Protein AF-A0A0N4Y769-F1 (afdb_monomer)

Radius of gyration: 29.54 Å; Cα contacts (8 Å, |Δi|>4): 576; chains: 1; bounding box: 75×63×88 Å

Organism: Nippostrongylus brasiliensis (NCBI:txid27835)

InterPro domains:
  IPR000477 Reverse transcriptase domain [PF00078] (298-400)
  IPR000477 Reverse transcriptase domain [PS50878] (157-412)
  IPR043128 Reverse transcriptase/Diguanylate cyclase domain [G3DSA:3.30.70.270] (325-400)
  IPR043502 DNA/RNA polymerase superfamily [SSF56672] (290-417)

Sequence (442 aa):
MAFPSGFLGAKNTQNLIEVMVRALTSWKAYESLEIPFPELRMLESDSCRSLRHQSKKFSKPVPIVQHELLHKIMIFFTKFLLKNLMYNSYFCAPRDNSAYLIFDGRSFRRARAFEKQKFIKDYKVVLSDGKSKQIRSFSLNTALRRPIVQCMKTKMENRNELQLMGALLDAYMRLHRQKGAGGVAVEARRLHKYLKDYKSRRKAAESSGAFVSLVWLSLFLSTSGQRCYDFMVFGGSVGDMGYAIGFAKSRLGKAVRLVRAAPTQCEARKLLLKTMKKKGLTDPNVVEESIIRHDYVMWSVLGMLHGLRIHLDNSDVKYEMKKGVPQGYELSPRLAHIYLLKFEGMIWQHLHPRTCLLRYADDYLVCATQKTEIQKILNTLLTKNRFGVSARLSKCEILVKQDLDHFCHSTFSSVSFRTSVKGQVDYLNKAGFRDGEARHQI

Structure (mmCIF, N/CA/C/O backbone):
data_AF-A0A0N4Y769-F1
#
_entry.id   AF-A0A0N4Y769-F1
#
loop_
_atom_site.group_PDB
_atom_site.id
_atom_site.type_symbol
_atom_site.label_atom_id
_atom_site.label_alt_id
_atom_site.label_comp_id
_atom_site.label_asym_id
_atom_site.label_entity_id
_atom_site.label_seq_id
_atom_site.pdbx_PDB_ins_code
_atom_site.Cartn_x
_atom_site.Cartn_y
_atom_site.Cartn_z
_atom_site.occupancy
_atom_site.B_iso_or_equiv
_atom_site.auth_seq_id
_atom_site.auth_comp_id
_atom_site.auth_asym_id
_atom_site.auth_atom_id
_atom_site.pdbx_PDB_model_num
ATOM 1 N N . MET A 1 1 ? 27.556 -19.147 -31.631 1.00 45.94 1 MET A N 1
ATOM 2 C CA . MET A 1 1 ? 28.132 -17.906 -31.058 1.00 45.94 1 MET A CA 1
ATOM 3 C C . MET A 1 1 ? 27.651 -16.734 -31.893 1.00 45.94 1 MET A C 1
ATOM 5 O O . MET A 1 1 ? 27.678 -16.850 -33.106 1.00 45.94 1 MET A O 1
ATOM 9 N N . ALA A 1 2 ? 27.180 -15.648 -31.274 1.00 56.78 2 ALA A N 1
ATOM 10 C CA . ALA A 1 2 ? 26.595 -14.510 -31.995 1.00 56.78 2 ALA A CA 1
ATOM 11 C C . ALA A 1 2 ? 27.631 -13.549 -32.618 1.00 56.78 2 ALA A C 1
ATOM 13 O O . ALA A 1 2 ? 27.233 -12.625 -33.319 1.00 56.78 2 ALA A O 1
ATOM 14 N N . PHE A 1 3 ? 28.935 -13.745 -32.375 1.00 59.47 3 PHE A N 1
ATOM 15 C CA . PHE A 1 3 ? 29.985 -12.834 -32.842 1.00 59.47 3 PHE A CA 1
ATOM 16 C C . PHE A 1 3 ? 31.230 -13.572 -33.351 1.00 59.47 3 PHE A C 1
ATOM 18 O O . PHE A 1 3 ? 31.545 -14.643 -32.822 1.00 59.47 3 PHE A O 1
ATOM 25 N N . PRO A 1 4 ? 31.957 -12.996 -34.329 1.00 64.44 4 PRO A N 1
ATOM 26 C CA . PRO A 1 4 ? 33.248 -13.509 -34.775 1.00 64.44 4 PRO A CA 1
ATOM 27 C C . PRO A 1 4 ? 34.264 -13.494 -33.628 1.00 64.44 4 PRO A C 1
ATOM 29 O O . PRO A 1 4 ? 34.407 -12.485 -32.934 1.00 64.44 4 PRO A O 1
ATOM 32 N N . SER A 1 5 ? 34.995 -14.594 -33.450 1.00 61.12 5 SER A N 1
ATOM 33 C CA . SER A 1 5 ? 35.972 -14.789 -32.366 1.00 61.12 5 SER A CA 1
ATOM 34 C C . SER A 1 5 ? 37.058 -13.706 -32.300 1.00 61.12 5 SER A C 1
ATOM 36 O O . SER A 1 5 ? 37.560 -13.409 -31.216 1.00 61.12 5 SER A O 1
ATOM 38 N N . GLY A 1 6 ? 37.396 -13.085 -33.431 1.00 66.12 6 GLY A N 1
ATOM 39 C CA . GLY A 1 6 ? 38.435 -12.058 -33.522 1.00 66.12 6 GLY A CA 1
ATOM 40 C C . GLY A 1 6 ? 37.979 -10.616 -33.260 1.00 66.12 6 GLY A C 1
ATOM 41 O O . GLY A 1 6 ? 38.814 -9.741 -33.049 1.00 66.12 6 GLY A O 1
ATOM 42 N N . PHE A 1 7 ? 36.673 -10.327 -33.186 1.00 74.56 7 PHE A N 1
ATOM 43 C CA . PHE A 1 7 ? 36.205 -8.934 -33.122 1.00 74.56 7 PHE A CA 1
ATOM 44 C C . PHE A 1 7 ? 36.660 -8.201 -31.840 1.00 74.56 7 PHE A C 1
ATOM 46 O O . PHE A 1 7 ? 37.275 -7.131 -31.905 1.00 74.56 7 PHE A O 1
ATOM 53 N N . LEU A 1 8 ? 36.417 -8.805 -30.673 1.00 76.00 8 LEU A N 1
ATOM 54 C CA . LEU A 1 8 ? 36.986 -8.381 -29.384 1.00 76.00 8 LEU A CA 1
ATOM 55 C C . LEU A 1 8 ? 38.184 -9.245 -28.969 1.00 76.00 8 LEU A C 1
ATOM 57 O O . LEU A 1 8 ? 38.963 -8.818 -28.120 1.00 76.00 8 LEU A O 1
ATOM 61 N N . GLY A 1 9 ? 38.331 -10.433 -29.556 1.00 80.81 9 GLY A N 1
ATOM 62 C CA . GLY A 1 9 ? 39.217 -11.477 -29.059 1.00 80.81 9 GLY A CA 1
ATOM 63 C C . GLY A 1 9 ? 38.537 -12.355 -28.011 1.00 80.81 9 GLY A C 1
ATOM 64 O O . GLY A 1 9 ? 37.612 -11.927 -27.308 1.00 80.81 9 GLY A O 1
ATOM 65 N N . ALA A 1 10 ? 38.986 -13.606 -27.904 1.00 80.88 10 ALA A N 1
ATOM 66 C CA . ALA A 1 10 ? 38.354 -14.604 -27.046 1.00 80.88 10 ALA A CA 1
ATOM 67 C C . ALA A 1 10 ? 38.398 -14.217 -25.557 1.00 80.88 10 ALA A C 1
ATOM 69 O O . ALA A 1 10 ? 37.376 -14.331 -24.877 1.00 80.88 10 ALA A O 1
ATOM 70 N N . LYS A 1 11 ? 39.533 -13.702 -25.050 1.00 82.06 11 LYS A N 1
ATOM 71 C CA . LYS A 1 11 ? 39.668 -13.384 -23.621 1.00 82.06 11 LYS A CA 1
ATOM 72 C C . LYS A 1 11 ? 38.881 -12.141 -23.237 1.00 82.06 11 LYS A C 1
ATOM 74 O O . LYS A 1 11 ? 38.182 -12.157 -22.229 1.00 82.06 11 LYS A O 1
ATOM 79 N N . ASN A 1 12 ? 38.936 -11.092 -24.057 1.00 82.38 12 ASN A N 1
ATOM 80 C CA . ASN A 1 12 ? 38.141 -9.882 -23.825 1.00 82.38 12 ASN A CA 1
ATOM 81 C C . ASN A 1 12 ? 36.636 -10.190 -23.838 1.00 82.38 12 ASN A C 1
ATOM 83 O O . ASN A 1 12 ? 35.900 -9.694 -22.987 1.00 82.38 12 ASN A O 1
ATOM 87 N N . THR A 1 13 ? 36.184 -11.048 -24.760 1.00 81.12 13 THR A N 1
ATOM 88 C CA . THR A 1 13 ? 34.780 -11.483 -24.827 1.00 81.12 13 THR A CA 1
ATOM 89 C C . THR A 1 13 ? 34.382 -12.281 -23.585 1.00 81.12 13 THR A C 1
ATOM 91 O O . THR A 1 13 ? 33.339 -12.005 -22.993 1.00 81.12 13 THR A O 1
ATOM 94 N N . GLN A 1 14 ? 35.216 -13.236 -23.159 1.00 83.44 14 GLN A N 1
ATOM 95 C CA . GLN A 1 14 ? 34.986 -14.015 -21.941 1.00 83.44 14 GLN A CA 1
ATOM 96 C C . GLN A 1 14 ? 34.880 -13.102 -20.710 1.00 83.44 14 GLN A C 1
ATOM 98 O O . GLN A 1 14 ? 33.884 -13.159 -19.991 1.00 83.44 14 GLN A O 1
ATOM 103 N N . ASN A 1 15 ? 35.864 -12.221 -20.507 1.00 84.69 15 ASN A N 1
ATOM 104 C CA . ASN A 1 15 ? 35.903 -11.306 -19.368 1.00 84.69 15 ASN A CA 1
ATOM 105 C C . ASN A 1 15 ? 34.678 -10.377 -19.351 1.00 84.69 15 ASN A C 1
ATOM 107 O O . ASN A 1 15 ? 34.088 -10.157 -18.295 1.00 84.69 15 ASN A O 1
ATOM 111 N N . LEU A 1 16 ? 34.261 -9.857 -20.514 1.00 83.75 16 LEU A N 1
ATOM 112 C CA . LEU A 1 16 ? 33.058 -9.031 -20.618 1.00 83.75 16 LEU A CA 1
ATOM 113 C C . LEU A 1 16 ? 31.815 -9.788 -20.139 1.00 83.75 16 LEU A C 1
ATOM 115 O O . LEU A 1 16 ? 31.044 -9.261 -19.337 1.00 83.75 16 LEU A O 1
ATOM 119 N N . ILE A 1 17 ? 31.623 -11.019 -20.618 1.00 82.81 17 ILE A N 1
ATOM 120 C CA . ILE A 1 17 ? 30.465 -11.843 -20.255 1.00 82.81 17 ILE A CA 1
ATOM 121 C C . ILE A 1 17 ? 30.479 -12.156 -18.756 1.00 82.81 17 ILE A C 1
ATOM 123 O O . ILE A 1 17 ? 29.452 -11.995 -18.098 1.00 82.81 17 ILE A O 1
ATOM 127 N N . GLU A 1 18 ? 31.622 -12.558 -18.199 1.00 85.44 18 GLU A N 1
ATOM 128 C CA . GLU A 1 18 ? 31.753 -12.874 -16.772 1.00 85.44 18 GLU A CA 1
ATOM 129 C C . GLU A 1 18 ? 31.395 -11.677 -15.886 1.00 85.44 18 GLU A C 1
ATOM 131 O O . GLU A 1 18 ? 30.646 -11.819 -14.914 1.00 85.44 18 GLU A O 1
ATOM 136 N N . VAL A 1 19 ? 31.872 -10.482 -16.244 1.00 86.75 19 VAL A N 1
ATOM 137 C CA . VAL A 1 19 ? 31.563 -9.269 -15.487 1.00 86.75 19 VAL A CA 1
ATOM 138 C C . VAL A 1 19 ? 30.093 -8.872 -15.632 1.00 86.75 19 VAL A C 1
ATOM 140 O O . VAL A 1 19 ? 29.459 -8.523 -14.636 1.00 86.75 19 VAL A O 1
ATOM 143 N N . MET A 1 20 ? 29.511 -8.994 -16.830 1.00 83.75 20 MET A N 1
ATOM 144 C CA . MET A 1 20 ? 28.079 -8.761 -17.045 1.00 83.75 20 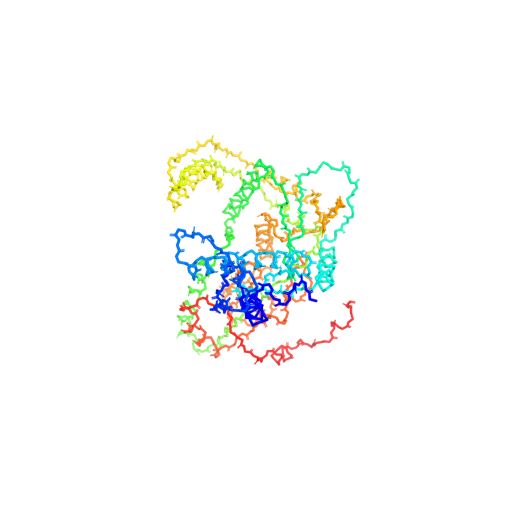MET A CA 1
ATOM 145 C C . MET A 1 20 ? 27.210 -9.709 -16.211 1.00 83.75 20 MET A C 1
ATOM 147 O O . MET A 1 20 ? 26.263 -9.261 -15.566 1.00 83.75 20 MET A O 1
ATOM 151 N N . VAL A 1 21 ? 27.528 -11.007 -16.199 1.00 82.56 21 VAL A N 1
ATOM 152 C CA . VAL A 1 21 ? 26.790 -12.009 -15.416 1.00 82.56 21 VAL A CA 1
ATOM 153 C C . VAL A 1 21 ? 26.904 -11.703 -13.927 1.00 82.56 21 VAL A C 1
ATOM 155 O O . VAL A 1 21 ? 25.882 -11.646 -13.244 1.00 82.56 21 VAL A O 1
ATOM 158 N N . ARG A 1 22 ? 28.116 -11.427 -13.427 1.00 84.81 22 ARG A N 1
ATOM 159 C CA . ARG A 1 22 ? 28.333 -11.064 -12.020 1.00 84.81 22 ARG A CA 1
ATOM 160 C C . ARG A 1 22 ? 27.503 -9.841 -11.633 1.00 84.81 22 ARG A C 1
ATOM 162 O O . ARG A 1 22 ? 26.736 -9.923 -10.676 1.00 84.81 22 ARG A O 1
ATOM 169 N N . ALA A 1 23 ? 27.583 -8.768 -12.421 1.00 84.69 23 ALA A N 1
ATOM 170 C CA . ALA A 1 23 ? 26.831 -7.540 -12.188 1.00 84.69 23 ALA A CA 1
ATOM 171 C C . ALA A 1 23 ? 25.315 -7.783 -12.168 1.00 84.69 23 ALA A C 1
ATOM 173 O O . ALA A 1 23 ? 24.636 -7.309 -11.262 1.00 84.69 23 ALA A O 1
ATOM 174 N N . LEU A 1 24 ? 24.782 -8.572 -13.110 1.00 79.88 24 LEU A N 1
ATOM 175 C CA . LEU A 1 24 ? 23.357 -8.920 -13.157 1.00 79.88 24 LEU A CA 1
ATOM 176 C C . LEU A 1 24 ? 22.909 -9.738 -11.941 1.00 79.88 24 LEU A C 1
ATOM 178 O O . LEU A 1 24 ? 21.833 -9.488 -11.403 1.00 79.88 24 LEU A O 1
ATOM 182 N N . THR A 1 25 ? 23.722 -10.696 -11.489 1.00 78.00 25 THR A N 1
ATOM 183 C CA . THR A 1 25 ? 23.379 -11.541 -10.331 1.00 78.00 25 THR A CA 1
ATOM 184 C C . THR A 1 25 ? 23.406 -10.792 -9.002 1.00 78.00 25 THR A C 1
ATOM 186 O O . THR A 1 25 ? 22.647 -11.138 -8.098 1.00 78.00 25 THR A O 1
ATOM 189 N N . SER A 1 26 ? 24.228 -9.747 -8.883 1.00 80.00 26 SER A N 1
ATOM 190 C CA . SER A 1 26 ? 24.279 -8.882 -7.702 1.00 80.00 26 SER A CA 1
ATOM 191 C C . SER A 1 26 ? 23.430 -7.615 -7.840 1.00 80.00 26 SER A C 1
ATOM 193 O O . SER A 1 26 ? 23.456 -6.766 -6.949 1.00 80.00 26 SER A O 1
ATOM 195 N N . TRP A 1 27 ? 22.703 -7.448 -8.951 1.00 81.50 27 TRP A N 1
ATOM 196 C CA . TRP A 1 27 ? 21.978 -6.215 -9.237 1.00 81.50 27 TRP A CA 1
ATOM 197 C C . TRP A 1 27 ? 20.767 -6.037 -8.319 1.00 81.50 27 TRP A C 1
ATOM 199 O O . TRP A 1 27 ? 19.870 -6.889 -8.244 1.00 81.50 27 TRP A O 1
ATOM 209 N N . LYS A 1 28 ? 20.711 -4.879 -7.655 1.00 78.81 28 LYS A N 1
ATOM 210 C CA . LYS A 1 28 ? 19.605 -4.490 -6.781 1.00 78.81 28 LYS A CA 1
ATOM 211 C C . LYS A 1 28 ? 18.594 -3.620 -7.515 1.00 78.81 28 LYS A C 1
ATOM 213 O O . LYS A 1 28 ? 18.938 -2.738 -8.291 1.00 78.81 28 LYS A O 1
ATOM 218 N N . ALA A 1 29 ? 17.316 -3.823 -7.201 1.00 67.69 29 ALA A N 1
ATOM 219 C CA . ALA A 1 29 ? 16.207 -3.214 -7.935 1.00 67.69 29 ALA A CA 1
ATOM 220 C C . ALA A 1 29 ? 16.109 -1.683 -7.885 1.00 67.69 29 ALA A C 1
ATOM 222 O O . ALA A 1 29 ? 15.417 -1.092 -8.710 1.00 67.69 29 ALA A O 1
ATOM 223 N N . TYR A 1 30 ? 16.786 -1.053 -6.934 1.00 72.06 30 TYR A N 1
ATOM 224 C CA . TYR A 1 30 ? 16.756 0.389 -6.696 1.00 72.06 30 TYR A CA 1
ATOM 225 C C . TYR A 1 30 ? 18.071 1.086 -7.076 1.00 72.06 30 TYR A C 1
ATOM 227 O O . TYR A 1 30 ? 18.203 2.288 -6.858 1.00 72.06 30 TYR A O 1
ATOM 235 N N . GLU A 1 31 ? 19.029 0.347 -7.635 1.00 79.88 31 GLU A N 1
ATOM 236 C CA . GLU A 1 31 ? 20.333 0.858 -8.052 1.00 79.88 31 GLU A CA 1
ATOM 237 C C . GLU A 1 31 ? 20.444 0.819 -9.580 1.00 79.88 31 GLU A C 1
ATOM 239 O O . GLU A 1 31 ? 19.867 -0.042 -10.256 1.00 79.88 31 GLU A O 1
ATOM 244 N N . SER A 1 32 ? 21.206 1.759 -10.137 1.00 81.31 32 SER A N 1
ATOM 245 C CA . SER A 1 32 ? 21.652 1.660 -11.525 1.00 81.31 32 SER A CA 1
ATOM 246 C C . SER A 1 32 ? 22.534 0.420 -11.673 1.00 81.31 32 SER A C 1
ATOM 248 O O . SER A 1 32 ? 23.356 0.140 -10.807 1.00 81.31 32 SER A O 1
ATOM 250 N N . LEU A 1 33 ? 22.365 -0.338 -12.759 1.00 79.81 33 LEU A N 1
ATOM 251 C CA . LEU A 1 33 ? 23.252 -1.464 -13.044 1.00 79.81 33 LEU A CA 1
ATOM 252 C C . LEU A 1 33 ? 24.643 -0.927 -13.398 1.00 79.81 33 LEU A C 1
ATOM 254 O O . LEU A 1 33 ? 24.817 -0.305 -14.448 1.00 79.81 33 LEU A O 1
ATOM 258 N N . GLU A 1 34 ? 25.618 -1.196 -12.539 1.00 82.12 34 GLU A N 1
ATOM 259 C CA . GLU A 1 34 ? 27.019 -0.856 -12.768 1.00 82.12 34 GLU A CA 1
ATOM 260 C C . GLU A 1 34 ? 27.783 -2.084 -13.264 1.00 82.12 34 GLU A C 1
ATOM 262 O O . GLU A 1 34 ? 27.731 -3.157 -12.664 1.00 82.12 34 GLU A O 1
ATOM 267 N N . ILE A 1 35 ? 28.481 -1.929 -14.389 1.00 80.88 35 ILE A N 1
ATOM 268 C CA . ILE A 1 35 ? 29.287 -2.987 -15.001 1.00 80.88 35 ILE A CA 1
ATOM 269 C C . ILE A 1 35 ? 30.720 -2.472 -15.047 1.00 80.88 35 ILE A C 1
ATOM 271 O O . ILE A 1 35 ? 31.010 -1.602 -15.872 1.00 80.88 35 ILE A O 1
ATOM 275 N N . PRO A 1 36 ? 31.607 -2.958 -14.164 1.00 79.50 36 PRO A N 1
ATOM 276 C CA . PRO A 1 36 ? 32.999 -2.544 -14.195 1.00 79.50 36 PRO A CA 1
ATOM 277 C C . PRO A 1 36 ? 33.637 -3.058 -15.488 1.00 79.50 36 PRO A C 1
ATOM 279 O O . PRO A 1 36 ? 33.555 -4.242 -15.800 1.00 79.50 36 PRO A O 1
ATOM 282 N N . PHE A 1 37 ? 34.248 -2.185 -16.285 1.00 74.94 37 PHE A N 1
ATOM 283 C CA . PHE A 1 37 ? 34.934 -2.652 -17.486 1.00 74.94 37 PHE A CA 1
ATOM 284 C C . PHE A 1 37 ? 36.264 -3.311 -17.092 1.00 74.94 37 PHE A C 1
ATOM 286 O O . PHE A 1 37 ? 37.048 -2.686 -16.378 1.00 74.94 37 PHE A O 1
ATOM 293 N N . PRO A 1 38 ? 36.521 -4.564 -17.514 1.00 72.62 38 PRO A N 1
ATOM 294 C CA . PRO A 1 38 ? 37.793 -5.220 -17.240 1.00 72.62 38 PRO A CA 1
ATOM 295 C C . PRO A 1 38 ? 38.925 -4.543 -18.020 1.00 72.62 38 PRO A C 1
ATOM 297 O O . PRO A 1 38 ? 38.677 -3.889 -19.033 1.00 72.62 38 PRO A O 1
ATOM 300 N N . GLU A 1 39 ? 40.171 -4.752 -17.594 1.00 77.50 39 GLU A N 1
ATOM 301 C CA . GLU A 1 39 ? 41.328 -4.393 -18.416 1.00 77.50 39 GLU A CA 1
ATOM 302 C C . GLU A 1 39 ? 41.310 -5.182 -19.729 1.00 77.50 39 GLU A C 1
ATOM 304 O O . GLU A 1 39 ? 41.129 -6.405 -19.753 1.00 77.50 39 GLU A O 1
ATOM 309 N N . LEU A 1 40 ? 41.472 -4.460 -20.837 1.00 72.44 40 LEU A N 1
ATOM 310 C CA . LEU A 1 40 ? 41.284 -5.004 -22.172 1.00 72.44 40 LEU A CA 1
ATOM 311 C C . LEU A 1 40 ? 42.619 -5.280 -22.854 1.00 72.44 40 LEU A C 1
ATOM 313 O O . LEU A 1 40 ? 43.513 -4.435 -22.917 1.00 72.44 40 LEU A O 1
ATOM 317 N N . ARG A 1 41 ? 42.720 -6.457 -23.466 1.00 80.06 41 ARG A N 1
ATOM 318 C CA . ARG A 1 41 ? 43.893 -6.867 -24.234 1.00 80.06 41 ARG A CA 1
ATOM 319 C C . ARG A 1 41 ? 43.779 -6.352 -25.662 1.00 80.06 41 ARG A C 1
ATOM 321 O O . ARG A 1 41 ? 43.142 -6.978 -26.506 1.00 80.06 41 ARG A O 1
ATOM 328 N N . MET A 1 42 ? 44.417 -5.215 -25.940 1.00 75.75 42 MET A N 1
ATOM 329 C CA . MET A 1 42 ? 44.367 -4.550 -27.254 1.00 75.75 42 MET A CA 1
ATOM 330 C C . MET A 1 42 ? 44.832 -5.437 -28.420 1.00 75.75 42 MET A C 1
ATOM 332 O O . MET A 1 42 ? 44.366 -5.266 -29.542 1.00 75.75 42 MET A O 1
ATOM 336 N N . LEU A 1 43 ? 45.756 -6.373 -28.174 1.00 73.19 43 LEU A N 1
ATOM 337 C CA . LEU A 1 43 ? 46.311 -7.261 -29.204 1.00 73.19 43 LEU A CA 1
ATOM 338 C C . LEU A 1 43 ? 45.344 -8.362 -29.656 1.00 73.19 43 LEU A C 1
ATOM 340 O O . LEU A 1 43 ? 45.533 -8.927 -30.729 1.00 73.19 43 LEU A O 1
ATOM 344 N N . GLU A 1 44 ? 44.312 -8.654 -28.866 1.00 72.69 44 GLU A N 1
ATOM 345 C CA . GLU A 1 44 ? 43.361 -9.723 -29.177 1.00 72.69 44 GLU A CA 1
ATOM 346 C C . GLU A 1 44 ? 42.192 -9.252 -30.061 1.00 72.69 44 GLU A C 1
ATOM 348 O O . GLU A 1 44 ? 41.473 -10.085 -30.605 1.00 72.69 44 GLU A O 1
ATOM 353 N N . SER A 1 45 ? 42.002 -7.938 -30.238 1.00 76.75 45 SER A N 1
ATOM 354 C CA . SER A 1 45 ? 40.929 -7.377 -31.069 1.00 76.75 45 SER A CA 1
ATOM 355 C C . SER A 1 45 ? 41.401 -7.090 -32.496 1.00 76.75 45 SER A C 1
ATOM 357 O O . SER A 1 45 ? 42.292 -6.267 -32.718 1.00 76.75 45 SER A O 1
ATOM 359 N N . ASP A 1 46 ? 40.744 -7.698 -33.484 1.00 76.00 46 ASP A N 1
ATOM 360 C CA . ASP A 1 46 ? 40.951 -7.436 -34.918 1.00 76.00 46 ASP A CA 1
ATOM 361 C C . ASP A 1 46 ? 40.726 -5.963 -35.275 1.00 76.00 46 ASP A C 1
ATOM 363 O O . ASP A 1 46 ? 41.451 -5.396 -36.093 1.00 76.00 46 ASP A O 1
ATOM 367 N N . SER A 1 47 ? 39.771 -5.313 -34.602 1.00 71.69 47 SER A N 1
ATOM 368 C CA . SER A 1 47 ? 39.485 -3.881 -34.763 1.00 71.69 47 SER A CA 1
ATOM 369 C C . SER A 1 47 ? 40.646 -3.001 -34.294 1.00 71.69 47 SER A C 1
ATOM 371 O O . SER A 1 47 ? 40.908 -1.952 -34.873 1.00 71.69 47 SER A O 1
ATOM 373 N N . CYS A 1 48 ? 41.380 -3.421 -33.261 1.00 76.38 48 CYS A N 1
ATOM 374 C CA . CYS A 1 48 ? 42.588 -2.726 -32.822 1.00 76.38 48 CYS A CA 1
ATOM 375 C C . CYS A 1 48 ? 43.796 -3.074 -33.704 1.00 76.38 48 CYS A C 1
ATOM 377 O O . CYS A 1 48 ? 44.639 -2.205 -33.938 1.00 76.38 48 CYS A O 1
ATOM 379 N N . ARG A 1 49 ? 43.885 -4.310 -34.217 1.00 75.38 49 ARG A N 1
ATOM 380 C CA . ARG A 1 49 ? 44.940 -4.735 -35.155 1.00 75.38 49 ARG A CA 1
ATOM 381 C C . ARG A 1 49 ? 44.864 -3.979 -36.482 1.00 75.38 49 ARG A C 1
ATOM 383 O O . ARG A 1 49 ? 45.888 -3.491 -36.953 1.00 75.38 49 ARG A O 1
ATOM 390 N N . SER A 1 50 ? 43.668 -3.786 -37.032 1.00 72.00 50 SER A N 1
ATOM 391 C CA . SER A 1 50 ? 43.466 -3.057 -38.293 1.00 72.00 50 SER A CA 1
ATOM 392 C C . SER A 1 50 ? 43.884 -1.581 -38.221 1.00 72.00 50 SER A C 1
ATOM 394 O O . SER A 1 50 ? 44.379 -1.036 -39.207 1.00 72.00 50 SER A O 1
ATOM 396 N N . LEU A 1 51 ? 43.792 -0.948 -37.043 1.00 70.31 51 LEU A N 1
ATOM 397 C CA . LEU A 1 51 ? 44.287 0.416 -36.811 1.00 70.31 51 LEU A CA 1
ATOM 398 C C . LEU A 1 51 ? 45.818 0.544 -36.879 1.00 70.31 51 LEU A C 1
ATOM 400 O O . LEU A 1 51 ? 46.313 1.649 -37.072 1.00 70.31 51 LEU A O 1
ATOM 404 N N . ARG A 1 52 ? 46.572 -0.556 -36.733 1.00 67.69 52 ARG A N 1
ATOM 405 C CA . ARG A 1 52 ? 48.044 -0.550 -36.854 1.00 67.69 52 ARG A CA 1
ATOM 406 C C . ARG A 1 52 ? 48.518 -0.597 -38.301 1.00 67.69 52 ARG A C 1
ATOM 408 O O . ARG A 1 52 ? 49.623 -0.160 -38.588 1.00 67.69 52 ARG A O 1
ATOM 415 N N . HIS A 1 53 ? 47.684 -1.123 -39.196 1.00 66.06 53 HIS A N 1
ATOM 416 C CA . HIS A 1 53 ? 48.011 -1.290 -40.611 1.00 66.06 53 HIS A CA 1
ATOM 417 C C . HIS A 1 53 ? 47.708 -0.049 -41.465 1.00 66.06 53 HIS A C 1
ATOM 419 O O . HIS A 1 53 ? 48.032 -0.040 -42.648 1.00 66.06 53 HIS A O 1
ATOM 425 N N . GLN A 1 54 ? 47.097 1.002 -40.905 1.00 59.59 54 GLN A N 1
ATOM 426 C CA . GLN A 1 54 ? 46.781 2.219 -41.658 1.00 59.59 54 GLN A CA 1
ATOM 427 C C . GLN A 1 54 ? 47.888 3.272 -41.523 1.00 59.59 54 GLN A C 1
ATOM 429 O O . GLN A 1 54 ? 48.223 3.692 -40.421 1.00 59.59 54 GLN A O 1
ATOM 434 N N . SER A 1 55 ? 48.362 3.793 -42.658 1.00 56.25 55 SER A N 1
ATOM 435 C CA . SER A 1 55 ? 49.296 4.928 -42.792 1.00 56.25 55 SER A CA 1
ATOM 436 C C . SER A 1 55 ? 48.713 6.289 -42.364 1.00 56.25 55 SER A C 1
ATOM 438 O O . SER A 1 55 ? 49.246 7.347 -42.702 1.00 56.25 55 SER A O 1
ATOM 440 N N . LYS A 1 56 ? 47.587 6.298 -41.641 1.00 60.59 56 LYS A N 1
ATOM 441 C CA . LYS A 1 56 ? 46.865 7.520 -41.282 1.00 60.59 56 LYS A CA 1
ATOM 442 C C . LYS A 1 56 ? 47.521 8.208 -40.089 1.00 60.59 56 LYS A C 1
ATOM 444 O O . LYS A 1 56 ? 47.711 7.608 -39.034 1.00 60.59 56 LYS A O 1
ATOM 449 N N . LYS A 1 57 ? 47.790 9.508 -40.236 1.00 65.06 57 LYS A N 1
ATOM 450 C CA . LYS A 1 57 ? 48.177 10.385 -39.127 1.00 65.06 57 LYS A CA 1
ATOM 451 C C . LYS A 1 57 ? 46.970 10.588 -38.209 1.00 65.06 57 LYS A C 1
ATOM 453 O O . LYS A 1 57 ? 46.043 11.319 -38.546 1.00 65.06 57 LYS A O 1
ATOM 458 N N . PHE A 1 58 ? 46.970 9.921 -37.062 1.00 71.19 58 PHE A N 1
ATOM 459 C CA . PHE A 1 58 ? 46.015 10.199 -35.993 1.00 71.19 58 PHE A CA 1
ATOM 460 C C . PHE A 1 58 ? 46.466 11.439 -35.213 1.00 71.19 58 PHE A C 1
ATOM 462 O O . PHE A 1 58 ? 47.656 11.635 -34.985 1.00 71.19 58 PHE A O 1
ATOM 469 N N . SER A 1 59 ? 45.516 12.258 -34.760 1.00 79.25 59 SER A N 1
ATOM 470 C CA . SER A 1 59 ? 45.786 13.408 -33.880 1.00 79.25 59 SER A CA 1
ATOM 471 C C . SER A 1 59 ? 46.210 13.005 -32.461 1.00 79.25 59 SER A C 1
ATOM 473 O O . SER A 1 59 ? 46.673 13.841 -31.691 1.00 79.25 59 SER A O 1
ATOM 475 N N . LYS A 1 60 ? 46.050 11.724 -32.110 1.00 82.69 60 LYS A N 1
ATOM 476 C CA . LYS A 1 60 ? 46.447 11.116 -30.838 1.00 82.69 60 LYS A CA 1
ATOM 477 C C . LYS A 1 60 ? 47.315 9.876 -31.096 1.00 82.69 60 LYS A C 1
ATOM 479 O O . LYS A 1 60 ? 47.141 9.234 -32.134 1.00 82.69 60 LYS A O 1
ATOM 484 N N . PRO A 1 61 ? 48.174 9.475 -30.141 1.00 83.38 61 PRO A N 1
ATOM 485 C CA . PRO A 1 61 ? 48.876 8.195 -30.186 1.00 83.38 61 PRO A CA 1
ATOM 486 C C . PRO A 1 61 ? 47.927 7.016 -30.446 1.00 83.38 61 PRO A C 1
ATOM 488 O O . PRO A 1 61 ? 46.883 6.892 -29.800 1.00 83.38 61 PRO A O 1
ATOM 491 N N . VAL A 1 62 ? 48.316 6.118 -31.356 1.00 79.44 62 VAL A N 1
ATOM 492 C CA . VAL A 1 62 ? 47.529 4.933 -31.751 1.00 79.44 62 VAL A CA 1
ATOM 493 C C . VAL A 1 62 ? 47.048 4.091 -30.553 1.00 79.44 62 VAL A C 1
ATOM 495 O O . VAL A 1 62 ? 45.878 3.708 -30.567 1.00 79.44 62 VAL A O 1
ATOM 498 N N . PRO A 1 63 ? 47.846 3.853 -29.488 1.00 80.50 63 PRO A N 1
ATOM 499 C CA . PRO A 1 63 ? 47.370 3.118 -28.310 1.00 80.50 63 PRO A CA 1
ATOM 500 C C . PRO A 1 63 ? 46.182 3.785 -27.601 1.00 80.50 63 PRO A C 1
ATOM 502 O O . PRO A 1 63 ? 45.260 3.101 -27.162 1.00 80.50 63 PRO A O 1
ATOM 505 N N . ILE A 1 64 ? 46.155 5.121 -27.542 1.00 82.00 64 ILE A N 1
ATOM 506 C CA . ILE A 1 64 ? 45.053 5.879 -26.927 1.00 82.00 64 ILE A CA 1
ATOM 507 C C . ILE A 1 64 ? 43.786 5.731 -27.774 1.00 82.00 64 ILE A C 1
ATOM 509 O O . ILE A 1 64 ? 42.710 5.461 -27.246 1.00 82.00 64 ILE A O 1
ATOM 513 N N . VAL A 1 65 ? 43.918 5.837 -29.100 1.00 82.25 65 VAL A N 1
ATOM 514 C CA . VAL A 1 65 ? 42.800 5.653 -30.040 1.00 82.25 65 VAL A CA 1
ATOM 515 C C . VAL A 1 65 ? 42.250 4.224 -29.974 1.00 82.25 65 VAL A C 1
ATOM 517 O O . VAL A 1 65 ? 41.034 4.032 -29.962 1.00 82.25 65 VAL A O 1
ATOM 520 N N . GLN A 1 66 ? 43.126 3.220 -29.886 1.00 82.25 66 GLN A N 1
ATOM 521 C CA . GLN A 1 66 ? 42.745 1.814 -29.722 1.00 82.25 66 GLN A CA 1
ATOM 522 C C . GLN A 1 66 ? 41.980 1.584 -28.416 1.00 82.25 66 GLN A C 1
ATOM 524 O O . GLN A 1 66 ? 40.942 0.925 -28.438 1.00 82.25 66 GLN A O 1
ATOM 529 N N . HIS A 1 67 ? 42.448 2.158 -27.306 1.00 82.06 67 HIS A N 1
ATOM 530 C CA . HIS A 1 67 ? 41.778 2.058 -26.013 1.00 82.06 67 HIS A CA 1
ATOM 531 C C . HIS A 1 67 ? 40.389 2.721 -26.031 1.00 82.06 67 HIS A C 1
ATOM 533 O O . HIS A 1 67 ? 39.399 2.108 -25.628 1.00 82.06 67 HIS A O 1
ATOM 539 N N . GLU A 1 68 ? 40.283 3.945 -26.562 1.00 84.75 68 GLU A N 1
ATOM 540 C CA . GLU A 1 68 ? 39.002 4.649 -26.708 1.00 84.75 68 GLU A CA 1
ATOM 541 C C . GLU A 1 68 ? 38.015 3.875 -27.597 1.00 84.75 68 GLU A C 1
ATOM 543 O O . GLU A 1 68 ? 36.828 3.774 -27.267 1.00 84.75 68 GLU A O 1
ATOM 548 N N . LEU A 1 69 ? 38.489 3.314 -28.716 1.00 83.12 69 LEU A N 1
ATOM 549 C CA . LEU A 1 69 ? 37.669 2.505 -29.617 1.00 83.12 69 LEU A CA 1
ATOM 550 C C . LEU A 1 69 ? 37.153 1.251 -28.911 1.00 83.12 69 LEU A C 1
ATOM 552 O O . LEU A 1 69 ? 35.956 0.972 -28.958 1.00 83.12 69 LEU A O 1
ATOM 556 N N . LEU A 1 70 ? 38.034 0.519 -28.232 1.00 81.88 70 LEU A N 1
ATOM 557 C CA . LEU A 1 70 ? 37.677 -0.726 -27.566 1.00 81.88 70 LEU A CA 1
ATOM 558 C C . LEU A 1 70 ? 36.680 -0.480 -26.428 1.00 81.88 70 LEU A C 1
ATOM 560 O O . LEU A 1 70 ? 35.699 -1.207 -26.307 1.00 81.88 70 LEU A O 1
ATOM 564 N N . HIS A 1 71 ? 36.847 0.605 -25.671 1.00 82.56 71 HIS A N 1
ATOM 565 C CA . HIS A 1 71 ? 35.885 1.020 -24.651 1.00 82.56 71 HIS A CA 1
ATOM 566 C C . HIS A 1 71 ? 34.507 1.370 -25.248 1.00 82.56 71 HIS A C 1
ATOM 568 O O . HIS A 1 71 ? 33.472 0.939 -24.736 1.00 82.56 71 HIS A O 1
ATOM 574 N N . LYS A 1 72 ? 34.461 2.103 -26.371 1.00 85.19 72 LYS A N 1
ATOM 575 C CA . LYS A 1 72 ? 33.200 2.411 -27.077 1.00 85.19 72 LYS A CA 1
ATOM 576 C C . LYS A 1 72 ? 32.512 1.156 -27.606 1.00 85.19 72 LYS A C 1
ATOM 578 O O . LYS A 1 72 ? 31.296 1.026 -27.463 1.00 85.19 72 LYS A O 1
ATOM 583 N N . ILE A 1 73 ? 33.288 0.240 -28.183 1.00 81.94 73 ILE A N 1
ATOM 584 C CA . ILE A 1 73 ? 32.812 -1.072 -28.616 1.00 81.94 73 ILE A CA 1
ATOM 585 C C . ILE A 1 73 ? 32.200 -1.794 -27.412 1.00 81.94 73 ILE A C 1
ATOM 587 O O . ILE A 1 73 ? 31.028 -2.145 -27.447 1.00 81.94 73 ILE A O 1
ATOM 591 N N . MET A 1 74 ? 32.926 -1.924 -26.306 1.00 80.62 74 MET A N 1
ATOM 592 C CA . MET A 1 74 ? 32.445 -2.591 -25.094 1.00 80.62 74 MET A CA 1
ATOM 593 C C . MET A 1 74 ? 31.129 -2.004 -24.572 1.00 80.62 74 MET A C 1
ATOM 595 O O . MET A 1 74 ? 30.191 -2.753 -24.319 1.00 80.62 74 MET A O 1
ATOM 599 N N . ILE A 1 75 ? 30.999 -0.674 -24.492 1.00 84.19 75 ILE A N 1
ATOM 600 C CA . ILE A 1 75 ? 29.736 -0.022 -24.107 1.00 84.19 75 ILE A CA 1
ATOM 601 C C . ILE A 1 75 ? 28.599 -0.416 -25.053 1.00 84.19 75 ILE A C 1
ATOM 603 O O . ILE A 1 75 ? 27.496 -0.736 -24.596 1.00 84.19 75 ILE A O 1
ATOM 607 N N . PHE A 1 76 ? 28.843 -0.365 -26.363 1.00 85.00 76 PHE A N 1
ATOM 608 C CA . PHE A 1 76 ? 27.851 -0.744 -27.362 1.00 85.00 76 PHE A CA 1
ATOM 609 C C . PHE A 1 76 ? 27.430 -2.207 -27.189 1.00 85.00 76 PHE A C 1
ATOM 611 O O . PHE A 1 76 ? 26.234 -2.487 -27.121 1.00 85.00 76 PHE A O 1
ATOM 618 N N . PHE A 1 77 ? 28.393 -3.116 -27.036 1.00 79.81 77 PHE A N 1
ATOM 619 C CA . PHE A 1 77 ? 28.148 -4.545 -26.856 1.00 79.81 77 PHE A CA 1
ATOM 620 C C . PHE A 1 77 ? 27.386 -4.839 -25.577 1.00 79.81 77 PHE A C 1
ATOM 622 O O . PHE A 1 77 ? 26.378 -5.536 -25.628 1.00 79.81 77 PHE A O 1
ATOM 629 N N . THR A 1 78 ? 27.800 -4.263 -24.452 1.00 82.88 78 THR A N 1
ATOM 630 C CA . THR A 1 78 ? 27.098 -4.411 -23.179 1.00 82.88 78 THR A CA 1
ATOM 631 C C . THR A 1 78 ? 25.655 -3.934 -23.306 1.00 82.88 78 THR A C 1
ATOM 633 O O . THR A 1 78 ? 24.735 -4.669 -22.959 1.00 82.88 78 THR A O 1
ATOM 636 N N . LYS A 1 79 ? 25.416 -2.747 -23.881 1.00 84.44 79 LYS A N 1
ATOM 637 C CA . LYS A 1 79 ? 24.052 -2.235 -24.095 1.00 84.44 79 LYS A CA 1
ATOM 638 C C . LYS A 1 79 ? 23.241 -3.127 -25.031 1.00 84.44 79 LYS A C 1
ATOM 640 O O . LYS A 1 79 ? 22.082 -3.409 -24.738 1.00 84.44 79 LYS A O 1
ATOM 645 N N . PHE A 1 80 ? 23.829 -3.567 -26.140 1.00 83.88 80 PHE A N 1
ATOM 646 C CA . PHE A 1 80 ? 23.166 -4.414 -27.125 1.00 83.88 80 PHE A CA 1
ATOM 647 C C . PHE A 1 80 ? 22.813 -5.784 -26.539 1.00 83.88 80 PHE A C 1
ATOM 649 O O . PHE A 1 80 ? 21.668 -6.218 -26.645 1.00 83.88 80 PHE A O 1
ATOM 656 N N . LEU A 1 81 ? 23.765 -6.445 -25.880 1.00 80.62 81 LEU A N 1
ATOM 657 C CA . LEU A 1 81 ? 23.574 -7.744 -25.242 1.00 80.62 81 LEU A CA 1
ATOM 658 C C . LEU A 1 81 ? 22.565 -7.664 -24.108 1.00 80.62 81 LEU A C 1
ATOM 660 O O . LEU A 1 81 ? 21.625 -8.449 -24.102 1.00 80.62 81 LEU A O 1
ATOM 664 N N . LEU A 1 82 ? 22.703 -6.705 -23.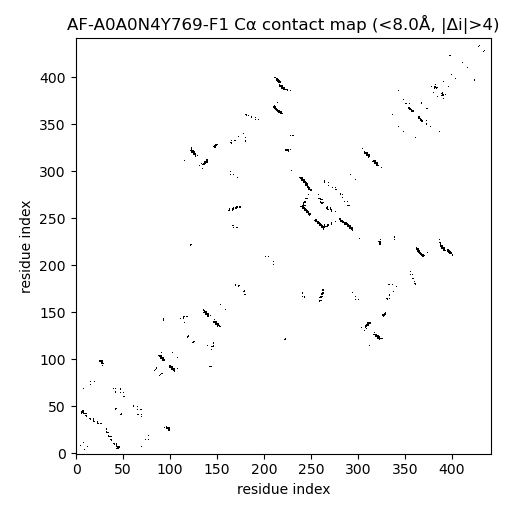189 1.00 80.75 82 LEU A N 1
ATOM 665 C CA . LEU A 1 82 ? 21.743 -6.535 -22.099 1.00 80.75 82 LEU A CA 1
ATOM 666 C C . LEU A 1 82 ? 20.350 -6.245 -22.635 1.00 80.75 82 LEU A C 1
ATOM 668 O O . LEU A 1 82 ? 19.396 -6.869 -22.189 1.00 80.75 82 LEU A O 1
ATOM 672 N N . LYS A 1 83 ? 20.218 -5.347 -23.618 1.00 80.81 83 LYS A N 1
ATOM 673 C CA . LYS A 1 83 ? 18.918 -5.057 -24.221 1.00 80.81 83 LYS A CA 1
ATOM 674 C C . LYS A 1 83 ? 18.323 -6.324 -24.831 1.00 80.81 83 LYS A C 1
ATOM 676 O O . LYS A 1 83 ? 17.195 -6.660 -24.514 1.00 80.81 83 LYS A O 1
ATOM 681 N N . ASN A 1 84 ? 19.063 -7.069 -25.643 1.00 79.38 84 ASN A N 1
ATOM 682 C CA . ASN A 1 84 ? 18.512 -8.265 -26.283 1.00 79.38 84 ASN A CA 1
ATOM 683 C C . ASN A 1 84 ? 18.233 -9.402 -25.289 1.00 79.38 84 ASN A C 1
ATOM 685 O O . ASN A 1 84 ? 17.162 -9.998 -25.340 1.00 79.38 84 ASN A O 1
ATOM 689 N N . LEU A 1 85 ? 19.143 -9.679 -24.353 1.00 75.00 85 LEU A N 1
ATOM 690 C CA . LEU A 1 85 ? 18.960 -10.724 -23.343 1.00 75.00 85 LEU A CA 1
ATOM 691 C C . LEU A 1 85 ? 17.780 -10.408 -22.420 1.00 75.00 85 LEU A C 1
ATOM 693 O O . LEU A 1 85 ? 16.956 -11.284 -22.173 1.00 75.00 85 LEU A O 1
ATOM 697 N N . MET A 1 86 ? 17.672 -9.164 -21.952 1.00 72.31 86 MET A N 1
ATOM 698 C CA . MET A 1 86 ? 16.675 -8.751 -20.958 1.00 72.31 86 MET A CA 1
ATOM 699 C C . MET A 1 86 ? 15.321 -8.375 -21.563 1.00 72.31 86 MET A C 1
ATOM 701 O O . MET A 1 86 ? 14.331 -8.346 -20.843 1.00 72.31 86 MET A O 1
ATOM 705 N N . TYR A 1 87 ? 15.249 -8.048 -22.857 1.00 67.50 87 TYR A N 1
ATOM 706 C CA . TYR A 1 87 ? 13.961 -7.814 -23.521 1.00 67.50 87 TYR A CA 1
ATOM 707 C C . TYR A 1 87 ? 13.401 -9.072 -24.186 1.00 67.50 87 TYR A C 1
ATOM 709 O O . TYR A 1 87 ? 12.183 -9.235 -24.202 1.00 67.50 87 TYR A O 1
ATOM 717 N N . ASN A 1 88 ? 14.251 -9.957 -24.721 1.00 67.62 88 ASN A N 1
ATOM 718 C CA . ASN A 1 88 ? 13.776 -11.064 -25.560 1.00 67.62 88 ASN A CA 1
ATOM 719 C C . ASN A 1 88 ? 13.831 -12.428 -24.864 1.00 67.62 88 ASN A C 1
ATOM 721 O O . ASN A 1 88 ? 12.987 -13.281 -25.139 1.00 67.62 88 ASN A O 1
ATOM 725 N N . SER A 1 89 ? 14.801 -12.649 -23.972 1.00 67.94 89 SER A N 1
ATOM 726 C CA . SER A 1 89 ? 15.088 -13.993 -23.444 1.00 67.94 89 SER A CA 1
ATOM 727 C C . SER A 1 89 ? 14.757 -14.148 -21.964 1.00 67.94 89 SER A C 1
ATOM 729 O O . SER A 1 89 ? 14.276 -15.208 -21.551 1.00 67.94 89 SER A O 1
ATOM 731 N N . TYR A 1 90 ? 14.988 -13.097 -21.177 1.00 73.06 90 TYR A N 1
ATOM 732 C CA . TYR A 1 90 ? 14.873 -13.132 -19.728 1.00 73.06 90 TYR A CA 1
ATOM 733 C C . TYR A 1 90 ? 14.010 -12.001 -19.188 1.00 73.06 90 TYR A C 1
ATOM 735 O O . TYR A 1 90 ? 14.116 -10.863 -19.623 1.00 73.06 90 TYR A O 1
ATOM 743 N N . PHE A 1 91 ? 13.193 -12.308 -18.188 1.00 72.94 91 PHE A N 1
ATOM 744 C CA . PHE A 1 91 ? 12.356 -11.346 -17.486 1.00 72.94 91 PHE A CA 1
ATOM 745 C C . PHE A 1 91 ? 12.871 -11.160 -16.067 1.00 72.94 91 PHE A C 1
ATOM 747 O O . PHE A 1 91 ? 13.149 -12.137 -15.372 1.00 72.94 91 PHE A O 1
ATOM 754 N N . CYS A 1 92 ? 12.963 -9.910 -15.622 1.00 71.44 92 CYS A N 1
ATOM 755 C CA . CYS A 1 92 ? 13.406 -9.591 -14.271 1.00 71.44 92 CYS A CA 1
ATOM 756 C C . CYS A 1 92 ? 12.237 -9.160 -13.395 1.00 71.44 92 CYS A C 1
ATOM 758 O O . CYS A 1 92 ? 11.479 -8.260 -13.754 1.00 71.44 92 CYS A O 1
ATOM 760 N N . ALA A 1 93 ? 12.114 -9.782 -12.225 1.00 70.50 93 ALA A N 1
ATOM 761 C CA . ALA A 1 93 ? 11.157 -9.387 -11.200 1.00 70.50 93 ALA A CA 1
ATOM 762 C C . ALA A 1 93 ? 11.889 -9.117 -9.878 1.00 70.50 93 ALA A C 1
ATOM 764 O O . ALA A 1 93 ? 12.714 -9.928 -9.462 1.00 70.50 93 ALA A O 1
ATOM 765 N N . PRO A 1 94 ? 11.618 -8.004 -9.184 1.00 66.00 94 PRO A N 1
ATOM 766 C CA . PRO A 1 94 ? 12.326 -7.674 -7.952 1.00 66.00 94 PRO A CA 1
ATOM 767 C C . PRO A 1 94 ? 12.029 -8.674 -6.815 1.00 66.00 94 PRO A C 1
ATOM 769 O O . PRO A 1 94 ? 10.879 -9.052 -6.560 1.00 66.00 94 PRO A O 1
ATOM 772 N N . ARG A 1 95 ? 13.076 -9.077 -6.085 1.00 63.88 95 ARG A N 1
ATOM 773 C CA . ARG A 1 95 ? 13.034 -9.801 -4.804 1.00 63.88 95 ARG A CA 1
ATOM 774 C C . ARG A 1 95 ? 13.296 -8.791 -3.678 1.00 63.88 95 ARG A C 1
ATOM 776 O O . ARG A 1 95 ? 14.264 -8.045 -3.767 1.00 63.88 95 ARG A O 1
ATOM 783 N N . ASP A 1 96 ? 12.433 -8.771 -2.655 1.00 57.03 96 ASP A N 1
ATOM 784 C CA . ASP A 1 96 ? 12.465 -7.891 -1.467 1.00 57.03 96 ASP A CA 1
ATOM 785 C C . ASP A 1 96 ? 13.822 -7.231 -1.212 1.00 57.03 96 ASP A C 1
ATOM 787 O O . ASP A 1 96 ? 14.750 -7.896 -0.755 1.00 57.03 96 ASP A O 1
ATOM 791 N N . ASN A 1 97 ? 13.912 -5.931 -1.503 1.00 55.59 97 ASN A N 1
ATOM 792 C CA . ASN A 1 97 ? 14.998 -5.030 -1.112 1.00 55.59 97 ASN A CA 1
ATOM 793 C C . ASN A 1 97 ? 16.446 -5.534 -1.315 1.00 55.59 97 ASN A C 1
ATOM 795 O O . ASN A 1 97 ? 17.342 -4.990 -0.680 1.00 55.59 97 ASN A O 1
ATOM 799 N N . SER A 1 98 ? 16.715 -6.540 -2.161 1.00 60.47 98 SER A N 1
ATOM 800 C CA . SER A 1 98 ? 18.066 -7.129 -2.203 1.00 60.47 98 SER A CA 1
ATOM 801 C C . SER A 1 98 ? 18.537 -7.705 -3.542 1.00 60.47 98 SER A C 1
ATOM 803 O O . SER A 1 98 ? 19.734 -7.623 -3.787 1.00 60.47 98 SER A O 1
ATOM 805 N N . ALA A 1 99 ? 17.676 -8.222 -4.434 1.00 66.88 99 ALA A N 1
ATOM 806 C CA . ALA A 1 99 ? 18.119 -8.734 -5.749 1.00 66.88 99 ALA A CA 1
ATOM 807 C C . ALA A 1 99 ? 16.980 -8.834 -6.781 1.00 66.88 99 ALA A C 1
ATOM 809 O O . ALA A 1 99 ? 15.814 -8.946 -6.403 1.00 66.88 99 ALA A O 1
ATOM 810 N N . TYR A 1 100 ? 17.283 -8.857 -8.081 1.00 72.69 100 TYR A N 1
ATOM 811 C CA . TYR A 1 100 ? 16.329 -9.307 -9.105 1.00 72.69 100 TYR A CA 1
ATOM 812 C C . TYR A 1 100 ? 16.272 -10.840 -9.193 1.00 72.69 100 TYR A C 1
ATOM 814 O O . TYR A 1 100 ? 17.282 -11.529 -9.100 1.00 72.69 100 TYR A O 1
ATOM 822 N N . LEU A 1 101 ? 15.074 -11.382 -9.405 1.00 74.00 101 LEU A N 1
ATOM 823 C CA . LEU A 1 101 ? 14.875 -12.736 -9.915 1.00 74.00 101 LEU A CA 1
ATOM 824 C C . LEU A 1 101 ? 14.854 -12.678 -11.439 1.00 74.00 101 LEU A C 1
ATOM 826 O O . LEU A 1 101 ? 14.067 -11.920 -12.007 1.00 74.00 101 LEU A O 1
ATOM 830 N N . ILE A 1 102 ? 15.686 -13.496 -12.075 1.00 76.44 102 ILE A N 1
ATOM 831 C CA . ILE A 1 102 ? 15.782 -13.610 -13.529 1.00 76.44 102 ILE A CA 1
ATOM 832 C C . ILE A 1 102 ? 15.059 -14.891 -13.950 1.00 76.44 102 ILE A C 1
ATOM 834 O O . ILE A 1 102 ? 15.385 -15.978 -13.478 1.00 76.44 102 ILE A O 1
ATOM 838 N N . PHE A 1 103 ? 14.065 -14.762 -14.822 1.00 74.69 103 PHE A N 1
ATOM 839 C CA . PHE A 1 103 ? 13.270 -15.868 -15.351 1.00 74.69 103 PHE A CA 1
ATOM 840 C C . PHE A 1 103 ? 13.538 -16.028 -16.836 1.00 74.69 103 PHE A C 1
ATOM 842 O O . PHE A 1 103 ? 13.533 -15.033 -17.555 1.00 74.69 103 PHE A O 1
ATOM 849 N N . ASP A 1 104 ? 13.667 -17.257 -17.328 1.00 82.25 104 ASP A N 1
ATOM 850 C CA . ASP A 1 104 ? 13.485 -17.502 -18.758 1.00 82.25 104 ASP A CA 1
ATOM 851 C C . ASP A 1 104 ? 12.023 -17.227 -19.174 1.00 82.25 104 ASP A C 1
ATOM 853 O O . ASP A 1 104 ? 11.100 -17.216 -18.347 1.00 82.25 104 ASP A O 1
ATOM 857 N N . GLY A 1 105 ? 11.783 -17.029 -20.471 1.00 78.06 105 GLY A N 1
ATOM 858 C CA . GLY A 1 105 ? 10.446 -16.710 -20.977 1.00 78.06 105 GLY A CA 1
ATOM 859 C C . GLY A 1 105 ? 9.354 -17.751 -20.675 1.00 78.06 105 GLY A C 1
ATOM 860 O O . GLY A 1 105 ? 8.196 -17.372 -20.495 1.00 78.06 105 GLY A O 1
ATOM 861 N N . ARG A 1 106 ? 9.669 -19.053 -20.590 1.00 82.44 106 ARG A N 1
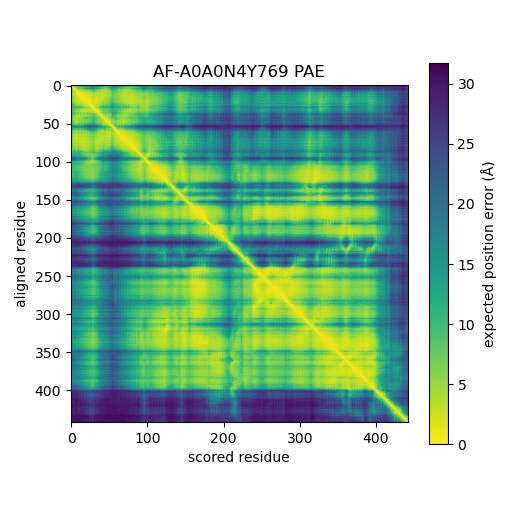ATOM 862 C CA . ARG A 1 106 ? 8.679 -20.097 -20.247 1.00 82.44 106 ARG A CA 1
ATOM 863 C C . ARG A 1 106 ? 8.333 -20.040 -18.761 1.00 82.44 106 ARG A C 1
ATOM 865 O O . ARG A 1 106 ? 7.150 -20.042 -18.413 1.00 82.44 106 ARG A O 1
ATOM 872 N N . SER A 1 107 ? 9.344 -19.952 -17.905 1.00 82.31 107 SER A N 1
ATOM 873 C CA . SER A 1 107 ? 9.209 -19.847 -16.451 1.00 82.31 107 SER A CA 1
ATOM 874 C C . SER A 1 107 ? 8.452 -18.580 -16.052 1.00 82.31 107 SER A C 1
ATOM 876 O O . SER A 1 107 ? 7.531 -18.645 -15.235 1.00 82.31 107 SER A O 1
ATOM 878 N N . PHE A 1 108 ? 8.743 -17.451 -16.706 1.00 80.94 108 PHE A N 1
ATOM 879 C CA . PHE A 1 108 ? 8.013 -16.201 -16.501 1.00 80.94 108 PHE A CA 1
ATOM 880 C C . PHE A 1 108 ? 6.529 -16.335 -16.863 1.00 80.94 108 PHE A C 1
ATOM 882 O O . PHE A 1 108 ? 5.661 -15.979 -16.065 1.00 80.94 108 PHE A O 1
ATOM 889 N N . ARG A 1 109 ? 6.209 -16.908 -18.035 1.00 81.19 109 ARG A N 1
ATOM 890 C CA . ARG A 1 109 ? 4.813 -17.129 -18.458 1.00 81.19 109 ARG A CA 1
ATOM 891 C C . ARG A 1 109 ? 4.045 -18.026 -17.488 1.00 81.19 109 ARG A C 1
ATOM 893 O O . ARG A 1 109 ? 2.900 -17.716 -17.170 1.00 81.19 109 ARG A O 1
ATOM 900 N N . ARG A 1 110 ? 4.667 -19.099 -16.984 1.00 84.38 110 ARG A N 1
ATOM 901 C CA . ARG A 1 110 ? 4.057 -19.979 -15.970 1.00 84.38 110 ARG A CA 1
ATOM 902 C C . ARG A 1 110 ? 3.769 -19.232 -14.669 1.00 84.38 110 ARG A C 1
ATOM 904 O O . ARG A 1 110 ? 2.652 -19.311 -14.164 1.00 84.38 110 ARG A O 1
ATOM 911 N N . ALA A 1 111 ? 4.739 -18.468 -14.164 1.00 80.06 111 ALA A N 1
ATOM 912 C CA . ALA A 1 111 ? 4.559 -17.668 -12.955 1.00 80.06 111 ALA A CA 1
ATOM 913 C C . ALA A 1 111 ? 3.417 -16.646 -13.121 1.00 80.06 111 ALA A C 1
ATOM 915 O O . ALA A 1 111 ? 2.534 -16.559 -12.269 1.00 80.06 111 ALA A O 1
ATOM 916 N N . ARG A 1 112 ? 3.361 -15.947 -14.264 1.00 79.44 112 ARG A N 1
ATOM 917 C CA . ARG A 1 112 ? 2.276 -15.003 -14.587 1.00 79.44 112 ARG A CA 1
ATOM 918 C C . ARG A 1 112 ? 0.909 -15.668 -14.705 1.00 79.44 112 ARG A C 1
ATOM 920 O O . ARG A 1 112 ? -0.075 -15.102 -14.237 1.00 79.44 112 ARG A O 1
ATOM 927 N N . ALA A 1 113 ? 0.832 -16.856 -15.301 1.00 84.25 113 ALA A N 1
ATOM 928 C CA . ALA A 1 113 ? -0.418 -17.604 -15.394 1.00 84.25 113 ALA A CA 1
ATOM 929 C C . ALA A 1 113 ? -0.961 -17.961 -14.001 1.00 84.25 113 ALA A C 1
ATOM 931 O O . ALA A 1 113 ? -2.149 -17.766 -13.740 1.00 84.25 113 ALA A O 1
ATOM 932 N N . PHE A 1 114 ? -0.086 -18.393 -13.087 1.00 84.25 114 PHE A N 1
ATOM 933 C CA . PHE A 1 114 ? -0.457 -18.674 -11.701 1.00 84.25 114 PHE A CA 1
ATOM 934 C C . PHE A 1 114 ? -0.955 -17.418 -10.967 1.00 84.25 114 PHE A C 1
ATOM 936 O O . PHE A 1 114 ? -2.003 -17.455 -10.321 1.00 84.25 114 PHE A O 1
ATOM 943 N N . GLU A 1 115 ? -0.262 -16.282 -11.101 1.00 82.00 115 GLU A N 1
ATOM 944 C CA . GLU A 1 115 ? -0.716 -15.012 -10.515 1.00 82.00 115 GLU A CA 1
ATOM 945 C C . GLU A 1 115 ? -2.070 -14.563 -11.060 1.00 82.00 115 GLU A C 1
ATOM 947 O O . GLU A 1 115 ? -2.935 -14.147 -10.288 1.00 82.00 115 GLU A O 1
ATOM 952 N N . LYS A 1 116 ? -2.266 -14.673 -12.380 1.00 84.00 116 LYS A N 1
ATOM 953 C CA . LYS A 1 116 ? -3.529 -14.344 -13.046 1.00 84.00 116 LYS A CA 1
ATOM 954 C C . LYS A 1 116 ? -4.665 -15.211 -12.509 1.00 84.00 116 LYS A C 1
ATOM 956 O O . LYS A 1 116 ? -5.693 -14.674 -12.109 1.00 84.00 116 LYS A O 1
ATOM 961 N N . GLN A 1 117 ? -4.480 -16.530 -12.448 1.00 85.88 117 GLN A N 1
ATOM 962 C CA . GLN A 1 117 ? -5.489 -17.453 -11.914 1.00 85.88 117 GLN A CA 1
ATOM 963 C C . GLN A 1 117 ? -5.811 -17.160 -10.449 1.00 85.88 117 GLN A C 1
ATOM 965 O O . GLN A 1 117 ? -6.982 -17.103 -10.068 1.00 85.88 117 GLN A O 1
ATOM 970 N N . LYS A 1 118 ? -4.784 -16.907 -9.633 1.00 83.50 118 LYS A N 1
ATOM 971 C CA . LYS A 1 118 ? -4.965 -16.523 -8.235 1.00 83.50 118 LYS A CA 1
ATOM 972 C C . LYS A 1 118 ? -5.750 -15.219 -8.105 1.00 83.50 118 LYS A C 1
ATOM 974 O O . LYS A 1 118 ? -6.691 -15.166 -7.325 1.00 83.50 118 LYS A O 1
ATOM 979 N N . PHE A 1 119 ? -5.420 -14.197 -8.894 1.00 84.44 119 PHE A N 1
ATOM 980 C CA . PHE A 1 119 ? -6.147 -12.927 -8.897 1.00 84.44 119 PHE A CA 1
ATOM 981 C C . PHE A 1 119 ? -7.613 -13.106 -9.313 1.00 84.44 119 PHE A C 1
ATOM 983 O O . PHE A 1 119 ? -8.506 -12.573 -8.655 1.00 84.44 119 PHE A O 1
ATOM 990 N N . ILE A 1 120 ? -7.875 -13.907 -10.354 1.00 86.38 120 ILE A N 1
ATOM 991 C CA . ILE A 1 120 ? -9.237 -14.236 -10.797 1.00 86.38 120 ILE A CA 1
ATOM 992 C C . ILE A 1 120 ? -10.030 -14.899 -9.666 1.00 86.38 120 ILE A C 1
ATOM 994 O O . ILE A 1 120 ? -11.154 -14.478 -9.383 1.00 86.38 120 ILE A O 1
ATOM 998 N N . LYS A 1 121 ? -9.435 -15.887 -8.986 1.00 85.12 121 LYS A N 1
ATOM 999 C CA . LYS A 1 121 ? -10.050 -16.595 -7.854 1.00 85.12 121 LYS A CA 1
ATOM 1000 C C . LYS A 1 121 ? -10.302 -15.662 -6.666 1.00 85.12 121 LYS A C 1
ATOM 1002 O O . LYS A 1 121 ? -11.417 -15.617 -6.141 1.00 85.12 121 LYS A O 1
ATOM 1007 N N . ASP A 1 122 ? -9.288 -14.903 -6.257 1.00 80.19 122 ASP A N 1
ATOM 1008 C CA . ASP A 1 122 ? -9.338 -14.044 -5.073 1.00 80.19 122 ASP A CA 1
ATOM 1009 C C . ASP A 1 122 ? -10.369 -12.923 -5.249 1.00 80.19 122 ASP A C 1
ATOM 1011 O O . ASP A 1 122 ? -11.107 -12.618 -4.314 1.00 80.19 122 ASP A O 1
ATOM 1015 N N . TYR A 1 123 ? -10.497 -12.352 -6.444 1.00 79.50 123 TYR A N 1
ATOM 1016 C CA . TYR A 1 123 ? -11.361 -11.196 -6.689 1.00 79.50 123 TYR A CA 1
ATOM 1017 C C . TYR A 1 123 ? -12.626 -11.496 -7.509 1.00 79.50 123 TYR A C 1
ATOM 1019 O O . TYR A 1 123 ? -13.345 -10.565 -7.878 1.00 79.50 123 TYR A O 1
ATOM 1027 N N . LYS A 1 124 ? -12.932 -12.781 -7.758 1.00 84.75 124 LYS A N 1
ATOM 1028 C CA . LYS A 1 124 ? -14.063 -13.237 -8.596 1.00 84.75 124 LYS A CA 1
ATOM 1029 C C . LYS A 1 124 ? -14.167 -12.417 -9.883 1.00 84.75 124 LYS A C 1
ATOM 1031 O O . LYS A 1 124 ? -15.168 -11.757 -10.151 1.00 84.75 124 LYS A O 1
ATOM 1036 N N . VAL A 1 125 ? -13.070 -12.388 -10.623 1.00 85.50 125 VAL A N 1
ATOM 1037 C CA . VAL A 1 125 ? -12.957 -11.583 -11.836 1.00 85.50 125 VAL A CA 1
ATOM 1038 C C . VAL A 1 125 ? -13.699 -12.282 -12.974 1.00 85.50 125 VAL A C 1
ATOM 1040 O O . VAL A 1 125 ? -13.492 -13.473 -13.195 1.00 85.50 125 VAL A O 1
ATOM 1043 N N . VAL A 1 126 ? -14.547 -11.550 -13.695 1.00 88.62 126 VAL A N 1
ATOM 1044 C CA . VAL A 1 126 ? -15.338 -12.070 -14.825 1.00 88.62 126 VAL A CA 1
ATOM 1045 C C . VAL A 1 126 ? -15.089 -11.246 -16.083 1.00 88.62 126 VAL A C 1
ATOM 1047 O O . VAL A 1 126 ? -14.605 -10.120 -15.997 1.00 88.62 126 VAL A O 1
ATOM 1050 N N . LEU A 1 127 ? -15.397 -11.790 -17.260 1.00 87.12 127 LEU A N 1
ATOM 1051 C CA . LEU A 1 127 ? -15.329 -11.027 -18.509 1.00 87.12 127 LEU A CA 1
ATOM 1052 C C . LEU A 1 127 ? -16.321 -9.857 -18.465 1.00 87.12 127 LEU A C 1
ATOM 1054 O O . LEU A 1 127 ? -17.458 -10.021 -18.026 1.00 87.12 127 LEU A O 1
ATOM 1058 N N . SER A 1 128 ? -15.876 -8.674 -18.890 1.00 82.31 128 SER A N 1
ATOM 1059 C CA . SER A 1 128 ? -16.744 -7.499 -18.964 1.00 82.31 128 SER A CA 1
ATOM 1060 C C . SER A 1 128 ? -17.608 -7.561 -20.222 1.00 82.31 128 SER A C 1
ATOM 1062 O O . SER A 1 128 ? -17.117 -7.855 -21.306 1.00 82.31 128 SER A O 1
ATOM 1064 N N . ASP A 1 129 ? -18.879 -7.202 -20.078 1.00 76.31 129 ASP A N 1
ATOM 1065 C CA . ASP A 1 129 ? -19.866 -7.091 -21.159 1.00 76.31 129 ASP A CA 1
ATOM 1066 C C . ASP A 1 129 ? -19.616 -5.931 -22.146 1.00 76.31 129 ASP A C 1
ATOM 1068 O O . ASP A 1 129 ? -20.351 -5.771 -23.117 1.00 76.31 129 ASP A O 1
ATOM 1072 N N . GLY A 1 130 ? -18.612 -5.083 -21.893 1.00 67.50 130 GLY A N 1
ATOM 1073 C CA . GLY A 1 130 ? -18.229 -3.953 -22.744 1.00 67.50 130 GLY A CA 1
ATOM 1074 C C . GLY A 1 130 ? -19.194 -2.759 -22.730 1.00 67.50 130 GLY A C 1
ATOM 1075 O O . GLY A 1 130 ? -18.779 -1.663 -23.103 1.00 67.50 130 GLY A O 1
ATOM 1076 N N . LYS A 1 131 ? -20.431 -2.917 -22.240 1.00 65.00 131 LYS A N 1
ATOM 1077 C CA . LYS A 1 131 ? -21.514 -1.921 -22.363 1.00 65.00 131 LYS A CA 1
ATOM 1078 C C . LYS A 1 131 ? -21.419 -0.753 -21.378 1.00 65.00 131 LYS A C 1
ATOM 1080 O O . LYS A 1 131 ? -21.852 0.349 -21.699 1.00 65.00 131 LYS A O 1
ATOM 1085 N N . SER A 1 132 ? -20.830 -0.943 -20.194 1.00 60.03 132 SER A N 1
ATOM 1086 C CA . SER A 1 132 ? -20.686 0.153 -19.219 1.00 60.03 132 SER A CA 1
ATOM 1087 C C . SER A 1 132 ? -19.544 1.131 -19.558 1.00 60.03 132 SER A C 1
ATOM 1089 O O . SER A 1 132 ? -18.495 0.752 -20.092 1.00 60.03 132 SER A O 1
ATOM 1091 N N . LYS A 1 133 ? -19.746 2.423 -19.265 1.00 57.62 133 LYS A N 1
ATOM 1092 C CA . LYS A 1 133 ? -18.768 3.494 -19.518 1.00 57.62 133 LYS A CA 1
ATOM 1093 C C . LYS A 1 133 ? -17.516 3.258 -18.665 1.00 57.62 133 LYS A C 1
ATOM 1095 O O . LYS A 1 133 ? -17.596 3.133 -17.447 1.00 57.62 133 LYS A O 1
ATOM 1100 N N . GLN A 1 134 ? -16.351 3.158 -19.305 1.00 58.59 134 GLN A N 1
ATOM 1101 C CA . GLN A 1 134 ? -15.097 2.849 -18.616 1.00 58.59 134 GLN A CA 1
ATOM 1102 C C . GLN A 1 134 ? -14.620 4.047 -17.788 1.00 58.59 134 GLN A C 1
ATOM 1104 O O . GLN A 1 134 ? -14.237 5.070 -18.349 1.00 58.59 134 GLN A O 1
ATOM 1109 N N . ILE A 1 135 ? -14.588 3.900 -16.461 1.00 56.19 135 ILE A N 1
ATOM 1110 C CA . ILE A 1 135 ? -14.091 4.957 -15.570 1.00 56.19 135 ILE A CA 1
ATOM 1111 C C . ILE A 1 135 ? -12.552 4.913 -15.504 1.00 56.19 135 ILE A C 1
ATOM 1113 O O . ILE A 1 135 ? -11.908 5.960 -15.601 1.00 56.19 135 ILE A O 1
ATOM 1117 N N . ARG A 1 136 ? -11.933 3.718 -15.385 1.00 66.56 136 ARG A N 1
ATOM 1118 C CA . ARG A 1 136 ? -10.462 3.519 -15.310 1.00 66.56 136 ARG A CA 1
ATOM 1119 C C . ARG A 1 136 ? -10.012 2.160 -15.871 1.00 66.56 136 ARG A C 1
ATOM 1121 O O . ARG A 1 136 ? -10.811 1.234 -15.986 1.00 66.56 136 ARG A O 1
ATOM 1128 N N . SER A 1 137 ? -8.729 2.052 -16.229 1.00 67.75 137 SER A N 1
ATOM 1129 C CA . SER A 1 137 ? -8.062 0.808 -16.647 1.00 67.75 137 SER A CA 1
ATOM 1130 C C . SER A 1 137 ? -6.882 0.503 -15.726 1.00 67.75 137 SER A C 1
ATOM 1132 O O . SER A 1 137 ? -5.943 1.303 -15.631 1.00 67.75 137 SER A O 1
ATOM 1134 N N . PHE A 1 138 ? -6.899 -0.666 -15.098 1.00 73.62 138 PHE A N 1
ATOM 1135 C CA . PHE A 1 138 ? -5.770 -1.178 -14.324 1.00 73.62 138 PHE A CA 1
ATOM 1136 C C . PHE A 1 138 ? -5.123 -2.364 -15.032 1.00 73.62 138 PHE A C 1
ATOM 1138 O O . PHE A 1 138 ? -5.811 -3.072 -15.757 1.00 73.62 138 PHE A O 1
ATOM 1145 N N . SER A 1 139 ? -3.833 -2.595 -14.810 1.00 73.75 139 SER A N 1
ATOM 1146 C CA . SER A 1 139 ? -3.135 -3.814 -15.221 1.00 73.75 139 SER A CA 1
ATOM 1147 C C . SER A 1 139 ? -2.562 -4.553 -14.024 1.00 73.75 139 SER A C 1
ATOM 1149 O O . SER A 1 139 ? -2.303 -3.958 -12.979 1.00 73.75 139 SER A O 1
ATOM 1151 N N . LEU A 1 140 ? -2.340 -5.856 -14.168 1.00 73.25 140 LEU A N 1
ATOM 1152 C CA . LEU A 1 140 ? -1.593 -6.621 -13.176 1.00 73.25 140 LEU A CA 1
ATOM 1153 C C . LEU A 1 140 ? -0.103 -6.232 -13.226 1.00 73.25 140 LEU A C 1
ATOM 1155 O O . LEU A 1 140 ? 0.569 -6.493 -14.227 1.00 73.25 140 LEU A O 1
ATOM 1159 N N . ASN A 1 141 ? 0.417 -5.659 -12.138 1.00 70.06 141 ASN A N 1
ATOM 1160 C CA . ASN A 1 141 ? 1.828 -5.311 -11.948 1.00 70.06 141 ASN A CA 1
ATOM 1161 C C . ASN A 1 141 ? 2.727 -6.517 -12.266 1.00 70.06 141 ASN A C 1
ATOM 1163 O O . ASN A 1 141 ? 2.338 -7.660 -12.044 1.00 70.06 141 ASN A O 1
ATOM 1167 N N . THR A 1 142 ? 3.924 -6.266 -12.784 1.00 62.69 142 THR A N 1
ATOM 1168 C CA . THR A 1 142 ? 4.905 -7.269 -13.218 1.00 62.69 142 THR A CA 1
ATOM 1169 C C . THR A 1 142 ? 5.608 -8.002 -12.068 1.00 62.69 142 THR A C 1
ATOM 1171 O O . THR A 1 142 ? 6.296 -8.992 -12.310 1.00 62.69 142 THR A O 1
ATOM 1174 N N . ALA A 1 143 ? 5.447 -7.557 -10.819 1.00 64.12 143 ALA A N 1
ATOM 1175 C CA . ALA A 1 143 ? 6.071 -8.184 -9.654 1.00 64.12 143 ALA A CA 1
ATOM 1176 C C . ALA A 1 143 ? 5.416 -9.531 -9.274 1.00 64.12 143 ALA A C 1
ATOM 1178 O O . ALA A 1 143 ? 4.303 -9.553 -8.759 1.00 64.12 143 ALA A O 1
ATOM 1179 N N . LEU A 1 144 ? 6.165 -10.633 -9.421 1.00 61.50 144 LEU A N 1
ATOM 1180 C CA . LEU A 1 144 ? 5.710 -12.037 -9.321 1.00 61.50 144 LEU A CA 1
ATOM 1181 C C . LEU A 1 144 ? 5.375 -12.579 -7.906 1.00 61.50 144 LEU A C 1
ATOM 1183 O O . LEU A 1 144 ? 5.486 -13.777 -7.639 1.00 61.50 144 LEU A O 1
ATOM 1187 N N . ARG A 1 145 ? 5.057 -11.715 -6.941 1.00 65.44 145 ARG A N 1
ATOM 1188 C CA . ARG A 1 145 ? 4.915 -12.098 -5.515 1.00 65.44 145 ARG A CA 1
ATOM 1189 C C . ARG A 1 145 ? 3.488 -12.004 -5.016 1.00 65.44 145 ARG A C 1
ATOM 1191 O O . ARG A 1 145 ? 3.027 -12.832 -4.227 1.00 65.44 145 ARG A O 1
ATOM 1198 N N . ARG A 1 146 ? 2.823 -10.923 -5.402 1.00 69.44 146 ARG A N 1
ATOM 1199 C CA . ARG A 1 146 ? 1.443 -10.633 -5.050 1.00 69.44 146 ARG A CA 1
ATOM 1200 C C . ARG A 1 146 ? 0.816 -9.967 -6.261 1.00 69.44 146 ARG A C 1
ATOM 1202 O O . ARG A 1 146 ? 1.400 -9.007 -6.763 1.00 69.44 146 ARG A O 1
ATOM 1209 N N . PRO A 1 147 ? -0.371 -10.417 -6.681 1.00 73.38 147 PRO A N 1
ATOM 1210 C CA . PRO A 1 147 ? -1.076 -9.773 -7.765 1.00 73.38 147 PRO A CA 1
ATOM 1211 C C . PRO A 1 147 ? -1.539 -8.387 -7.294 1.00 73.38 147 PRO A C 1
ATOM 1213 O O . PRO A 1 147 ? -2.510 -8.247 -6.552 1.00 73.38 147 PRO A O 1
ATOM 1216 N N . ILE A 1 148 ? -0.773 -7.367 -7.672 1.00 78.75 148 ILE A N 1
ATOM 1217 C CA . ILE A 1 148 ? -1.031 -5.954 -7.389 1.00 78.75 148 ILE A CA 1
ATOM 1218 C C . ILE A 1 148 ? -1.497 -5.319 -8.689 1.00 78.75 148 ILE A C 1
ATOM 1220 O O . ILE A 1 148 ? -0.950 -5.611 -9.748 1.00 78.75 148 ILE A O 1
ATOM 1224 N N . VAL A 1 149 ? -2.482 -4.436 -8.624 1.00 80.88 149 VAL A N 1
ATOM 1225 C CA . VAL A 1 149 ? -2.924 -3.667 -9.780 1.00 80.88 149 VAL A CA 1
ATOM 1226 C C . VAL A 1 149 ? -2.140 -2.365 -9.888 1.00 80.88 149 VAL A C 1
ATOM 1228 O O . VAL A 1 149 ? -1.855 -1.708 -8.889 1.00 80.88 149 VAL A O 1
ATOM 1231 N N . GLN A 1 150 ? -1.803 -1.980 -11.110 1.00 80.69 150 GLN A N 1
ATOM 1232 C CA . GLN A 1 150 ? -1.219 -0.693 -11.445 1.00 80.69 150 GLN A CA 1
ATOM 1233 C C . GLN A 1 150 ? -2.186 0.071 -12.344 1.00 80.69 150 GLN A C 1
ATOM 1235 O O . GLN A 1 150 ? -2.746 -0.473 -13.294 1.00 80.69 150 GLN A O 1
ATOM 1240 N N . CYS A 1 151 ? -2.398 1.349 -12.053 1.00 75.56 151 CYS A N 1
ATOM 1241 C CA . CYS A 1 151 ? -3.216 2.202 -12.901 1.00 75.56 151 CYS A CA 1
ATOM 1242 C C . CYS A 1 151 ? -2.478 2.502 -14.223 1.00 75.56 151 CYS A C 1
ATOM 1244 O O . CYS A 1 151 ? -1.413 3.116 -14.204 1.00 75.56 151 CYS A O 1
ATOM 1246 N N . MET A 1 152 ? -3.036 2.079 -15.367 1.00 67.19 152 MET A N 1
ATOM 1247 C CA . MET A 1 152 ? -2.338 2.086 -16.668 1.00 67.19 152 MET A CA 1
ATOM 1248 C C . MET A 1 152 ? -2.298 3.449 -17.362 1.00 67.19 152 MET A C 1
ATOM 1250 O O . MET A 1 152 ? -1.403 3.679 -18.164 1.00 67.19 152 MET A O 1
ATOM 1254 N N . LYS A 1 153 ? -3.256 4.339 -17.078 1.00 61.31 153 LYS A N 1
ATOM 1255 C CA . LYS A 1 153 ? -3.362 5.713 -17.602 1.00 61.31 153 LYS A CA 1
ATOM 1256 C C . LYS A 1 153 ? -4.533 6.390 -16.892 1.00 61.31 153 LYS A C 1
ATOM 1258 O O . LYS A 1 153 ? -5.685 6.035 -17.122 1.00 61.31 153 LYS A O 1
ATOM 1263 N N . THR A 1 154 ? -4.264 7.361 -16.029 1.00 58.97 154 THR A N 1
ATOM 1264 C CA . THR A 1 154 ? -5.305 8.243 -15.485 1.00 58.97 154 THR A CA 1
ATOM 1265 C C . THR A 1 154 ? -5.113 9.640 -16.043 1.00 58.97 154 THR A C 1
ATOM 1267 O O . THR A 1 154 ? -4.023 10.203 -15.954 1.00 58.97 154 THR A O 1
ATOM 1270 N N . LYS A 1 155 ? -6.185 10.221 -16.601 1.00 65.44 155 LYS A N 1
ATOM 1271 C CA . LYS A 1 155 ? -6.252 11.675 -16.794 1.00 65.44 155 LYS A CA 1
ATOM 1272 C C . LYS A 1 155 ? -5.959 12.354 -15.450 1.00 65.44 155 LYS A C 1
ATOM 1274 O O . LYS A 1 155 ? -6.318 11.809 -14.401 1.00 65.44 155 LYS A O 1
ATOM 1279 N N . MET A 1 156 ? -5.317 13.524 -15.463 1.00 61.81 156 MET A N 1
ATOM 1280 C CA . MET A 1 156 ? -4.984 14.246 -14.223 1.00 61.81 156 MET A CA 1
ATOM 1281 C C . MET A 1 156 ? -6.211 14.471 -13.326 1.00 61.81 156 MET A C 1
ATOM 1283 O O . MET A 1 156 ? -6.105 14.325 -12.111 1.00 61.81 156 MET A O 1
ATOM 1287 N N . GLU A 1 157 ? -7.377 14.723 -13.920 1.00 66.25 157 GLU A N 1
ATOM 1288 C CA . GLU A 1 157 ? -8.676 14.848 -13.241 1.00 66.25 157 GLU A CA 1
ATOM 1289 C C . GLU A 1 157 ? -8.997 13.634 -12.356 1.00 66.25 157 GLU A C 1
ATOM 1291 O O . GLU A 1 157 ? -9.259 13.780 -11.165 1.00 66.25 157 GLU A O 1
ATOM 1296 N N . ASN A 1 158 ? -8.841 12.420 -12.886 1.00 73.00 158 ASN A N 1
ATOM 1297 C CA . ASN A 1 158 ? -9.100 11.184 -12.145 1.00 73.00 158 ASN A CA 1
ATOM 1298 C C . ASN A 1 158 ? -8.142 11.003 -10.958 1.00 73.00 158 ASN A C 1
ATOM 1300 O O . ASN A 1 158 ? -8.519 10.492 -9.903 1.00 73.00 158 ASN A O 1
ATOM 1304 N N . ARG A 1 159 ? -6.880 11.423 -11.114 1.00 78.25 159 ARG A N 1
ATOM 1305 C CA . AR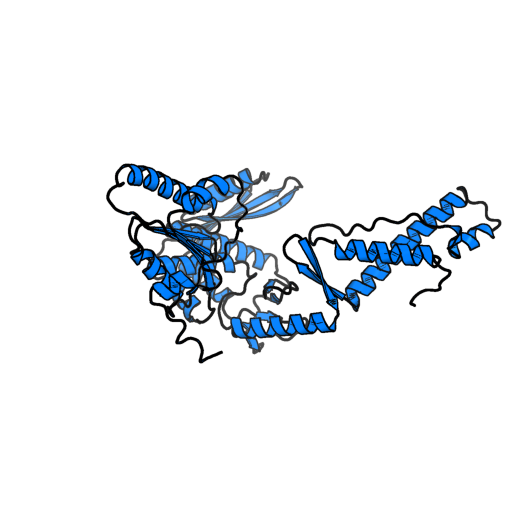G A 1 159 ? -5.902 11.389 -10.018 1.00 78.25 159 ARG A CA 1
ATOM 1306 C C . ARG A 1 159 ? -6.249 12.416 -8.940 1.00 78.25 159 ARG A C 1
ATOM 1308 O O . ARG A 1 159 ? -6.082 12.135 -7.753 1.00 78.25 159 ARG A O 1
ATOM 1315 N N . ASN A 1 160 ? -6.736 13.585 -9.345 1.00 84.56 160 ASN A N 1
ATOM 1316 C CA . ASN A 1 160 ? -7.150 14.650 -8.439 1.00 84.56 160 ASN A CA 1
ATOM 1317 C C . ASN A 1 160 ? -8.362 14.249 -7.601 1.00 84.56 160 ASN A C 1
ATOM 1319 O O . ASN A 1 160 ? -8.379 14.518 -6.398 1.00 84.56 160 ASN A O 1
ATOM 1323 N N . GLU A 1 161 ? -9.320 13.572 -8.227 1.00 86.12 161 GLU A N 1
ATOM 1324 C CA . GLU A 1 161 ? -10.509 13.025 -7.587 1.00 86.12 161 GLU A CA 1
ATOM 1325 C C . GLU A 1 161 ? -10.148 11.934 -6.566 1.00 86.12 161 GLU A C 1
ATOM 1327 O O . GLU A 1 161 ? -10.575 12.000 -5.417 1.00 86.12 161 GLU A O 1
ATOM 1332 N N . LEU A 1 162 ? -9.269 10.985 -6.915 1.00 86.69 162 LEU A N 1
ATOM 1333 C CA . LEU A 1 162 ? -8.770 9.972 -5.970 1.00 86.69 162 LEU A CA 1
ATOM 1334 C C . LEU A 1 162 ? -8.055 10.581 -4.763 1.00 86.69 162 LEU A C 1
ATOM 1336 O O . LEU A 1 162 ? -8.202 10.101 -3.639 1.00 86.69 162 LEU A O 1
ATOM 1340 N N . GLN A 1 163 ? -7.268 11.636 -4.979 1.00 89.38 163 GLN A N 1
ATOM 1341 C CA . GLN A 1 163 ? -6.617 12.356 -3.886 1.00 89.38 163 GLN A CA 1
ATOM 1342 C C . GLN A 1 163 ? -7.634 13.033 -2.966 1.00 89.38 163 GLN A C 1
ATOM 1344 O O . GLN A 1 163 ? -7.448 13.006 -1.749 1.00 89.38 163 GLN A O 1
ATOM 1349 N N . LEU A 1 164 ? -8.695 13.613 -3.535 1.00 91.75 164 LEU A N 1
ATOM 1350 C CA . LEU A 1 164 ? -9.787 14.209 -2.774 1.00 91.75 164 LEU A CA 1
ATOM 1351 C C . LEU A 1 164 ? -10.546 13.144 -1.978 1.00 91.75 164 LEU A C 1
ATOM 1353 O O . LEU A 1 164 ? -10.644 13.272 -0.762 1.00 91.75 164 LEU A O 1
ATOM 1357 N N . MET A 1 165 ? -10.972 12.051 -2.616 1.00 91.31 165 MET A N 1
ATOM 1358 C CA . MET A 1 165 ? -11.637 10.934 -1.936 1.00 91.31 165 MET A CA 1
ATOM 1359 C C . MET A 1 165 ? -10.767 10.343 -0.824 1.00 91.31 165 MET A C 1
ATOM 1361 O O . MET A 1 165 ? -11.242 10.104 0.281 1.00 91.31 165 MET A O 1
ATOM 1365 N N . GLY A 1 166 ? -9.464 10.169 -1.064 1.00 91.31 166 GLY A N 1
ATOM 1366 C CA . GLY A 1 166 ? -8.528 9.721 -0.036 1.00 91.31 166 GLY A CA 1
ATOM 1367 C C . GLY A 1 166 ? -8.446 10.681 1.155 1.00 91.31 166 GLY A C 1
ATOM 1368 O O . GLY A 1 166 ? -8.450 10.232 2.300 1.00 91.31 166 GLY A O 1
ATOM 1369 N N . ALA A 1 167 ? -8.411 11.993 0.905 1.00 93.00 167 ALA A N 1
ATOM 1370 C CA . ALA A 1 167 ? -8.422 12.997 1.966 1.00 93.00 167 ALA A CA 1
ATOM 1371 C C . ALA A 1 167 ? -9.744 12.987 2.749 1.00 93.00 167 ALA A C 1
ATOM 1373 O O . ALA A 1 167 ? -9.718 13.080 3.975 1.00 93.00 167 ALA A O 1
ATOM 1374 N N . LEU A 1 168 ? -10.879 12.832 2.065 1.00 92.62 168 LEU A N 1
ATOM 1375 C CA . LEU A 1 168 ? -12.205 12.763 2.681 1.00 92.62 168 LEU A CA 1
ATOM 1376 C C . LEU A 1 168 ? -12.380 11.504 3.537 1.00 92.62 168 LEU A C 1
ATOM 1378 O O . LEU A 1 168 ? -12.906 11.592 4.640 1.00 92.62 168 LEU A O 1
ATOM 1382 N N . LEU A 1 169 ? -11.847 10.355 3.112 1.00 90.12 169 LEU A N 1
ATOM 1383 C CA . LEU A 1 169 ? -11.779 9.154 3.955 1.00 90.12 169 LEU A CA 1
ATOM 1384 C C . LEU A 1 169 ? -10.911 9.377 5.210 1.00 90.12 169 LEU A C 1
ATOM 1386 O O . LEU A 1 169 ? -11.232 8.871 6.285 1.00 90.12 169 LEU A O 1
ATOM 1390 N N . ASP A 1 170 ? -9.829 10.159 5.106 1.00 89.69 170 ASP A N 1
ATOM 1391 C CA . ASP A 1 170 ? -9.015 10.537 6.270 1.00 89.69 170 ASP A CA 1
ATOM 1392 C C . ASP A 1 170 ? -9.779 11.472 7.228 1.00 89.69 170 ASP A C 1
ATOM 1394 O O . ASP A 1 170 ? -9.644 11.347 8.448 1.00 89.69 170 ASP A O 1
ATOM 1398 N N . ALA A 1 171 ? -10.592 12.391 6.696 1.00 90.50 171 ALA A N 1
ATOM 1399 C CA . ALA A 1 171 ? -11.474 13.255 7.483 1.00 90.50 171 ALA A CA 1
ATOM 1400 C C . ALA A 1 171 ? -12.574 12.454 8.186 1.00 90.50 171 ALA A C 1
ATOM 1402 O O . ALA A 1 171 ? -12.779 12.635 9.385 1.00 90.50 171 ALA A O 1
ATOM 1403 N N . TYR A 1 172 ? -13.187 11.511 7.470 1.00 87.50 172 TYR A N 1
ATOM 1404 C CA . TYR A 1 172 ? -14.175 10.578 7.999 1.00 87.50 172 TYR A CA 1
ATOM 1405 C C . TYR A 1 172 ? -13.630 9.830 9.226 1.00 87.50 172 TYR A C 1
ATOM 1407 O O . TYR A 1 172 ? -14.229 9.866 10.299 1.00 87.50 172 TYR A O 1
ATOM 1415 N N . MET A 1 173 ? -12.432 9.238 9.127 1.00 86.56 173 MET A N 1
ATOM 1416 C CA . MET A 1 173 ? -11.812 8.548 10.270 1.00 86.56 173 MET A CA 1
ATOM 1417 C C . MET A 1 173 ? -11.631 9.475 11.484 1.00 86.56 173 MET A C 1
ATOM 1419 O O . MET A 1 173 ? -11.852 9.055 12.619 1.00 86.56 173 MET A O 1
ATOM 1423 N N . ARG A 1 174 ? -11.268 10.748 11.272 1.00 86.75 174 ARG A N 1
ATOM 1424 C CA . ARG A 1 174 ? -11.114 11.722 12.369 1.00 86.75 174 ARG A CA 1
ATOM 1425 C C . ARG A 1 174 ? -12.437 12.110 13.006 1.00 86.75 174 ARG A C 1
ATOM 1427 O O . ARG A 1 174 ? -12.496 12.211 14.227 1.00 86.75 174 ARG A O 1
ATOM 1434 N N . LEU A 1 175 ? -13.470 12.310 12.195 1.00 84.62 175 LEU A N 1
ATOM 1435 C CA . LEU A 1 175 ? -14.807 12.667 12.659 1.00 84.62 175 LEU A CA 1
ATOM 1436 C C . LEU A 1 175 ? -15.375 11.585 13.588 1.00 84.62 175 LEU A C 1
ATOM 1438 O O . LEU A 1 175 ? -15.911 11.890 14.648 1.00 84.62 175 LEU A O 1
ATOM 1442 N N . HIS A 1 176 ? -15.114 10.316 13.270 1.00 80.38 176 HIS A N 1
ATOM 1443 C CA . HIS A 1 176 ? -15.469 9.176 14.118 1.00 80.38 176 HIS A CA 1
ATOM 1444 C C . HIS A 1 176 ? -14.483 8.893 15.262 1.00 80.38 176 HIS A C 1
ATOM 1446 O O . HIS A 1 176 ? -14.589 7.855 15.915 1.00 80.38 176 HIS A O 1
ATOM 1452 N N . ARG A 1 177 ? -13.509 9.782 15.510 1.00 80.62 177 ARG A N 1
ATOM 1453 C CA . ARG A 1 177 ? -12.445 9.609 16.519 1.00 80.62 177 ARG A CA 1
ATOM 1454 C C . ARG A 1 177 ? -11.689 8.282 16.376 1.00 80.62 177 ARG A C 1
ATOM 1456 O O . ARG A 1 177 ? -11.186 7.725 17.350 1.00 80.62 177 ARG A O 1
ATOM 1463 N N . GLN A 1 178 ? -11.602 7.768 15.154 1.00 78.50 178 GLN A N 1
ATOM 1464 C CA . GLN A 1 178 ? -10.888 6.540 14.847 1.00 78.50 178 GLN A CA 1
ATOM 1465 C C . GLN A 1 178 ? -9.394 6.825 14.658 1.00 78.50 178 GLN A C 1
ATOM 1467 O O . GLN A 1 178 ? -8.981 7.925 14.275 1.00 78.50 178 GLN A O 1
ATOM 1472 N N . LYS A 1 179 ? -8.556 5.814 14.917 1.00 78.19 179 LYS A N 1
ATOM 1473 C CA . LYS A 1 179 ? -7.124 5.889 14.590 1.00 78.19 179 LYS A CA 1
ATOM 1474 C C . LYS A 1 179 ? -6.962 6.086 13.078 1.00 78.19 179 LYS A C 1
ATOM 1476 O O . LYS A 1 179 ? -7.658 5.463 12.286 1.00 78.19 179 LYS A O 1
ATOM 1481 N N . GLY A 1 180 ? -6.049 6.972 12.684 1.00 72.31 180 GLY A N 1
ATOM 1482 C CA . GLY A 1 180 ? -5.722 7.179 11.274 1.00 72.31 180 GLY A CA 1
ATOM 1483 C C . GLY A 1 180 ? -4.858 6.047 10.712 1.00 72.31 180 GLY A C 1
ATOM 1484 O O . GLY A 1 180 ? -4.097 5.401 11.440 1.00 72.31 180 GLY A O 1
ATOM 1485 N N . ALA A 1 181 ? -4.912 5.854 9.395 1.00 66.56 181 ALA A N 1
ATOM 1486 C CA . ALA A 1 181 ? -4.038 4.911 8.706 1.00 66.56 181 ALA A CA 1
ATOM 1487 C C . ALA A 1 181 ? -2.548 5.292 8.880 1.00 66.56 181 ALA A C 1
ATOM 1489 O O . ALA A 1 181 ? -2.166 6.450 8.711 1.00 66.56 181 ALA A O 1
ATOM 1490 N N . GLY A 1 182 ? -1.694 4.312 9.205 1.00 61.41 182 GLY A N 1
ATOM 1491 C CA . GLY A 1 182 ? -0.233 4.493 9.287 1.00 61.41 182 GLY A CA 1
ATOM 1492 C C . GLY A 1 182 ? 0.319 5.016 10.623 1.00 61.41 182 GLY A C 1
ATOM 1493 O O . GLY A 1 182 ? 1.480 5.411 10.694 1.00 61.41 182 GLY A O 1
ATOM 1494 N N . GLY A 1 183 ? -0.472 5.010 11.699 1.00 67.19 183 GLY A N 1
ATOM 1495 C CA . GLY A 1 183 ? -0.094 5.541 13.015 1.00 67.19 183 GLY A CA 1
ATOM 1496 C C . GLY A 1 183 ? 0.824 4.667 13.885 1.00 67.19 183 GLY A C 1
ATOM 1497 O O . GLY A 1 183 ? 0.601 4.619 15.091 1.00 67.19 183 GLY A O 1
ATOM 1498 N N . VAL A 1 184 ? 1.856 4.006 13.340 1.00 70.25 184 VAL A N 1
ATOM 1499 C CA . VAL A 1 184 ? 2.738 3.098 14.122 1.00 70.25 184 VAL A CA 1
ATOM 1500 C C . VAL A 1 184 ? 3.320 3.781 15.355 1.00 70.25 184 VAL A C 1
ATOM 1502 O O . VAL A 1 184 ? 3.283 3.223 16.441 1.00 70.25 184 VAL A O 1
ATOM 1505 N N . ALA A 1 185 ? 3.793 5.022 15.225 1.00 71.69 185 ALA A N 1
ATOM 1506 C CA . ALA A 1 185 ? 4.360 5.771 16.349 1.00 71.69 185 ALA A CA 1
ATOM 1507 C C . ALA A 1 185 ? 3.328 6.111 17.443 1.00 71.69 185 ALA A C 1
ATOM 1509 O O . ALA A 1 185 ? 3.684 6.336 18.600 1.00 71.69 185 ALA A O 1
ATOM 1510 N N . VAL A 1 186 ? 2.042 6.201 17.097 1.00 75.06 186 VAL A N 1
ATOM 1511 C CA . VAL A 1 186 ? 0.966 6.403 18.079 1.00 75.06 186 VAL A CA 1
ATOM 1512 C C . VAL A 1 186 ? 0.683 5.088 18.798 1.00 75.06 186 VAL A C 1
ATOM 1514 O O . VAL A 1 186 ? 0.658 5.065 20.025 1.00 75.06 186 VAL A O 1
ATOM 1517 N N . GLU A 1 187 ? 0.555 3.996 18.048 1.00 77.19 187 GLU A N 1
ATOM 1518 C CA . GLU A 1 187 ? 0.346 2.652 18.591 1.00 77.19 187 GLU A CA 1
ATOM 1519 C C . GLU A 1 187 ? 1.525 2.228 19.489 1.00 77.19 187 GLU A C 1
ATOM 1521 O O . GLU A 1 187 ? 1.319 1.817 20.627 1.00 77.19 187 GLU A O 1
ATOM 1526 N N . ALA A 1 188 ? 2.770 2.464 19.071 1.00 78.31 188 ALA A N 1
ATOM 1527 C CA . ALA A 1 188 ? 3.961 2.197 19.877 1.00 78.31 188 ALA A CA 1
ATOM 1528 C C . ALA A 1 188 ? 3.970 2.982 21.202 1.00 78.31 188 ALA A C 1
ATOM 1530 O O . ALA A 1 188 ? 4.298 2.429 22.251 1.00 78.31 188 ALA A O 1
ATOM 1531 N N . ARG A 1 189 ? 3.548 4.256 21.195 1.00 81.56 189 ARG A N 1
ATOM 1532 C CA . ARG A 1 189 ? 3.406 5.048 22.431 1.00 81.56 189 ARG A CA 1
ATOM 1533 C C . ARG A 1 189 ? 2.310 4.502 23.347 1.00 81.56 189 ARG A C 1
ATOM 1535 O O . ARG A 1 189 ? 2.500 4.483 24.562 1.00 81.56 189 ARG A O 1
ATOM 1542 N N . ARG A 1 190 ? 1.189 4.033 22.786 1.00 80.12 190 ARG A N 1
ATOM 1543 C CA . ARG A 1 190 ? 0.115 3.376 23.554 1.00 80.12 190 ARG A CA 1
ATOM 1544 C C . ARG A 1 190 ? 0.611 2.086 24.203 1.00 80.12 190 ARG A C 1
ATOM 1546 O O . ARG A 1 190 ? 0.371 1.898 25.393 1.00 80.12 190 ARG A O 1
ATOM 1553 N N . LEU A 1 191 ? 1.350 1.259 23.459 1.00 81.25 191 LEU A N 1
ATOM 1554 C CA . LEU A 1 191 ? 1.985 0.052 23.989 1.00 81.25 191 LEU A CA 1
ATOM 1555 C C . LEU A 1 191 ? 2.940 0.384 25.132 1.00 81.25 191 LEU A C 1
ATOM 1557 O O . LEU A 1 191 ? 2.855 -0.207 26.202 1.00 81.25 191 LEU A O 1
ATOM 1561 N N . HIS A 1 192 ? 3.831 1.354 24.916 1.00 81.38 192 HIS A N 1
ATOM 1562 C CA . HIS A 1 192 ? 4.816 1.750 25.913 1.00 81.38 192 HIS A CA 1
ATOM 1563 C C . HIS A 1 192 ? 4.147 2.220 27.210 1.00 81.38 192 HIS A C 1
ATOM 1565 O O . HIS A 1 192 ? 4.529 1.780 28.293 1.00 81.38 192 HIS A O 1
ATOM 1571 N N . LYS A 1 193 ? 3.100 3.053 27.108 1.00 83.62 193 LYS A N 1
ATOM 1572 C CA . LYS A 1 193 ? 2.307 3.483 28.267 1.00 83.62 193 LYS A CA 1
ATOM 1573 C C . LYS A 1 193 ? 1.669 2.287 28.981 1.00 83.62 193 LYS A C 1
ATOM 1575 O O . LYS A 1 193 ? 1.823 2.154 30.189 1.00 83.62 193 LYS A O 1
ATOM 1580 N N . TYR A 1 194 ? 1.034 1.385 28.233 1.00 82.44 194 TYR A N 1
ATOM 1581 C CA . TYR A 1 194 ? 0.420 0.181 28.791 1.00 82.44 194 TYR A CA 1
ATOM 1582 C C . TYR A 1 194 ? 1.434 -0.703 29.541 1.00 82.44 194 TYR A C 1
ATOM 1584 O O . TYR A 1 194 ? 1.158 -1.144 30.657 1.00 82.44 194 TYR A O 1
ATOM 1592 N N . LEU A 1 195 ? 2.623 -0.922 28.967 1.00 78.88 195 LEU A N 1
ATOM 1593 C CA . LEU A 1 195 ? 3.689 -1.714 29.586 1.00 78.88 195 LEU A CA 1
ATOM 1594 C C . LEU A 1 195 ? 4.292 -1.026 30.817 1.00 78.88 195 LEU A C 1
ATOM 1596 O O . LEU A 1 195 ? 4.601 -1.701 31.799 1.00 78.88 195 LEU A O 1
ATOM 1600 N N . LYS A 1 196 ? 4.434 0.305 30.805 1.00 81.06 196 LYS A N 1
ATOM 1601 C CA . LYS A 1 196 ? 4.880 1.074 31.976 1.00 81.06 196 LYS A CA 1
ATOM 1602 C C . LYS A 1 196 ? 3.885 0.933 33.128 1.00 81.06 196 LYS A C 1
ATOM 1604 O O . LYS A 1 196 ? 4.281 0.555 34.228 1.00 81.06 196 LYS A O 1
ATOM 1609 N N . ASP A 1 197 ? 2.598 1.135 32.851 1.00 78.81 197 ASP A N 1
ATOM 1610 C CA . ASP A 1 197 ? 1.524 0.974 33.836 1.00 78.81 197 ASP A CA 1
ATOM 1611 C C . ASP A 1 197 ? 1.436 -0.477 34.333 1.00 78.81 197 ASP A C 1
ATOM 1613 O O . ASP A 1 197 ? 1.088 -0.737 35.484 1.00 78.81 197 ASP A O 1
ATOM 1617 N N . TYR A 1 198 ? 1.747 -1.453 33.474 1.00 71.25 198 TYR A N 1
ATOM 1618 C CA . TYR A 1 198 ? 1.866 -2.853 33.871 1.00 71.25 198 TYR A CA 1
ATOM 1619 C C . TYR A 1 198 ? 3.043 -3.088 34.822 1.00 71.25 198 TYR A C 1
ATOM 1621 O O . TYR A 1 198 ? 2.839 -3.718 35.851 1.00 71.25 198 TYR A O 1
ATOM 1629 N N . LYS A 1 199 ? 4.247 -2.565 34.545 1.00 69.50 199 LYS A N 1
ATOM 1630 C CA . LYS A 1 199 ? 5.406 -2.707 35.449 1.00 69.50 199 LYS A CA 1
ATOM 1631 C C . LYS A 1 199 ? 5.116 -2.130 36.836 1.00 69.50 199 LYS A C 1
ATOM 1633 O O . LYS A 1 199 ? 5.426 -2.777 37.833 1.00 69.50 199 LYS A O 1
ATOM 1638 N N . SER A 1 200 ? 4.467 -0.967 36.900 1.00 67.81 200 SER A N 1
ATOM 1639 C CA . SER A 1 200 ? 4.041 -0.362 38.168 1.00 67.81 200 SER A CA 1
ATOM 1640 C C . SER A 1 200 ? 3.013 -1.229 38.903 1.00 67.81 200 SER A C 1
ATOM 1642 O O . SER A 1 200 ? 3.148 -1.457 40.099 1.00 67.81 200 SER A O 1
ATOM 1644 N N . ARG A 1 201 ? 2.023 -1.780 38.185 1.00 67.12 201 ARG A N 1
ATOM 1645 C CA . ARG A 1 201 ? 1.022 -2.695 38.763 1.00 67.12 201 ARG A CA 1
ATOM 1646 C C . ARG A 1 201 ? 1.607 -4.045 39.171 1.00 67.12 201 ARG A C 1
ATOM 1648 O O . ARG A 1 201 ? 1.163 -4.600 40.162 1.00 67.12 201 ARG A O 1
ATOM 1655 N N . ARG A 1 202 ? 2.603 -4.558 38.446 1.00 63.44 202 ARG A N 1
ATOM 1656 C CA . ARG A 1 202 ? 3.312 -5.808 38.755 1.00 63.44 202 ARG A CA 1
ATOM 1657 C C . ARG A 1 202 ? 4.034 -5.701 40.091 1.00 63.44 202 ARG A C 1
ATOM 1659 O O . ARG A 1 202 ? 3.853 -6.590 40.907 1.00 63.44 202 ARG A O 1
ATOM 1666 N N . LYS A 1 203 ? 4.760 -4.602 40.333 1.00 59.75 203 LYS A N 1
ATOM 1667 C CA . LYS A 1 203 ? 5.397 -4.333 41.635 1.00 59.75 203 LYS A CA 1
ATOM 1668 C C . LYS A 1 203 ? 4.392 -4.296 42.792 1.00 59.75 203 LYS A C 1
ATOM 1670 O O . LYS A 1 203 ? 4.750 -4.611 43.913 1.00 59.75 203 LYS A O 1
ATOM 1675 N N . ALA A 1 204 ? 3.138 -3.939 42.514 1.00 53.72 204 ALA A N 1
ATOM 1676 C CA . ALA A 1 204 ? 2.057 -3.938 43.498 1.00 53.72 204 ALA A CA 1
ATOM 1677 C C . ALA A 1 204 ? 1.291 -5.276 43.599 1.00 53.72 204 ALA A C 1
ATOM 1679 O O . ALA A 1 204 ? 0.482 -5.437 44.504 1.00 53.72 204 ALA A O 1
ATOM 1680 N N . ALA A 1 205 ? 1.492 -6.219 42.669 1.00 51.78 205 ALA A N 1
ATOM 1681 C CA . ALA A 1 205 ? 0.634 -7.395 42.478 1.00 51.78 205 ALA A CA 1
ATOM 1682 C C . ALA A 1 205 ? 1.399 -8.732 42.471 1.00 51.78 205 ALA A C 1
ATOM 1684 O O . ALA A 1 205 ? 0.883 -9.723 41.941 1.00 51.78 205 ALA A O 1
ATOM 1685 N N . GLU A 1 206 ? 2.607 -8.774 43.049 1.00 52.25 206 GLU A N 1
ATOM 1686 C CA . GLU A 1 206 ? 3.488 -9.957 43.107 1.00 52.25 206 GLU A CA 1
ATOM 1687 C C . GLU A 1 206 ? 2.828 -11.213 43.715 1.00 52.25 206 GLU A C 1
ATOM 1689 O O . GLU A 1 206 ? 3.317 -12.318 43.509 1.00 52.25 206 GLU A O 1
ATOM 1694 N N . SER A 1 207 ? 1.649 -11.090 44.328 1.00 46.06 207 SER A N 1
ATOM 1695 C CA . SER A 1 207 ? 0.840 -12.192 44.858 1.00 46.06 207 SER A CA 1
ATOM 1696 C C . SER A 1 207 ? -0.124 -12.879 43.867 1.00 46.06 207 SER A C 1
ATOM 1698 O O . SER A 1 207 ? -0.739 -13.873 44.236 1.00 46.06 207 SER A O 1
ATOM 1700 N N . SER A 1 208 ? -0.295 -12.407 42.620 1.00 45.06 208 SER A N 1
ATOM 1701 C CA . SER A 1 208 ? -1.466 -12.799 41.787 1.00 45.06 208 SER A CA 1
ATOM 1702 C C . SER A 1 208 ? -1.188 -13.487 40.440 1.00 45.06 208 SER A C 1
ATOM 1704 O O . SER A 1 208 ? -2.092 -13.635 39.619 1.00 45.06 208 SER A O 1
ATOM 1706 N N . GLY A 1 209 ? 0.040 -13.943 40.171 1.00 47.50 209 GLY A N 1
ATOM 1707 C CA . GLY A 1 209 ? 0.291 -14.828 39.020 1.00 47.50 209 GLY A CA 1
ATOM 1708 C C . GLY A 1 209 ? 0.006 -14.217 37.635 1.00 47.50 209 GLY A C 1
ATOM 1709 O O . GLY A 1 209 ? -0.256 -14.954 36.687 1.00 47.50 209 GLY A O 1
ATOM 1710 N N . ALA A 1 210 ? 0.079 -12.888 37.491 1.00 45.38 210 ALA A N 1
ATOM 1711 C CA . ALA A 1 210 ? -0.236 -12.191 36.243 1.00 45.38 210 ALA A CA 1
ATOM 1712 C C . ALA A 1 210 ? 0.555 -12.738 35.034 1.00 45.38 210 ALA A C 1
ATOM 1714 O O . ALA A 1 210 ? 1.776 -12.940 35.085 1.00 45.38 210 ALA A O 1
ATOM 1715 N N . PHE A 1 211 ? -0.170 -12.975 33.940 1.00 53.34 211 PHE A N 1
ATOM 1716 C CA . PHE A 1 211 ? 0.313 -13.560 32.695 1.00 53.34 211 PHE A CA 1
ATOM 1717 C C . PHE A 1 211 ? 0.253 -12.494 31.606 1.00 53.34 211 PHE A C 1
ATOM 1719 O O . PHE A 1 211 ? -0.804 -11.914 31.404 1.00 53.34 211 PHE A O 1
ATOM 1726 N N . VAL A 1 212 ? 1.355 -12.221 30.908 1.00 52.25 212 VAL A N 1
ATOM 1727 C CA . VAL A 1 212 ? 1.319 -11.401 29.690 1.00 52.25 212 VAL A CA 1
ATOM 1728 C C . VAL A 1 212 ? 1.616 -12.326 28.533 1.00 52.25 212 VAL A C 1
ATOM 1730 O O . VAL A 1 212 ? 2.700 -12.905 28.466 1.00 52.25 212 VAL A O 1
ATOM 1733 N N . SER A 1 213 ? 0.637 -12.457 27.646 1.00 57.38 213 SER A N 1
ATOM 1734 C CA . SER A 1 213 ? 0.852 -13.044 26.334 1.00 57.38 213 SER A CA 1
ATOM 1735 C C . SER A 1 213 ? 0.916 -11.951 25.304 1.00 57.38 213 SER A C 1
ATOM 1737 O O . SER A 1 213 ? 0.014 -11.117 25.236 1.00 57.38 213 SER A O 1
ATOM 1739 N N . LEU A 1 214 ? 1.985 -11.988 24.520 1.00 54.66 214 LEU A N 1
ATOM 1740 C CA . LEU A 1 214 ? 2.112 -11.211 23.306 1.00 54.66 214 LEU A CA 1
ATOM 1741 C C . LEU A 1 214 ? 1.727 -12.127 22.153 1.00 54.66 214 LEU A C 1
ATOM 1743 O O . LEU A 1 214 ? 2.364 -13.165 21.980 1.00 54.66 214 LEU A O 1
ATOM 1747 N N . VAL A 1 215 ? 0.668 -11.773 21.426 1.00 56.94 215 VAL A N 1
ATOM 1748 C CA . VAL A 1 215 ? 0.246 -12.534 20.246 1.00 56.94 215 VAL A CA 1
ATOM 1749 C C . VAL A 1 215 ? 0.440 -11.713 18.990 1.00 56.94 215 VAL A C 1
ATOM 1751 O O . VAL A 1 215 ? -0.161 -10.643 18.865 1.00 56.94 215 VAL A O 1
ATOM 1754 N N . TRP A 1 216 ? 1.267 -12.222 18.078 1.00 55.72 216 TRP A N 1
ATOM 1755 C CA . TRP A 1 216 ? 1.406 -11.679 16.732 1.00 55.72 216 TRP A CA 1
ATOM 1756 C C . TRP A 1 216 ? 0.435 -12.397 15.800 1.00 55.72 216 TRP A C 1
ATOM 1758 O O . TRP A 1 216 ? 0.404 -13.622 15.785 1.00 55.72 216 TRP A O 1
ATOM 1768 N N . LEU A 1 217 ? -0.391 -11.663 15.057 1.00 55.69 217 LEU A N 1
ATOM 1769 C CA . LEU A 1 217 ? -1.405 -12.252 14.176 1.00 55.69 217 LEU A CA 1
ATOM 1770 C C . LEU A 1 217 ? -1.319 -11.605 12.806 1.00 55.69 217 LEU A C 1
ATOM 1772 O O . LEU A 1 217 ? -1.643 -10.431 12.681 1.00 55.69 217 LEU A O 1
ATOM 1776 N N . SER A 1 218 ? -0.958 -12.373 11.780 1.00 50.16 218 SER A N 1
ATOM 1777 C CA . SER A 1 218 ? -0.994 -11.899 10.395 1.00 50.16 218 SER A CA 1
ATOM 1778 C C . SER A 1 218 ? -2.338 -12.253 9.763 1.00 50.16 218 SER A C 1
ATOM 1780 O O . SER A 1 218 ? -2.683 -13.435 9.617 1.00 50.16 218 SER A O 1
ATOM 1782 N N . LEU A 1 219 ? -3.114 -11.229 9.412 1.00 53.91 219 LEU A N 1
ATOM 1783 C CA . LEU A 1 219 ? -4.442 -11.402 8.848 1.00 53.91 219 LEU A CA 1
ATOM 1784 C C . LEU A 1 219 ? -4.398 -11.831 7.385 1.00 53.91 219 LEU A C 1
ATOM 1786 O O . LEU A 1 219 ? -3.593 -11.387 6.566 1.00 53.91 219 LEU A O 1
ATOM 1790 N N . PHE A 1 220 ? -5.383 -12.641 7.033 1.00 50.88 220 PHE A N 1
ATOM 1791 C CA . PHE A 1 220 ? -5.853 -12.791 5.676 1.00 50.88 220 PHE A CA 1
ATOM 1792 C C . PHE A 1 220 ? -7.280 -12.255 5.614 1.00 50.88 220 PHE A C 1
ATOM 1794 O O . PHE A 1 220 ? -8.206 -12.818 6.204 1.00 50.88 220 PHE A O 1
ATOM 1801 N N . LEU A 1 221 ? -7.451 -11.145 4.895 1.00 51.81 221 LEU A N 1
ATOM 1802 C CA . LEU A 1 221 ? -8.770 -10.704 4.469 1.00 51.81 221 LEU A CA 1
ATOM 1803 C C . LEU A 1 221 ? -9.211 -11.672 3.379 1.00 51.81 221 LEU A C 1
ATOM 1805 O O . LEU A 1 221 ? -8.845 -11.513 2.212 1.00 51.81 221 LEU A O 1
ATOM 1809 N N . SER A 1 222 ? -9.972 -12.698 3.764 1.00 43.25 222 SER A N 1
ATOM 1810 C CA . SER A 1 222 ? -10.706 -13.465 2.776 1.00 43.25 222 SER A CA 1
ATOM 1811 C C . SER A 1 222 ? -11.647 -12.469 2.126 1.00 43.25 222 SER A C 1
ATOM 1813 O O . SER A 1 222 ? -12.563 -11.940 2.751 1.00 43.25 222 SER A O 1
ATOM 1815 N N . THR A 1 223 ? -11.426 -12.196 0.848 1.00 48.19 223 THR A N 1
ATOM 1816 C CA . THR A 1 223 ? -12.234 -11.288 0.032 1.00 48.19 223 THR A CA 1
ATOM 1817 C C . THR A 1 223 ? -13.714 -11.709 -0.032 1.00 48.19 223 THR A C 1
ATOM 1819 O O . THR A 1 223 ? -14.465 -11.098 -0.770 1.00 48.19 223 THR A O 1
ATOM 1822 N N . SER A 1 224 ? -14.156 -12.762 0.681 1.00 37.19 224 SER A N 1
ATOM 1823 C CA . SER A 1 224 ? -15.411 -13.540 0.623 1.00 37.19 224 SER A CA 1
ATOM 1824 C C . SER A 1 224 ? -16.757 -12.812 0.731 1.00 37.19 224 SER A C 1
ATOM 1826 O O . SER A 1 224 ? -17.762 -13.496 0.875 1.00 37.19 224 SER A O 1
ATOM 1828 N N . GLY A 1 225 ? -16.862 -11.495 0.555 1.00 47.00 225 GLY A N 1
ATOM 1829 C CA . GLY A 1 225 ? -18.169 -10.840 0.548 1.00 47.00 225 GLY A CA 1
ATOM 1830 C C . GLY A 1 225 ? -18.311 -9.683 -0.431 1.00 47.00 225 GLY A C 1
ATOM 1831 O O . GLY A 1 225 ? -17.621 -8.677 -0.299 1.00 47.00 225 GLY A O 1
ATOM 1832 N N . GLN A 1 226 ? -19.347 -9.770 -1.274 1.00 47.34 226 GLN A N 1
ATOM 1833 C CA . GLN A 1 226 ? -20.156 -8.622 -1.722 1.00 47.34 226 GLN A CA 1
ATOM 1834 C C . GLN A 1 226 ? -20.448 -7.657 -0.542 1.00 47.34 226 GLN A C 1
ATOM 1836 O O . GLN A 1 226 ? -20.459 -6.442 -0.693 1.00 47.34 226 GLN A O 1
ATOM 1841 N N . ARG A 1 227 ? -20.532 -8.230 0.669 1.00 52.25 227 ARG A N 1
ATOM 1842 C CA . ARG A 1 227 ? -20.785 -7.590 1.963 1.00 52.25 227 ARG A CA 1
ATOM 1843 C C . ARG A 1 227 ? -19.758 -6.562 2.436 1.00 52.25 227 ARG A C 1
ATOM 1845 O O . ARG A 1 227 ? -20.079 -5.809 3.345 1.00 52.25 227 ARG A O 1
ATOM 1852 N N . CYS A 1 228 ? -18.537 -6.496 1.891 1.00 53.41 228 CYS A N 1
ATOM 1853 C CA . CYS A 1 228 ? -17.625 -5.399 2.262 1.00 53.41 228 CYS A CA 1
ATOM 1854 C C . CYS A 1 228 ? -18.244 -4.032 1.944 1.00 53.41 228 CYS A C 1
ATOM 1856 O O . CYS A 1 228 ? -18.050 -3.097 2.713 1.00 53.41 228 CYS A O 1
ATOM 1858 N N . TYR A 1 229 ? -19.013 -3.948 0.855 1.00 58.81 229 TYR A N 1
ATOM 1859 C CA . TYR A 1 229 ? -19.741 -2.746 0.466 1.00 58.81 229 TYR A CA 1
ATOM 1860 C C . TYR A 1 229 ? -20.947 -2.501 1.373 1.00 58.81 229 TYR A C 1
ATOM 1862 O O . TYR A 1 229 ? -21.077 -1.401 1.898 1.00 58.81 229 TYR A O 1
ATOM 1870 N N . ASP A 1 230 ? -21.721 -3.543 1.685 1.00 56.41 230 ASP A N 1
ATOM 1871 C CA . ASP A 1 230 ? -22.852 -3.466 2.624 1.00 56.41 230 ASP A CA 1
ATOM 1872 C C . ASP A 1 230 ? -22.404 -3.014 4.027 1.00 56.41 230 ASP A C 1
ATOM 1874 O O . ASP A 1 230 ? -23.081 -2.240 4.697 1.00 56.41 230 ASP A O 1
ATOM 1878 N N . PHE A 1 231 ? -21.213 -3.435 4.472 1.00 55.88 231 PHE A N 1
ATOM 1879 C CA . PHE A 1 231 ? -20.613 -2.962 5.721 1.00 55.88 231 PHE A CA 1
ATOM 1880 C C . PHE A 1 231 ? -19.955 -1.579 5.596 1.00 55.88 231 PHE A C 1
ATOM 1882 O O . PHE A 1 231 ? -19.754 -0.936 6.626 1.00 55.88 231 PHE A O 1
ATOM 1889 N N . MET A 1 232 ? -19.619 -1.106 4.394 1.00 57.25 232 MET A N 1
ATOM 1890 C CA . MET A 1 232 ? -19.191 0.279 4.160 1.00 57.25 232 MET A CA 1
ATOM 1891 C C . MET A 1 232 ? -20.373 1.243 4.022 1.00 57.25 232 MET A C 1
ATOM 1893 O O . MET A 1 232 ? -20.149 2.444 4.052 1.00 57.25 232 MET A O 1
ATOM 1897 N N . VAL A 1 233 ? -21.623 0.779 3.929 1.00 55.38 233 VAL A N 1
ATOM 1898 C CA . VAL A 1 233 ? -22.778 1.663 4.133 1.00 55.38 233 VAL A CA 1
ATOM 1899 C C . VAL A 1 233 ? -22.815 2.010 5.625 1.00 55.38 233 VAL A C 1
ATOM 1901 O O . VAL A 1 233 ? -23.118 1.188 6.497 1.00 55.38 233 VAL A O 1
ATOM 1904 N N . PHE A 1 234 ? -22.331 3.207 5.942 1.00 59.28 234 PHE A N 1
ATOM 1905 C CA . PHE A 1 234 ? -22.136 3.683 7.304 1.00 59.28 234 PHE A CA 1
ATOM 1906 C C . PHE A 1 234 ? -23.487 4.004 7.945 1.00 59.28 234 PHE A C 1
ATOM 1908 O O . PHE A 1 234 ? -24.147 4.968 7.577 1.00 59.28 234 PHE A O 1
ATOM 1915 N N . GLY A 1 235 ? -23.896 3.183 8.913 1.00 48.00 235 GLY A N 1
ATOM 1916 C CA . GLY A 1 235 ? -25.023 3.474 9.793 1.00 48.00 235 GLY A CA 1
ATOM 1917 C C . GLY A 1 235 ? -24.626 4.553 10.793 1.00 48.00 235 GLY A C 1
ATOM 1918 O O . GLY A 1 235 ? -23.983 4.262 11.799 1.00 48.00 235 GLY A O 1
ATOM 1919 N N . GLY A 1 236 ? -24.963 5.797 10.477 1.00 55.62 236 GLY A N 1
ATOM 1920 C CA . GLY A 1 236 ? -24.818 6.951 11.352 1.00 55.62 236 GLY A CA 1
ATOM 1921 C C . GLY A 1 236 ? -25.078 8.232 10.570 1.00 55.62 236 GLY A C 1
ATOM 1922 O O . GLY A 1 236 ? -24.539 8.401 9.482 1.00 55.62 236 GLY A O 1
ATOM 1923 N N . SER A 1 237 ? -25.904 9.124 11.117 1.00 52.03 237 SER A N 1
ATOM 1924 C CA . SER A 1 237 ? -25.969 10.521 10.683 1.00 52.03 237 SER A CA 1
ATOM 1925 C C . SER A 1 237 ? -24.633 11.161 11.038 1.00 52.03 237 SER A C 1
ATOM 1927 O O . SER A 1 237 ? -24.344 11.375 12.217 1.00 52.03 237 SER A O 1
ATOM 1929 N N . VAL A 1 238 ? -23.794 11.412 10.043 1.00 62.91 238 VAL A N 1
ATOM 1930 C CA . VAL A 1 238 ? -22.491 12.039 10.251 1.00 62.91 238 VAL A CA 1
ATOM 1931 C C . VAL A 1 238 ? -22.574 13.464 9.721 1.00 62.91 238 VAL A C 1
ATOM 1933 O O . VAL A 1 238 ? -23.166 13.703 8.676 1.00 62.91 238 VAL A O 1
ATOM 1936 N N . GLY A 1 239 ? -22.021 14.424 10.462 1.00 72.56 239 GLY A N 1
ATOM 1937 C CA . GLY A 1 239 ? -21.972 15.815 10.011 1.00 72.56 239 GLY A CA 1
ATOM 1938 C C . GLY A 1 239 ? -21.188 15.966 8.706 1.00 72.56 239 GLY A C 1
ATOM 1939 O O . GLY A 1 239 ? -20.389 15.099 8.333 1.00 72.56 239 GLY A O 1
ATOM 1940 N N . ASP A 1 240 ? -21.413 17.077 8.015 1.00 87.44 240 ASP A N 1
ATOM 1941 C CA . ASP A 1 240 ? -20.680 17.391 6.795 1.00 87.44 240 ASP A CA 1
ATOM 1942 C C . ASP A 1 240 ? -19.168 17.498 7.043 1.00 87.44 240 ASP A C 1
ATOM 1944 O O . ASP A 1 240 ? -18.712 17.782 8.151 1.00 87.44 240 ASP A O 1
ATOM 1948 N N . MET A 1 241 ? -18.371 17.272 5.998 1.00 91.62 241 MET A N 1
ATOM 1949 C CA . MET A 1 241 ? -16.913 17.362 6.056 1.00 91.62 241 MET A CA 1
ATOM 1950 C C . MET A 1 241 ? -16.411 18.529 5.217 1.00 91.62 241 MET A C 1
ATOM 1952 O O . MET A 1 241 ? -16.816 18.707 4.072 1.00 91.62 241 MET A O 1
ATOM 1956 N N . GLY A 1 242 ? -15.458 19.287 5.749 1.00 93.62 242 GLY A N 1
ATOM 1957 C CA . GLY A 1 242 ? -14.772 20.326 4.993 1.00 93.62 242 GLY A CA 1
ATOM 1958 C C . GLY A 1 242 ? -13.575 19.783 4.217 1.00 93.62 242 GLY A C 1
ATOM 1959 O O . GLY A 1 242 ? -12.812 18.953 4.723 1.00 93.62 242 GLY A O 1
ATOM 1960 N N . TYR A 1 243 ? -13.343 20.304 3.016 1.00 96.19 243 TYR A N 1
ATOM 1961 C CA . TYR A 1 243 ? -12.107 20.083 2.272 1.00 96.19 243 TYR A CA 1
ATOM 1962 C C . TYR A 1 243 ? -11.515 21.390 1.745 1.00 96.19 243 TYR A C 1
ATOM 1964 O O . TYR A 1 243 ? -12.209 22.384 1.560 1.00 96.19 243 TYR A O 1
ATOM 1972 N N . ALA A 1 244 ? -10.203 21.367 1.524 1.00 96.06 244 ALA A N 1
ATOM 1973 C CA . ALA A 1 244 ? -9.427 22.461 0.968 1.00 96.06 244 ALA A CA 1
ATOM 1974 C C . ALA A 1 244 ? -8.424 21.925 -0.062 1.00 96.06 244 ALA A C 1
ATOM 1976 O O . ALA A 1 244 ? -7.709 20.940 0.186 1.00 96.06 244 ALA A O 1
ATOM 1977 N N . ILE A 1 245 ? -8.349 22.593 -1.210 1.00 95.75 245 ILE A N 1
ATOM 1978 C CA . ILE A 1 245 ? -7.414 22.315 -2.299 1.00 95.75 245 ILE A CA 1
ATOM 1979 C C . ILE A 1 245 ? -6.541 23.547 -2.499 1.00 95.75 245 ILE A C 1
ATOM 1981 O O . ILE A 1 245 ? -7.022 24.672 -2.625 1.00 95.75 245 ILE A O 1
ATOM 1985 N N . GLY A 1 246 ? -5.234 23.323 -2.561 1.00 94.19 246 GLY A N 1
ATOM 1986 C CA . GLY A 1 246 ? -4.284 24.388 -2.832 1.00 94.19 246 GLY A CA 1
ATOM 1987 C C . GLY A 1 246 ? -3.114 23.932 -3.680 1.00 94.19 246 GLY A C 1
ATOM 1988 O O . GLY A 1 246 ? -2.839 22.737 -3.829 1.00 94.19 246 GLY A O 1
ATOM 1989 N N . PHE A 1 247 ? -2.413 24.918 -4.214 1.00 94.12 247 PHE A N 1
ATOM 1990 C CA . PHE A 1 247 ? -1.226 24.765 -5.032 1.00 94.12 247 PHE A CA 1
ATOM 1991 C C . PHE A 1 247 ? -0.068 25.493 -4.363 1.00 94.12 247 PHE A C 1
ATOM 1993 O O . PHE A 1 247 ? -0.249 26.515 -3.712 1.00 94.12 247 PHE A O 1
ATOM 2000 N N . ALA A 1 248 ? 1.124 24.934 -4.491 1.00 94.00 248 ALA A N 1
ATOM 2001 C CA . ALA A 1 248 ? 2.351 25.551 -4.012 1.00 94.00 248 ALA A CA 1
ATOM 2002 C C . ALA A 1 248 ? 3.515 25.111 -4.903 1.00 94.00 248 ALA A C 1
ATOM 2004 O O . ALA A 1 248 ? 3.388 24.145 -5.661 1.00 94.00 248 ALA A O 1
ATOM 2005 N N . LYS A 1 249 ? 4.661 25.778 -4.812 1.00 93.31 249 LYS A N 1
ATOM 2006 C CA . LYS A 1 249 ? 5.869 25.395 -5.546 1.00 93.31 249 LYS A CA 1
ATOM 2007 C C . LYS A 1 249 ? 6.789 24.551 -4.669 1.00 93.31 249 LYS A C 1
ATOM 2009 O O . LYS A 1 249 ? 6.968 24.794 -3.478 1.00 93.31 249 LYS A O 1
ATOM 2014 N N . SER A 1 250 ? 7.359 23.509 -5.262 1.00 91.94 250 SER A N 1
ATOM 2015 C CA . SER A 1 250 ? 8.476 22.773 -4.662 1.00 91.94 250 SER A CA 1
ATOM 2016 C C . SER A 1 250 ? 9.765 23.598 -4.718 1.00 91.94 250 SER A C 1
ATOM 2018 O O . SER A 1 250 ? 9.851 24.563 -5.472 1.00 91.94 250 SER A O 1
ATOM 2020 N N . ARG A 1 251 ? 10.811 23.160 -4.004 1.00 87.94 251 ARG A N 1
ATOM 2021 C CA . ARG A 1 251 ? 12.154 23.774 -4.073 1.00 87.94 251 ARG A CA 1
ATOM 2022 C C . ARG A 1 251 ? 12.734 23.843 -5.493 1.00 87.94 251 ARG A C 1
ATOM 2024 O O . ARG A 1 251 ? 13.566 24.691 -5.765 1.00 87.94 251 ARG A O 1
ATOM 2031 N N . LEU A 1 252 ? 12.282 22.964 -6.390 1.00 88.81 252 LEU A N 1
ATOM 2032 C CA . LEU A 1 252 ? 12.681 22.925 -7.801 1.00 88.81 252 LEU A CA 1
ATOM 2033 C C . LEU A 1 252 ? 11.736 23.742 -8.706 1.00 88.81 252 LEU A C 1
ATOM 2035 O O . LEU A 1 252 ? 11.673 23.494 -9.906 1.00 88.81 252 LEU A O 1
ATOM 2039 N N . GLY A 1 253 ? 10.897 24.617 -8.143 1.00 85.62 253 GLY A N 1
ATOM 2040 C CA . GLY A 1 253 ? 9.935 25.444 -8.882 1.00 85.62 253 GLY A CA 1
ATOM 2041 C C . GLY A 1 253 ? 8.710 24.702 -9.434 1.00 85.62 253 GLY A C 1
ATOM 2042 O O . GLY A 1 253 ? 7.780 25.334 -9.925 1.00 85.62 253 GLY A O 1
ATOM 2043 N N . LYS A 1 254 ? 8.649 23.366 -9.331 1.00 90.31 254 LYS A N 1
ATOM 2044 C CA . LYS A 1 254 ? 7.510 22.576 -9.837 1.00 90.31 254 LYS A CA 1
ATOM 2045 C C . LYS A 1 254 ? 6.246 22.831 -9.021 1.00 90.31 254 LYS A C 1
ATOM 2047 O O . LYS A 1 254 ? 6.302 22.740 -7.792 1.00 90.31 254 LYS A O 1
ATOM 2052 N N . ALA A 1 255 ? 5.123 23.067 -9.700 1.00 89.00 255 ALA A N 1
ATOM 2053 C CA . ALA A 1 255 ? 3.811 23.200 -9.077 1.00 89.00 255 ALA A CA 1
ATOM 2054 C C . ALA A 1 255 ? 3.353 21.872 -8.446 1.00 89.00 255 ALA A C 1
ATOM 2056 O O . ALA A 1 255 ? 3.438 20.803 -9.052 1.00 89.00 255 ALA A O 1
ATOM 2057 N N . VAL A 1 256 ? 2.856 21.948 -7.215 1.00 89.94 256 VAL A N 1
ATOM 2058 C CA . VAL A 1 256 ? 2.395 20.819 -6.408 1.00 89.94 256 VAL A CA 1
ATOM 2059 C C . VAL A 1 256 ? 0.976 21.106 -5.939 1.00 89.94 256 VAL A C 1
ATOM 2061 O O . VAL A 1 256 ? 0.751 22.022 -5.150 1.00 89.94 256 VAL A O 1
ATOM 2064 N N . ARG A 1 257 ? 0.026 20.279 -6.378 1.00 91.50 257 ARG A N 1
ATOM 2065 C CA . ARG A 1 257 ? -1.341 20.270 -5.848 1.00 91.50 257 ARG A CA 1
ATOM 2066 C C . ARG A 1 257 ? -1.393 19.487 -4.538 1.00 91.50 257 ARG A C 1
ATOM 2068 O O . ARG A 1 257 ? -0.842 18.389 -4.428 1.00 91.50 257 ARG A O 1
ATOM 2075 N N . LEU A 1 258 ? -2.088 20.029 -3.549 1.00 92.56 258 LEU A N 1
ATOM 2076 C CA . LEU A 1 258 ? -2.357 19.387 -2.271 1.00 92.56 258 LEU A CA 1
ATOM 2077 C C . LEU A 1 258 ? -3.848 19.455 -1.967 1.00 92.56 258 LEU A C 1
ATOM 2079 O O . LEU A 1 258 ? -4.490 20.477 -2.179 1.00 92.56 258 LEU A O 1
ATOM 2083 N N . VAL A 1 259 ? -4.368 18.361 -1.420 1.00 94.44 259 VAL A N 1
ATOM 2084 C CA . VAL A 1 259 ? -5.752 18.266 -0.956 1.00 94.44 259 VAL A CA 1
ATOM 2085 C C . VAL A 1 259 ? -5.751 17.837 0.495 1.00 94.44 259 VAL A C 1
ATOM 2087 O O . VAL A 1 259 ? -5.025 16.907 0.872 1.00 94.44 259 VAL A O 1
ATOM 2090 N N . ARG A 1 260 ? -6.541 18.508 1.324 1.00 95.06 260 ARG A N 1
ATOM 2091 C CA . ARG A 1 260 ? -6.775 18.122 2.713 1.00 95.06 260 ARG A CA 1
ATOM 2092 C C . ARG A 1 260 ? -8.255 18.203 3.016 1.00 95.06 260 ARG A C 1
ATOM 2094 O O . ARG A 1 260 ? -8.937 19.080 2.515 1.00 95.06 260 ARG A O 1
ATOM 2101 N N . ALA A 1 261 ? -8.713 17.297 3.863 1.00 94.75 261 ALA A N 1
ATOM 2102 C CA . ALA A 1 261 ? -10.044 17.351 4.426 1.00 94.75 261 ALA A CA 1
ATOM 2103 C C . ALA A 1 261 ? -9.973 17.150 5.939 1.00 94.75 261 ALA A C 1
ATOM 2105 O O . ALA A 1 261 ? -8.989 16.616 6.480 1.00 94.75 261 ALA A O 1
ATOM 2106 N N . ALA A 1 262 ? -11.004 17.637 6.611 1.00 92.88 262 ALA A N 1
ATOM 2107 C CA . ALA A 1 262 ? -11.173 17.593 8.051 1.00 92.88 262 ALA A CA 1
ATOM 2108 C C . ALA A 1 262 ? -12.673 17.658 8.396 1.00 92.88 262 ALA A C 1
ATOM 2110 O O . ALA A 1 262 ? -13.485 17.940 7.514 1.00 92.88 262 ALA A O 1
ATOM 2111 N N . PRO A 1 263 ? -13.049 17.418 9.664 1.00 90.75 263 PRO A N 1
ATOM 2112 C CA . PRO A 1 263 ? -14.414 17.639 10.141 1.00 90.75 263 PRO A CA 1
ATOM 2113 C C . PRO A 1 263 ? -14.998 19.007 9.770 1.00 90.75 263 PRO A C 1
ATOM 2115 O O . PRO A 1 263 ? -16.177 19.095 9.473 1.00 90.75 263 PRO A O 1
ATOM 2118 N N . THR A 1 264 ? -14.184 20.068 9.728 1.00 91.38 264 THR A N 1
ATOM 2119 C CA . THR A 1 264 ? -14.641 21.410 9.328 1.00 91.38 264 THR A CA 1
ATOM 2120 C C . THR A 1 264 ? -13.785 22.009 8.214 1.00 91.38 264 THR A C 1
ATOM 2122 O O . THR A 1 264 ? -12.612 21.662 8.042 1.00 91.38 264 THR A O 1
ATOM 2125 N N . GLN A 1 265 ? -14.353 22.954 7.460 1.00 93.31 265 GLN A N 1
ATOM 2126 C CA . GLN A 1 265 ? -13.652 23.672 6.384 1.00 93.31 265 GLN A CA 1
ATOM 2127 C C . GLN A 1 265 ? -12.434 24.445 6.920 1.00 93.31 265 GLN A C 1
ATOM 2129 O O . GLN A 1 265 ? -11.330 24.337 6.382 1.00 93.31 265 GLN A O 1
ATOM 2134 N N . CYS A 1 266 ? -12.598 25.144 8.050 1.00 93.69 266 CYS A N 1
ATOM 2135 C CA . CYS A 1 266 ? -11.519 25.881 8.713 1.00 93.69 266 CYS A CA 1
ATOM 2136 C C . CYS A 1 266 ? -10.362 24.955 9.132 1.00 93.69 266 CYS A C 1
ATOM 2138 O O . CYS A 1 266 ? -9.185 25.275 8.926 1.00 93.69 266 CYS A O 1
ATOM 2140 N N . GLU A 1 267 ? -10.666 23.770 9.669 1.00 94.12 267 GLU A N 1
ATOM 2141 C CA . GLU A 1 267 ? -9.643 22.772 9.986 1.00 94.12 267 GLU A CA 1
ATOM 2142 C C . GLU A 1 267 ? -8.948 22.226 8.736 1.00 94.12 267 GLU A C 1
ATOM 2144 O O . GLU A 1 267 ? -7.727 22.032 8.751 1.00 94.12 267 GLU A O 1
ATOM 2149 N N . ALA A 1 268 ? -9.689 22.006 7.646 1.00 95.06 268 ALA A N 1
ATOM 2150 C CA . ALA A 1 268 ? -9.131 21.525 6.387 1.00 95.06 268 ALA A CA 1
ATOM 2151 C C . ALA A 1 268 ? -8.111 22.523 5.818 1.00 95.06 268 ALA A C 1
ATOM 2153 O O . ALA A 1 268 ? -6.988 22.124 5.482 1.00 95.06 268 ALA A O 1
ATOM 2154 N N . ARG A 1 269 ? -8.443 23.822 5.818 1.00 95.62 269 ARG A N 1
ATOM 2155 C CA . ARG A 1 269 ? -7.533 24.913 5.434 1.00 95.62 269 ARG A CA 1
ATOM 2156 C C . ARG A 1 269 ? -6.291 24.958 6.319 1.00 95.62 269 ARG A C 1
ATOM 2158 O O . ARG A 1 269 ? -5.165 24.931 5.818 1.00 95.62 269 ARG A O 1
ATOM 2165 N N . LYS A 1 270 ? -6.466 24.967 7.645 1.00 95.31 270 LYS A N 1
ATOM 2166 C CA . LYS A 1 270 ? -5.341 24.974 8.602 1.00 95.31 270 LYS A CA 1
ATOM 2167 C C . LYS A 1 270 ? -4.408 23.784 8.371 1.00 95.31 270 LYS A C 1
ATOM 2169 O O . LYS A 1 270 ? -3.183 23.932 8.378 1.00 95.31 270 LYS A O 1
ATOM 2174 N N . LEU A 1 271 ? -4.968 22.602 8.121 1.00 94.25 271 LEU A N 1
ATOM 2175 C CA . LEU A 1 271 ? -4.201 21.393 7.844 1.00 94.25 271 LEU A CA 1
ATOM 2176 C C . LEU A 1 271 ? -3.453 21.457 6.506 1.00 94.25 271 LEU A C 1
ATOM 2178 O O . LEU A 1 271 ? -2.321 20.962 6.418 1.00 94.25 271 LEU A O 1
ATOM 2182 N N . LEU A 1 272 ? -4.064 22.044 5.476 1.00 95.31 272 LEU A N 1
ATOM 2183 C CA . LEU A 1 272 ? -3.448 22.274 4.170 1.00 95.31 272 LEU A CA 1
ATOM 2184 C C . LEU A 1 272 ? -2.210 23.160 4.306 1.00 95.31 272 LEU A C 1
ATOM 2186 O O . LEU A 1 272 ? -1.110 22.722 3.960 1.00 95.31 272 LEU A O 1
ATOM 2190 N N . LEU A 1 273 ? -2.363 24.333 4.921 1.00 93.81 273 LEU A N 1
ATOM 2191 C CA . LEU A 1 273 ? -1.275 25.289 5.135 1.00 93.81 273 LEU A CA 1
ATOM 2192 C C . LEU A 1 273 ? -0.160 24.698 6.010 1.00 93.81 273 LEU A C 1
ATOM 2194 O O . LEU A 1 273 ? 1.021 24.774 5.666 1.00 93.81 273 LEU A O 1
ATOM 2198 N N . LYS A 1 274 ? -0.517 24.001 7.098 1.00 95.06 274 LYS A N 1
ATOM 2199 C CA . LYS A 1 274 ? 0.455 23.292 7.948 1.00 95.06 274 LYS A CA 1
ATOM 2200 C C . LYS A 1 274 ? 1.230 22.231 7.167 1.00 95.06 274 LYS A C 1
ATOM 2202 O O . LYS A 1 274 ? 2.433 22.065 7.372 1.00 95.06 274 LYS A O 1
ATOM 2207 N N . THR A 1 275 ? 0.559 21.505 6.272 1.00 93.44 275 THR A N 1
ATOM 2208 C CA . THR A 1 275 ? 1.205 20.508 5.408 1.00 93.44 275 THR A CA 1
ATOM 2209 C C . THR A 1 275 ? 2.172 21.173 4.431 1.00 93.44 275 THR A C 1
ATOM 2211 O O . THR A 1 275 ? 3.288 20.679 4.280 1.00 93.44 275 THR A O 1
ATOM 2214 N N . MET A 1 276 ? 1.759 22.262 3.775 1.00 94.19 276 MET A N 1
ATOM 2215 C CA . MET A 1 276 ? 2.599 23.017 2.838 1.00 94.19 276 MET A CA 1
ATOM 2216 C C . MET A 1 276 ? 3.877 23.502 3.523 1.00 94.19 276 MET A C 1
ATOM 2218 O O . MET A 1 276 ? 4.973 23.199 3.050 1.00 94.19 276 MET A O 1
ATOM 2222 N N . LYS A 1 277 ? 3.739 24.116 4.707 1.00 93.38 277 LYS A N 1
ATOM 2223 C CA . LYS A 1 277 ? 4.869 24.553 5.536 1.00 93.38 277 LYS A CA 1
ATOM 2224 C C . LYS A 1 277 ? 5.782 23.387 5.918 1.00 93.38 277 LYS A C 1
ATOM 2226 O O . LYS A 1 277 ? 6.989 23.464 5.722 1.00 93.38 277 LYS A O 1
ATOM 2231 N N . LYS A 1 278 ? 5.219 22.270 6.401 1.00 92.75 278 LYS A N 1
ATOM 2232 C CA . LYS A 1 278 ? 6.000 21.073 6.775 1.00 92.75 278 LYS A CA 1
ATOM 2233 C C . LYS A 1 278 ? 6.777 20.483 5.593 1.00 92.75 278 LYS A C 1
ATOM 2235 O O . LYS A 1 278 ? 7.855 19.935 5.788 1.00 92.75 278 LYS A O 1
ATOM 2240 N N . LYS A 1 279 ? 6.226 20.564 4.381 1.00 91.19 279 LYS A N 1
ATOM 2241 C CA . LYS A 1 279 ? 6.884 20.104 3.151 1.00 91.19 279 LYS A CA 1
ATOM 2242 C C . LYS A 1 279 ? 7.883 21.117 2.578 1.00 91.19 279 LYS A C 1
ATOM 2244 O O . LYS A 1 279 ? 8.519 20.801 1.577 1.00 91.19 279 LYS A O 1
ATOM 2249 N N . GLY A 1 280 ? 8.023 22.299 3.184 1.00 91.88 280 GLY A N 1
ATOM 2250 C CA . GLY A 1 280 ? 8.891 23.366 2.688 1.00 91.88 280 GLY A CA 1
ATOM 2251 C C . GLY A 1 280 ? 8.486 23.857 1.299 1.00 91.88 280 GLY A C 1
ATOM 2252 O O . GLY A 1 280 ? 9.361 24.094 0.471 1.00 91.88 280 GLY A O 1
ATOM 2253 N N . LEU A 1 281 ? 7.178 23.915 1.024 1.00 93.12 281 LEU A N 1
ATOM 2254 C CA . LEU A 1 281 ? 6.653 24.456 -0.229 1.00 93.12 281 LEU A CA 1
ATOM 2255 C C . LEU A 1 281 ? 6.534 25.978 -0.134 1.00 93.12 281 LEU A C 1
ATOM 2257 O O . LEU A 1 281 ? 6.177 26.502 0.922 1.00 93.12 281 LEU A O 1
ATOM 2261 N N . THR A 1 282 ? 6.816 26.662 -1.237 1.00 90.00 282 THR A N 1
ATOM 2262 C CA . THR A 1 282 ? 6.748 28.122 -1.362 1.00 90.00 282 THR A CA 1
ATOM 226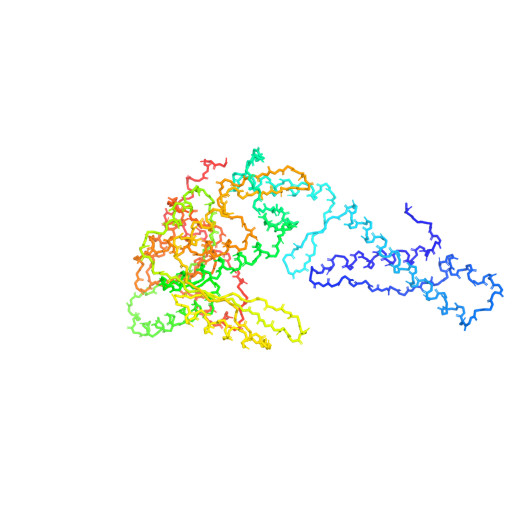3 C C . THR A 1 282 ? 5.489 28.542 -2.120 1.00 90.00 282 THR A C 1
ATOM 2265 O O . THR A 1 282 ? 4.841 27.708 -2.756 1.00 90.00 282 THR A O 1
ATOM 2268 N N . ASP A 1 283 ? 5.118 29.819 -2.031 1.00 87.75 283 ASP A N 1
ATOM 2269 C CA . ASP A 1 283 ? 3.942 30.410 -2.689 1.00 87.75 283 ASP A CA 1
ATOM 2270 C C . ASP A 1 283 ? 2.630 29.626 -2.449 1.00 87.75 283 ASP A C 1
ATOM 2272 O O . ASP A 1 283 ? 1.993 29.177 -3.407 1.00 87.75 283 ASP A O 1
ATOM 2276 N N . PRO A 1 284 ? 2.229 29.375 -1.185 1.00 89.06 284 PRO A N 1
ATOM 2277 C CA . PRO A 1 284 ? 1.013 28.626 -0.905 1.00 89.06 284 PRO A CA 1
ATOM 2278 C C . PRO A 1 284 ? -0.219 29.422 -1.346 1.00 89.06 284 PRO A C 1
ATOM 2280 O O . PRO A 1 284 ? -0.515 30.478 -0.794 1.00 89.06 284 PRO A O 1
ATOM 2283 N N . ASN A 1 285 ? -0.970 28.872 -2.295 1.00 91.31 285 ASN A N 1
ATOM 2284 C CA . ASN A 1 285 ? -2.244 29.411 -2.745 1.00 91.31 285 ASN A CA 1
ATOM 2285 C C . ASN A 1 285 ? -3.364 28.400 -2.474 1.00 91.31 285 ASN A C 1
ATOM 2287 O O . ASN A 1 285 ? -3.276 27.244 -2.898 1.00 91.31 285 ASN A O 1
ATOM 2291 N N . VAL A 1 286 ? -4.412 28.819 -1.768 1.00 88.94 286 VAL A N 1
ATOM 2292 C CA . VAL A 1 286 ? -5.614 28.002 -1.563 1.00 88.94 286 VAL A CA 1
ATOM 2293 C C . VAL A 1 286 ? -6.651 28.444 -2.581 1.00 88.94 286 VAL A C 1
ATOM 2295 O O . VAL A 1 286 ? -6.990 29.619 -2.638 1.00 88.94 286 VAL A O 1
ATOM 2298 N N . VAL A 1 287 ? -7.112 27.505 -3.402 1.00 90.19 287 VAL A N 1
ATOM 2299 C CA . VAL A 1 287 ? -7.933 27.805 -4.585 1.00 90.19 287 VAL A CA 1
ATOM 2300 C C . VAL A 1 287 ? -9.381 27.383 -4.381 1.00 90.19 287 VAL A C 1
ATOM 2302 O O . VAL A 1 287 ? -10.281 27.993 -4.942 1.00 90.19 287 VAL A O 1
ATOM 2305 N N . GLU A 1 288 ? -9.617 26.354 -3.571 1.00 91.75 288 GLU A N 1
ATOM 2306 C CA . GLU A 1 288 ? -10.959 25.831 -3.349 1.00 91.75 288 GLU A CA 1
ATOM 2307 C C . GLU A 1 288 ? -11.105 25.374 -1.902 1.00 91.75 288 GLU A C 1
ATOM 2309 O O . GLU A 1 288 ? -10.258 24.644 -1.379 1.00 91.75 288 GLU A O 1
ATOM 2314 N N . GLU A 1 289 ? -12.194 25.791 -1.266 1.00 92.75 289 GLU A N 1
ATOM 2315 C CA . GLU A 1 289 ? -12.606 25.345 0.058 1.00 92.75 289 GLU A CA 1
ATOM 2316 C C . GLU A 1 289 ? -14.110 25.105 0.019 1.00 92.75 289 GLU A C 1
ATOM 2318 O O . GLU A 1 289 ? -14.866 26.005 -0.328 1.00 92.75 289 GLU A O 1
ATOM 2323 N N . SER A 1 290 ? -14.562 23.917 0.402 1.00 94.12 290 SER A N 1
ATOM 2324 C CA . SER A 1 290 ? -15.989 23.596 0.380 1.00 94.12 290 SER A CA 1
ATOM 2325 C C . SER A 1 290 ? -16.337 22.549 1.432 1.00 94.12 290 SER A C 1
ATOM 2327 O O . SER A 1 290 ? -15.467 22.015 2.130 1.00 94.12 290 SER A O 1
ATOM 2329 N N . ILE A 1 291 ? -17.631 22.297 1.563 1.00 92.69 291 ILE A N 1
ATOM 2330 C CA . ILE A 1 291 ? -18.228 21.332 2.471 1.00 92.69 291 ILE A CA 1
ATOM 2331 C C . ILE A 1 291 ? -18.890 20.247 1.623 1.00 92.69 291 ILE A C 1
ATOM 2333 O O . ILE A 1 291 ? -19.528 20.529 0.612 1.00 92.69 291 ILE A O 1
ATOM 2337 N N . ILE A 1 292 ? -18.715 18.992 2.021 1.00 91.38 292 ILE A N 1
ATOM 2338 C CA . ILE A 1 292 ? -19.277 17.839 1.329 1.00 91.38 292 ILE A CA 1
ATOM 2339 C C . ILE A 1 292 ? -19.935 16.898 2.327 1.00 91.38 292 ILE A C 1
ATOM 2341 O O . ILE A 1 292 ? -19.369 16.573 3.377 1.00 91.38 292 ILE A O 1
ATOM 2345 N N . ARG A 1 293 ? -21.134 16.437 1.976 1.00 86.88 293 ARG A N 1
ATOM 2346 C CA . ARG A 1 293 ? -21.865 15.470 2.788 1.00 86.88 293 ARG A CA 1
ATOM 2347 C C . ARG A 1 293 ? -21.164 14.119 2.770 1.00 86.88 293 ARG A C 1
ATOM 2349 O O . ARG A 1 293 ? -20.663 13.668 1.737 1.00 86.88 293 ARG A O 1
ATOM 2356 N N . HIS A 1 294 ? -21.143 13.452 3.917 1.00 82.69 294 HIS A N 1
ATOM 2357 C CA . HIS A 1 294 ? -20.443 12.179 4.066 1.00 82.69 294 HIS A CA 1
ATOM 2358 C C . HIS A 1 294 ? -21.019 11.058 3.192 1.00 82.69 294 HIS A C 1
ATOM 2360 O O . HIS A 1 294 ? -20.266 10.237 2.670 1.00 82.69 294 HIS A O 1
ATOM 2366 N N . ASP A 1 295 ? -22.338 11.018 3.020 1.00 81.50 295 ASP A N 1
ATOM 2367 C CA . ASP A 1 295 ? -23.037 10.012 2.230 1.00 81.50 295 ASP A CA 1
ATOM 2368 C C . ASP A 1 295 ? -22.630 10.094 0.760 1.00 81.50 295 ASP A C 1
ATOM 2370 O O . ASP A 1 295 ? -22.297 9.074 0.157 1.00 81.50 295 ASP A O 1
ATOM 2374 N N . TYR A 1 296 ? -22.531 11.308 0.216 1.00 85.94 296 TYR A N 1
ATOM 2375 C CA . TYR A 1 296 ? -22.053 11.540 -1.142 1.00 85.94 296 TYR A CA 1
ATOM 2376 C C . TYR A 1 296 ? -20.629 11.013 -1.355 1.00 85.94 296 TYR A C 1
ATOM 2378 O O . TYR A 1 296 ? -20.349 10.384 -2.378 1.00 85.94 296 TYR A O 1
ATOM 2386 N N . VAL A 1 297 ? -19.725 11.211 -0.387 1.00 86.19 297 VAL A N 1
ATOM 2387 C CA . VAL A 1 297 ? -18.353 10.672 -0.461 1.00 86.19 297 VAL A CA 1
ATOM 2388 C C . VAL A 1 297 ? -18.381 9.153 -0.578 1.00 86.19 297 VAL A C 1
ATOM 2390 O O . VAL A 1 297 ? -17.668 8.577 -1.399 1.00 86.19 297 VAL A O 1
ATOM 2393 N N . MET A 1 298 ? -19.220 8.494 0.216 1.00 82.38 298 MET A N 1
ATOM 2394 C CA . MET A 1 298 ? -19.285 7.035 0.239 1.00 82.38 298 MET A CA 1
ATOM 2395 C C . MET A 1 298 ? -19.922 6.485 -1.024 1.00 82.38 298 MET A C 1
ATOM 2397 O O . MET A 1 298 ? -19.353 5.579 -1.626 1.00 82.38 298 MET A O 1
ATOM 2401 N N . TRP A 1 299 ? -21.012 7.087 -1.496 1.00 82.88 299 TRP A N 1
ATOM 2402 C CA . TRP A 1 299 ? -21.595 6.758 -2.795 1.00 82.88 299 TRP A CA 1
ATOM 2403 C C . TRP A 1 299 ? -20.605 6.953 -3.941 1.00 82.88 299 TRP A C 1
ATOM 2405 O O . TRP A 1 299 ? -20.499 6.084 -4.803 1.00 82.88 299 TRP A O 1
ATOM 2415 N N . SER A 1 300 ? -19.812 8.026 -3.913 1.00 85.50 300 SER A N 1
ATOM 2416 C CA . SER A 1 300 ? -18.768 8.276 -4.912 1.00 85.50 300 SER A CA 1
ATOM 2417 C C . SER A 1 300 ? -17.696 7.186 -4.887 1.00 85.50 300 SER A C 1
ATOM 2419 O O . SER A 1 300 ? -17.337 6.636 -5.926 1.00 85.50 300 SER A O 1
ATOM 2421 N N . VAL A 1 301 ? -17.207 6.814 -3.701 1.00 84.06 301 VAL A N 1
ATOM 2422 C CA . VAL A 1 301 ? -16.213 5.742 -3.544 1.00 84.06 301 VAL A CA 1
ATOM 2423 C C . VAL A 1 301 ? -16.773 4.386 -3.983 1.00 84.06 301 VAL A C 1
ATOM 2425 O O . VAL A 1 301 ? -16.086 3.651 -4.693 1.00 84.06 301 VAL A O 1
ATOM 2428 N N . LEU A 1 302 ? -18.008 4.057 -3.597 1.00 79.81 302 LEU A N 1
ATOM 2429 C CA . LEU A 1 302 ? -18.690 2.831 -4.014 1.00 79.81 302 LEU A CA 1
ATOM 2430 C C . LEU A 1 302 ? -18.889 2.800 -5.530 1.00 79.81 302 LEU A C 1
ATOM 2432 O O . LEU A 1 302 ? -18.581 1.791 -6.156 1.00 79.81 302 LEU A O 1
ATOM 2436 N N . GLY A 1 303 ? -19.308 3.915 -6.128 1.00 79.38 303 GLY A N 1
ATOM 2437 C CA . GLY A 1 303 ? -19.441 4.067 -7.575 1.00 79.38 303 GLY A CA 1
ATOM 2438 C C . GLY A 1 303 ? -18.116 3.887 -8.318 1.00 79.38 303 GLY A C 1
ATOM 2439 O O . GLY A 1 303 ? -18.093 3.262 -9.372 1.00 79.38 303 GLY A O 1
ATOM 2440 N N . MET A 1 304 ? -16.993 4.349 -7.753 1.00 78.81 304 MET A N 1
ATOM 2441 C CA . MET A 1 304 ? -15.657 4.120 -8.329 1.00 78.81 304 MET A CA 1
ATOM 2442 C C . MET A 1 304 ? -15.193 2.661 -8.245 1.00 78.81 304 MET A C 1
ATOM 2444 O O . MET A 1 304 ? -14.340 2.244 -9.030 1.00 78.81 304 MET A O 1
ATOM 2448 N N . LEU A 1 305 ? -15.685 1.909 -7.260 1.00 77.56 305 LEU A N 1
ATOM 2449 C CA . LEU A 1 305 ? -15.342 0.501 -7.052 1.00 77.56 305 LEU A CA 1
ATOM 2450 C C . LEU A 1 305 ? -16.276 -0.436 -7.826 1.00 77.56 305 LEU A C 1
ATOM 2452 O O . LEU A 1 305 ? -15.851 -1.503 -8.271 1.00 77.56 305 LEU A O 1
ATOM 2456 N N . HIS A 1 306 ? -17.531 -0.031 -8.005 1.00 75.19 306 HIS A N 1
ATOM 2457 C CA . HIS A 1 306 ? -18.506 -0.743 -8.810 1.00 75.19 306 HIS A CA 1
ATOM 2458 C C . HIS A 1 306 ? -18.081 -0.737 -10.282 1.00 75.19 306 HIS A C 1
ATOM 2460 O O . HIS A 1 306 ? -17.822 0.311 -10.872 1.00 75.19 306 HIS A O 1
ATOM 2466 N N . GLY A 1 307 ? -17.990 -1.920 -10.890 1.00 67.50 307 GLY A N 1
ATOM 2467 C CA . GLY A 1 307 ? -17.561 -2.041 -12.282 1.00 67.50 307 GLY A CA 1
ATOM 2468 C C . GLY A 1 307 ? -16.078 -1.735 -12.505 1.00 67.50 307 GLY A C 1
ATOM 2469 O O . GLY A 1 307 ? -15.701 -1.329 -13.605 1.00 67.50 307 GLY A O 1
ATOM 2470 N N . LEU A 1 308 ? -15.220 -1.905 -11.489 1.00 76.00 308 LEU A N 1
ATOM 2471 C CA . LEU A 1 308 ? -13.781 -1.702 -11.648 1.00 76.00 308 LEU A CA 1
ATOM 2472 C C . LEU A 1 308 ? -13.215 -2.688 -12.686 1.00 76.00 308 LEU A C 1
ATOM 2474 O O . LEU A 1 308 ? -13.197 -3.906 -12.477 1.00 76.00 308 LEU A O 1
ATOM 2478 N N . ARG A 1 309 ? -12.768 -2.138 -13.824 1.00 76.94 309 ARG A N 1
ATOM 2479 C CA . ARG A 1 309 ? -12.270 -2.899 -14.975 1.00 76.94 309 ARG A CA 1
ATOM 2480 C C . ARG A 1 309 ? -10.751 -3.033 -14.978 1.00 76.94 309 ARG A C 1
ATOM 2482 O O . ARG A 1 309 ? -10.023 -2.062 -14.758 1.00 76.94 309 ARG A O 1
ATOM 2489 N N . ILE A 1 310 ? -10.275 -4.235 -15.284 1.00 79.31 310 ILE A N 1
ATOM 2490 C CA . ILE A 1 310 ? -8.862 -4.614 -15.230 1.00 79.31 310 ILE A CA 1
ATOM 2491 C C . ILE A 1 310 ? -8.461 -5.372 -16.494 1.00 79.31 310 ILE A C 1
ATOM 2493 O O . ILE A 1 310 ? -9.195 -6.226 -16.984 1.00 79.31 310 ILE A O 1
ATOM 2497 N N . HIS A 1 311 ? -7.260 -5.075 -16.974 1.00 81.31 311 HIS A N 1
ATOM 2498 C CA . HIS A 1 311 ? -6.500 -5.861 -17.933 1.00 81.31 311 HIS A CA 1
ATOM 2499 C C . HIS A 1 311 ? -5.605 -6.835 -17.162 1.00 81.31 311 HIS A C 1
ATOM 2501 O O . HIS A 1 311 ? -4.745 -6.435 -16.375 1.00 81.31 311 HIS A O 1
ATOM 2507 N N . LEU A 1 312 ? -5.823 -8.134 -17.338 1.00 76.75 312 LEU A N 1
ATOM 2508 C CA . LEU A 1 312 ? -5.027 -9.150 -16.638 1.00 76.75 312 LEU A CA 1
ATOM 2509 C C . LEU A 1 312 ? -3.703 -9.460 -17.351 1.00 76.75 312 LEU A C 1
ATOM 2511 O O . LEU A 1 312 ? -2.805 -10.067 -16.772 1.00 76.75 312 LEU A O 1
ATOM 2515 N N . ASP A 1 313 ? -3.588 -9.039 -18.601 1.00 73.56 313 ASP A N 1
ATOM 2516 C CA . ASP A 1 313 ? -2.469 -9.248 -19.508 1.00 73.56 313 ASP A CA 1
ATOM 2517 C C . ASP A 1 313 ? -2.400 -8.079 -20.504 1.00 73.56 313 ASP A C 1
ATOM 2519 O O . ASP A 1 313 ? -3.193 -7.141 -20.442 1.00 73.56 313 ASP A O 1
ATOM 2523 N N . ASN A 1 314 ? -1.439 -8.131 -21.427 1.00 67.38 314 ASN A N 1
ATOM 2524 C CA . ASN A 1 314 ? -1.316 -7.157 -22.514 1.00 67.38 314 ASN A CA 1
ATOM 2525 C C . ASN A 1 314 ? -2.394 -7.348 -23.603 1.00 67.38 314 ASN A C 1
ATOM 2527 O O . ASN A 1 314 ? -2.194 -6.891 -24.724 1.00 67.38 314 ASN A O 1
ATOM 2531 N N . SER A 1 315 ? -3.490 -8.059 -23.312 1.00 70.88 315 SER A N 1
ATOM 2532 C CA . SER A 1 315 ? -4.611 -8.184 -24.238 1.00 70.88 315 SER A CA 1
ATOM 2533 C C . SER A 1 315 ? -5.608 -7.041 -24.052 1.00 70.88 315 SER A C 1
ATOM 2535 O O . SER A 1 315 ? -5.726 -6.433 -22.980 1.00 70.88 315 SER A O 1
ATOM 2537 N N . ASP A 1 316 ? -6.390 -6.791 -25.097 1.00 73.19 316 ASP A N 1
ATOM 2538 C CA . ASP A 1 316 ? -7.502 -5.842 -25.054 1.00 73.19 316 ASP A CA 1
ATOM 2539 C C . ASP A 1 316 ? -8.734 -6.395 -24.316 1.00 73.19 316 ASP A C 1
ATOM 2541 O O . ASP A 1 316 ? -9.743 -5.699 -24.170 1.00 73.19 316 ASP A O 1
ATOM 2545 N N . VAL A 1 317 ? -8.655 -7.627 -23.795 1.00 80.69 317 VAL A N 1
ATOM 2546 C CA . VAL A 1 317 ? -9.735 -8.247 -23.029 1.00 80.69 317 VAL A CA 1
ATOM 2547 C C . VAL A 1 317 ? -9.874 -7.548 -21.682 1.00 80.69 317 VAL A C 1
ATOM 2549 O O . VAL A 1 317 ? -8.961 -7.528 -20.851 1.00 80.69 317 VAL A O 1
ATOM 2552 N N . LYS A 1 318 ? -11.064 -6.995 -21.448 1.00 80.88 318 LYS A N 1
ATOM 2553 C CA . LYS A 1 318 ? -11.410 -6.318 -20.201 1.00 80.88 318 LYS A CA 1
ATOM 2554 C C . LYS A 1 318 ? -12.148 -7.270 -19.283 1.00 80.88 318 LYS A C 1
ATOM 2556 O O . LYS A 1 318 ? -13.128 -7.906 -19.669 1.00 80.88 318 LYS A O 1
ATOM 2561 N N . TYR A 1 319 ? -11.707 -7.291 -18.040 1.00 84.75 319 TYR A N 1
ATOM 2562 C CA . TYR A 1 319 ? -12.355 -8.036 -16.983 1.00 84.75 319 TYR A CA 1
ATOM 2563 C C . TYR A 1 319 ? -12.940 -7.085 -15.952 1.00 84.75 319 TYR A C 1
ATOM 2565 O O . TYR A 1 319 ? -12.441 -5.977 -15.770 1.00 84.75 319 TYR A O 1
ATOM 2573 N N . GLU A 1 320 ? -13.976 -7.521 -15.256 1.00 84.56 320 GLU A N 1
ATOM 2574 C CA . GLU A 1 320 ? -14.613 -6.792 -14.172 1.00 84.56 320 GLU A CA 1
ATOM 2575 C C . GLU A 1 320 ? -14.397 -7.528 -12.850 1.00 84.56 320 GLU A C 1
ATOM 2577 O O . GLU A 1 320 ? -14.600 -8.742 -12.751 1.00 84.56 320 GLU A O 1
ATOM 2582 N N . MET A 1 321 ? -13.989 -6.794 -11.817 1.00 82.81 321 MET A N 1
ATOM 2583 C CA . MET A 1 321 ? -13.907 -7.337 -10.466 1.00 82.81 321 MET A CA 1
ATOM 2584 C C . MET A 1 321 ? -15.284 -7.363 -9.812 1.00 82.81 321 MET A C 1
ATOM 2586 O O . MET A 1 321 ? -15.932 -6.327 -9.689 1.00 82.81 321 MET A O 1
ATOM 2590 N N . LYS A 1 322 ? -15.702 -8.527 -9.308 1.00 79.31 322 LYS A N 1
ATOM 2591 C CA . LYS A 1 322 ? -16.980 -8.660 -8.589 1.00 79.31 322 LYS A CA 1
ATOM 2592 C C . LYS A 1 322 ? -16.833 -8.643 -7.072 1.00 79.31 322 LYS A C 1
ATOM 2594 O O . LYS A 1 322 ? -17.827 -8.716 -6.356 1.00 79.31 322 LYS A O 1
ATOM 2599 N N . LYS A 1 323 ? -15.605 -8.598 -6.551 1.00 78.44 323 LYS A N 1
ATOM 2600 C CA . LYS A 1 323 ? -15.349 -8.843 -5.131 1.00 78.44 323 LYS A CA 1
ATOM 2601 C C . LYS A 1 323 ? -14.120 -8.095 -4.639 1.00 78.44 323 LYS A C 1
ATOM 2603 O O . LYS A 1 323 ? -13.080 -8.149 -5.281 1.00 78.44 323 LYS A O 1
ATOM 2608 N N . GLY A 1 324 ? -14.226 -7.498 -3.451 1.00 77.38 324 GLY A N 1
ATOM 2609 C CA . GLY A 1 324 ? -13.115 -6.850 -2.748 1.00 77.38 324 GLY A CA 1
ATOM 2610 C C . GLY A 1 324 ? -12.576 -5.590 -3.433 1.00 77.38 324 GLY A C 1
ATOM 2611 O O . GLY A 1 324 ? -13.146 -5.092 -4.398 1.00 77.38 324 GLY A O 1
ATOM 2612 N N . VAL A 1 325 ? -11.460 -5.083 -2.906 1.00 80.88 325 VAL A N 1
ATOM 2613 C CA . VAL A 1 325 ? -10.708 -3.954 -3.472 1.00 80.88 325 VAL A CA 1
ATOM 2614 C C . VAL A 1 325 ? -9.300 -4.453 -3.807 1.00 80.88 325 VAL A C 1
ATOM 2616 O O . VAL A 1 325 ? -8.660 -5.051 -2.934 1.00 80.88 325 VAL A O 1
ATOM 2619 N N . PRO A 1 326 ? -8.798 -4.262 -5.039 1.00 79.19 326 PRO A N 1
ATOM 2620 C CA . PRO A 1 326 ? -7.508 -4.815 -5.423 1.00 79.19 326 PRO A CA 1
ATOM 2621 C C . PRO A 1 326 ? -6.360 -4.102 -4.707 1.00 79.19 326 PRO A C 1
ATOM 2623 O O . PRO A 1 326 ? -6.370 -2.880 -4.530 1.00 79.19 326 PRO A O 1
ATOM 2626 N N . GLN A 1 327 ? -5.334 -4.865 -4.327 1.00 80.62 327 GLN A N 1
ATOM 2627 C CA . GLN A 1 327 ? -4.099 -4.284 -3.809 1.00 80.62 327 GLN A CA 1
ATOM 2628 C C . GLN A 1 327 ? -3.442 -3.435 -4.903 1.00 80.62 327 GLN A C 1
ATOM 2630 O O . GLN A 1 327 ? -3.327 -3.888 -6.033 1.00 80.62 327 GLN A O 1
ATOM 2635 N N . GLY A 1 328 ? -2.995 -2.224 -4.569 1.00 80.12 328 GLY A N 1
ATOM 2636 C CA . GLY A 1 328 ? -2.430 -1.269 -5.533 1.00 80.12 328 GLY A CA 1
ATOM 2637 C C . GLY A 1 328 ? -3.418 -0.199 -5.994 1.00 80.12 328 GLY A C 1
ATOM 2638 O O . GLY A 1 328 ? -2.988 0.848 -6.467 1.00 80.12 328 GLY A O 1
ATOM 2639 N N . TYR A 1 329 ? -4.720 -0.391 -5.751 1.00 83.25 329 TYR A N 1
ATOM 2640 C CA . TYR A 1 329 ? -5.697 0.687 -5.886 1.00 83.25 329 TYR A CA 1
ATOM 2641 C C . TYR A 1 329 ? -5.476 1.757 -4.816 1.00 83.25 329 TYR A C 1
ATOM 2643 O O . TYR A 1 329 ? -5.296 1.445 -3.636 1.00 83.25 329 TYR A O 1
ATOM 2651 N N . GLU A 1 330 ? -5.525 3.025 -5.206 1.00 84.50 330 GLU A N 1
ATOM 2652 C CA . GLU A 1 330 ? -5.086 4.160 -4.393 1.00 84.50 330 GLU A CA 1
ATOM 2653 C C . GLU A 1 330 ? -5.880 4.318 -3.087 1.00 84.50 330 GLU A C 1
ATOM 2655 O O . GLU A 1 330 ? -5.324 4.727 -2.063 1.00 84.50 330 GLU A O 1
ATOM 2660 N N . LEU A 1 331 ? -7.170 3.964 -3.092 1.00 85.69 331 LEU A N 1
ATOM 2661 C CA . LEU A 1 331 ? -8.019 4.025 -1.895 1.00 85.69 331 LEU A CA 1
ATOM 2662 C C . LEU A 1 331 ? -7.973 2.736 -1.064 1.00 85.69 331 LEU A C 1
ATOM 2664 O O . LEU A 1 331 ? -8.388 2.757 0.096 1.00 85.69 331 LEU A O 1
ATOM 2668 N N . SER A 1 332 ? -7.439 1.633 -1.608 1.00 85.25 332 SER A N 1
ATOM 2669 C CA . SER A 1 332 ? -7.443 0.317 -0.948 1.00 85.25 332 SER A CA 1
ATOM 2670 C C . SER A 1 332 ? -6.909 0.330 0.489 1.00 85.25 332 SER A C 1
ATOM 2672 O O . SER A 1 332 ? -7.571 -0.266 1.341 1.00 85.25 332 SER A O 1
ATOM 2674 N N . PRO A 1 333 ? -5.816 1.047 0.842 1.00 84.69 333 PRO A N 1
ATOM 2675 C CA . PRO A 1 333 ? -5.297 1.001 2.208 1.00 84.69 333 PRO A CA 1
ATOM 2676 C C . PRO A 1 333 ? -6.242 1.664 3.215 1.00 84.69 333 PRO A C 1
ATOM 2678 O O . PRO A 1 333 ? -6.372 1.194 4.343 1.00 84.69 333 PRO A O 1
ATOM 2681 N N . ARG A 1 334 ? -6.925 2.743 2.809 1.00 86.69 334 ARG A N 1
ATOM 2682 C CA . ARG A 1 334 ? -7.884 3.465 3.660 1.00 86.69 334 ARG A CA 1
ATOM 2683 C C . ARG A 1 334 ? -9.148 2.651 3.863 1.00 86.69 334 ARG A C 1
ATOM 2685 O O . ARG A 1 334 ? -9.593 2.497 4.993 1.00 86.69 334 ARG A O 1
ATOM 2692 N N . LEU A 1 335 ? -9.672 2.074 2.785 1.00 85.69 335 LEU A N 1
ATOM 2693 C CA . LEU A 1 335 ? -10.872 1.242 2.832 1.00 85.69 335 LEU A CA 1
ATOM 2694 C C . LEU A 1 335 ? -10.652 -0.010 3.680 1.00 85.69 335 LEU A C 1
ATOM 2696 O O . LEU A 1 335 ? -11.466 -0.306 4.549 1.00 85.69 335 LEU A O 1
ATOM 2700 N N . ALA A 1 336 ? -9.515 -0.691 3.509 1.00 84.44 336 ALA A N 1
ATOM 2701 C CA . ALA A 1 336 ? -9.142 -1.815 4.362 1.00 84.44 336 ALA A CA 1
ATOM 2702 C C . ALA A 1 336 ? -8.995 -1.390 5.833 1.00 84.44 336 ALA A C 1
ATOM 2704 O O . ALA A 1 336 ? -9.432 -2.103 6.735 1.00 84.44 336 ALA A O 1
ATOM 2705 N N . HIS A 1 337 ? -8.416 -0.213 6.095 1.00 86.19 337 HIS A N 1
ATOM 2706 C CA . HIS A 1 337 ? -8.274 0.294 7.456 1.00 86.19 337 HIS A CA 1
ATOM 2707 C C . HIS A 1 337 ? -9.626 0.578 8.121 1.00 86.19 337 HIS A C 1
ATOM 2709 O O . HIS A 1 337 ? -9.827 0.137 9.251 1.00 86.19 337 HIS A O 1
ATOM 2715 N N . ILE A 1 338 ? -10.541 1.257 7.422 1.00 84.44 338 ILE A N 1
ATOM 2716 C CA . ILE A 1 338 ? -11.900 1.554 7.899 1.00 84.44 338 ILE A CA 1
ATOM 2717 C C . ILE A 1 338 ? -12.695 0.261 8.114 1.00 84.44 338 ILE A C 1
ATOM 2719 O O . ILE A 1 338 ? -13.354 0.100 9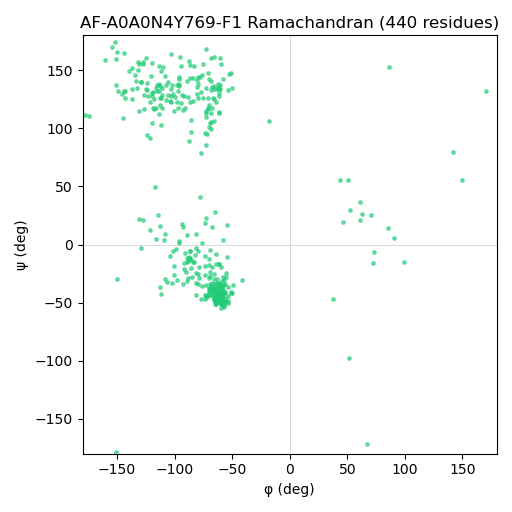.140 1.00 84.44 338 ILE A O 1
ATOM 2723 N N . TYR A 1 339 ? -12.577 -0.696 7.193 1.00 85.06 339 TYR A N 1
ATOM 2724 C CA . TYR A 1 339 ? -13.204 -2.007 7.323 1.00 85.06 339 TYR A CA 1
ATOM 2725 C C . TYR A 1 339 ? -12.758 -2.738 8.597 1.00 85.06 339 TYR A C 1
ATOM 2727 O O . TYR A 1 339 ? -13.586 -3.206 9.377 1.00 85.06 339 TYR A O 1
ATOM 2735 N N . LEU A 1 340 ? -11.446 -2.775 8.850 1.00 85.81 340 LEU A N 1
ATOM 2736 C CA . LEU A 1 340 ? -10.883 -3.405 10.044 1.00 85.81 340 LEU A CA 1
ATOM 2737 C C . LEU A 1 340 ? -11.249 -2.658 11.332 1.00 85.81 340 LEU A C 1
ATOM 2739 O O . LEU A 1 340 ? -11.463 -3.299 12.354 1.00 85.81 340 LEU A O 1
ATOM 2743 N N . LEU A 1 341 ? -11.382 -1.328 11.297 1.00 86.12 341 LEU A N 1
ATOM 2744 C CA . LEU A 1 341 ? -11.901 -0.557 12.433 1.00 86.12 341 LEU A CA 1
ATOM 2745 C C . LEU A 1 341 ? -13.347 -0.929 12.766 1.00 86.12 341 LEU A C 1
ATOM 2747 O O . LEU A 1 341 ? -13.689 -1.053 13.939 1.00 86.12 341 LEU A O 1
ATOM 2751 N N . LYS A 1 342 ? -14.190 -1.141 11.748 1.00 84.12 342 LYS A N 1
ATOM 2752 C CA . LYS A 1 342 ? -15.570 -1.597 11.950 1.00 84.12 342 LYS A CA 1
ATOM 2753 C C . LYS A 1 342 ? -15.613 -3.017 12.514 1.00 84.12 342 LYS A C 1
ATOM 2755 O O . LYS A 1 342 ? -16.373 -3.270 13.443 1.00 84.12 342 LYS A O 1
ATOM 2760 N N . PHE A 1 343 ? -14.779 -3.922 12.003 1.00 86.88 343 PHE A N 1
ATOM 2761 C CA . PHE A 1 343 ? -14.620 -5.261 12.574 1.00 86.88 343 PHE A CA 1
ATOM 2762 C C . PHE A 1 343 ? -14.212 -5.198 14.055 1.00 86.88 343 PHE A C 1
ATOM 2764 O O . PHE A 1 343 ? -14.900 -5.775 14.895 1.00 86.88 343 PHE A O 1
ATOM 2771 N N . GLU A 1 344 ? -13.159 -4.440 14.384 1.00 87.62 344 GLU A N 1
ATOM 2772 C CA . GLU A 1 344 ? -12.686 -4.229 15.760 1.00 87.62 344 GLU A CA 1
ATOM 2773 C C . GLU A 1 344 ? -13.809 -3.690 16.656 1.00 87.62 344 GLU A C 1
ATOM 2775 O O . GLU A 1 344 ? -14.081 -4.248 17.715 1.00 87.62 344 GLU A O 1
ATOM 2780 N N . GLY A 1 345 ? -14.502 -2.642 16.208 1.00 86.00 345 GLY A N 1
ATOM 2781 C CA . GLY A 1 345 ? -15.560 -1.991 16.976 1.00 86.00 345 GLY A CA 1
ATOM 2782 C C . GLY A 1 345 ? -16.822 -2.832 17.162 1.00 86.00 345 GLY A C 1
ATOM 2783 O O . GLY A 1 345 ? -17.543 -2.595 18.119 1.00 86.00 345 GLY A O 1
ATOM 2784 N N . MET A 1 346 ? -17.096 -3.804 16.284 1.00 86.12 346 MET A N 1
ATOM 2785 C CA . MET A 1 346 ? -18.289 -4.656 16.384 1.00 86.12 346 MET A CA 1
ATOM 2786 C C . MET A 1 346 ? -18.026 -6.010 17.043 1.00 86.12 346 MET A C 1
ATOM 2788 O O . MET A 1 346 ? -18.939 -6.581 17.628 1.00 86.12 346 MET A O 1
ATOM 2792 N N . ILE A 1 347 ? -16.823 -6.565 16.897 1.00 86.62 347 ILE A N 1
ATOM 2793 C CA . ILE A 1 347 ? -16.496 -7.905 17.401 1.00 86.62 347 ILE A CA 1
ATOM 2794 C C . ILE A 1 347 ? -15.683 -7.833 18.698 1.00 86.62 347 ILE A C 1
ATOM 2796 O O . ILE A 1 347 ? -15.847 -8.668 19.585 1.00 86.62 347 ILE A O 1
ATOM 2800 N N . TRP A 1 348 ? -14.841 -6.811 18.846 1.00 88.25 348 TRP A N 1
ATOM 2801 C CA . TRP A 1 348 ? -13.947 -6.626 19.992 1.00 88.25 348 TRP A CA 1
ATOM 2802 C C . TRP A 1 348 ? -14.292 -5.384 20.822 1.00 88.25 348 TRP A C 1
ATOM 2804 O O . TRP A 1 348 ? -13.443 -4.849 21.531 1.00 88.25 348 TRP A O 1
ATOM 2814 N N . GLN A 1 349 ? -15.553 -4.945 20.775 1.00 80.12 349 GLN A N 1
ATOM 2815 C CA . GLN A 1 349 ? -16.046 -3.789 21.532 1.00 80.12 349 GLN A CA 1
ATOM 2816 C C . GLN A 1 349 ? -15.813 -3.920 23.046 1.00 80.12 349 GLN A C 1
ATOM 2818 O O . GLN A 1 349 ? -15.551 -2.933 23.727 1.00 80.12 349 GLN A O 1
ATOM 2823 N N . HIS A 1 350 ? -15.887 -5.151 23.558 1.00 80.62 350 HIS A N 1
ATOM 2824 C CA . HIS A 1 350 ? -15.814 -5.480 24.982 1.00 80.62 350 HIS A CA 1
ATOM 2825 C C . HIS A 1 350 ? -14.595 -6.353 25.297 1.00 80.62 350 HIS A C 1
ATOM 2827 O O . HIS A 1 350 ? -14.724 -7.424 25.898 1.00 80.62 350 HIS A O 1
ATOM 2833 N N . LEU A 1 351 ? -13.413 -5.945 24.826 1.00 83.19 351 LEU A N 1
ATOM 2834 C CA . LEU A 1 351 ? -12.163 -6.472 25.377 1.00 83.19 351 LEU A CA 1
ATOM 2835 C C . LEU A 1 351 ? -11.951 -5.915 26.784 1.00 83.19 351 LEU A C 1
ATOM 2837 O O . LEU A 1 351 ? -12.343 -4.786 27.092 1.00 83.19 351 LEU A O 1
ATOM 2841 N N . HIS A 1 352 ? -11.320 -6.710 27.639 1.00 82.94 352 HIS A N 1
ATOM 2842 C CA . HIS A 1 352 ? -11.047 -6.324 29.014 1.00 82.94 352 HIS A CA 1
ATOM 2843 C C . HIS A 1 352 ? -10.214 -5.022 29.057 1.00 82.94 352 HIS A C 1
ATOM 2845 O O . HIS A 1 352 ? -9.286 -4.869 28.261 1.00 82.94 352 HIS A O 1
ATOM 2851 N N . PRO A 1 353 ? -10.439 -4.092 30.010 1.00 80.69 353 PRO A N 1
ATOM 2852 C CA . PRO A 1 353 ? -9.688 -2.826 30.086 1.00 80.69 353 PRO A CA 1
ATOM 2853 C C . PRO A 1 353 ? -8.169 -2.995 30.251 1.00 80.69 353 PRO A C 1
ATOM 2855 O O . PRO A 1 353 ? -7.389 -2.078 30.001 1.00 80.69 353 PRO A O 1
ATOM 2858 N N . ARG A 1 354 ? -7.738 -4.182 30.695 1.00 80.38 354 ARG A N 1
ATOM 2859 C CA . ARG A 1 354 ? -6.325 -4.585 30.783 1.00 80.38 354 ARG A CA 1
ATOM 2860 C C . ARG A 1 354 ? -5.830 -5.333 29.540 1.00 80.38 354 ARG A C 1
ATOM 2862 O O . ARG A 1 354 ? -4.788 -5.971 29.620 1.00 80.38 354 ARG A O 1
ATOM 2869 N N . THR A 1 355 ? -6.525 -5.248 28.416 1.00 82.88 355 THR A N 1
ATOM 2870 C CA . THR A 1 355 ? -6.077 -5.753 27.116 1.00 82.88 355 THR A CA 1
ATOM 2871 C C . THR A 1 355 ? -5.624 -4.575 26.254 1.00 82.88 355 THR A C 1
ATOM 2873 O O . THR A 1 355 ? -6.365 -3.622 26.023 1.00 82.88 355 THR A O 1
ATOM 2876 N N . CYS A 1 356 ? -4.384 -4.622 25.777 1.00 84.31 356 CYS A N 1
ATOM 2877 C CA . CYS A 1 356 ? -3.843 -3.702 24.789 1.00 84.31 356 CYS A CA 1
ATOM 2878 C C . CYS A 1 356 ? -3.856 -4.386 23.425 1.00 84.31 356 CYS A C 1
ATOM 2880 O O . CYS A 1 356 ? -3.150 -5.368 23.210 1.00 84.31 356 CYS A O 1
ATOM 2882 N N . LEU A 1 357 ? -4.661 -3.855 22.509 1.00 85.81 357 LEU A N 1
ATOM 2883 C CA . LEU A 1 357 ? -4.716 -4.290 21.121 1.00 85.81 357 LEU A CA 1
ATOM 2884 C C . LEU A 1 357 ? -4.071 -3.226 20.238 1.00 85.81 357 LEU A C 1
ATOM 2886 O O . LEU A 1 357 ? -4.505 -2.071 20.234 1.00 85.81 357 LEU A O 1
ATOM 2890 N N . LEU A 1 358 ? -3.074 -3.631 19.461 1.00 84.06 358 LEU A N 1
ATOM 2891 C CA . LEU A 1 358 ? -2.376 -2.770 18.516 1.00 84.06 358 LEU A CA 1
ATOM 2892 C C . LEU A 1 358 ? -2.463 -3.394 17.134 1.00 84.06 358 LEU A C 1
ATOM 2894 O O . LEU A 1 358 ? -2.317 -4.606 16.989 1.00 84.06 358 LEU A O 1
ATOM 2898 N N . ARG A 1 359 ? -2.694 -2.567 16.113 1.00 85.25 359 ARG A N 1
ATOM 2899 C CA . ARG A 1 359 ? -2.767 -3.036 14.724 1.00 85.25 359 ARG A CA 1
ATOM 2900 C C . ARG A 1 359 ? -1.831 -2.263 13.818 1.00 85.25 359 ARG A C 1
ATOM 2902 O O . ARG A 1 359 ? -1.936 -1.038 13.724 1.00 85.25 359 ARG A O 1
ATOM 2909 N N . TYR A 1 360 ? -1.025 -2.993 13.057 1.00 80.44 360 TYR A N 1
ATOM 2910 C CA . TYR A 1 360 ? -0.292 -2.479 11.914 1.00 80.44 360 TYR A CA 1
ATOM 2911 C C . TYR A 1 360 ? -0.837 -3.066 10.615 1.00 80.44 360 TYR A C 1
ATOM 2913 O O . TYR A 1 360 ? -0.526 -4.194 10.278 1.00 80.44 360 TYR A O 1
ATOM 2921 N N . ALA A 1 361 ? -1.632 -2.289 9.872 1.00 76.81 361 ALA A N 1
ATOM 2922 C CA . ALA A 1 361 ? -2.278 -2.735 8.632 1.00 76.81 361 ALA A CA 1
ATOM 2923 C C . ALA A 1 361 ? -3.055 -4.059 8.804 1.00 76.81 361 ALA A C 1
ATOM 2925 O O . ALA A 1 361 ? -4.201 -3.994 9.261 1.00 76.81 361 ALA A O 1
ATOM 2926 N N . ASP A 1 362 ? -2.443 -5.191 8.444 1.00 80.00 362 ASP A N 1
ATOM 2927 C CA . ASP A 1 362 ? -2.917 -6.576 8.535 1.00 80.00 362 ASP A CA 1
ATOM 2928 C C . ASP A 1 362 ? -2.334 -7.376 9.716 1.00 80.00 362 ASP A C 1
ATOM 2930 O O . ASP A 1 362 ? -2.790 -8.488 9.956 1.00 80.00 362 ASP A O 1
ATOM 2934 N N . ASP A 1 363 ? -1.396 -6.830 10.487 1.00 82.94 363 ASP A N 1
ATOM 2935 C CA . ASP A 1 363 ? -0.821 -7.493 11.656 1.00 82.94 363 ASP A CA 1
ATOM 2936 C C . ASP A 1 363 ? -1.414 -6.958 12.971 1.00 82.94 363 ASP A C 1
ATOM 2938 O O . ASP A 1 363 ? -1.545 -5.742 13.159 1.00 82.94 363 ASP A O 1
ATOM 2942 N N . TYR A 1 364 ? -1.728 -7.848 13.914 1.00 84.31 364 TYR A N 1
ATOM 2943 C CA . TYR A 1 364 ? -2.074 -7.481 15.290 1.00 84.31 364 TYR A CA 1
ATOM 2944 C C . TYR A 1 364 ? -0.976 -7.849 16.275 1.00 84.31 364 TYR A C 1
ATOM 2946 O O . TYR A 1 364 ? -0.337 -8.890 16.154 1.00 84.31 364 TYR A O 1
ATOM 2954 N N . LEU A 1 365 ? -0.835 -6.999 17.288 1.00 84.31 365 LEU A N 1
ATOM 2955 C CA . LEU A 1 365 ? -0.112 -7.269 18.516 1.00 84.31 365 LEU A CA 1
ATOM 2956 C C . LEU A 1 365 ? -1.095 -7.160 19.680 1.00 84.31 365 LEU A C 1
ATOM 2958 O O . LEU A 1 365 ? -1.667 -6.092 19.919 1.00 84.31 365 LEU A O 1
ATOM 2962 N N . VAL A 1 366 ? -1.297 -8.262 20.393 1.00 84.31 366 VAL A N 1
ATOM 2963 C CA . VAL A 1 366 ? -2.199 -8.314 21.548 1.00 84.31 366 VAL A CA 1
ATOM 2964 C C . VAL A 1 366 ? -1.381 -8.520 22.806 1.00 84.31 366 VAL A C 1
ATOM 2966 O O . VAL A 1 366 ? -0.648 -9.497 22.880 1.00 84.31 366 VAL A O 1
ATOM 2969 N N . CYS A 1 367 ? -1.550 -7.647 23.796 1.00 81.88 367 CYS A N 1
ATOM 2970 C CA . CYS A 1 367 ? -1.037 -7.836 25.149 1.00 81.88 367 CYS A CA 1
ATOM 2971 C C . CYS A 1 367 ? -2.222 -7.895 26.113 1.00 81.88 367 CYS A C 1
ATOM 2973 O O . CYS A 1 367 ? -2.940 -6.908 26.256 1.00 81.88 367 CYS A O 1
ATOM 2975 N N . ALA A 1 368 ? -2.431 -9.017 26.793 1.00 80.94 368 ALA A N 1
ATOM 2976 C CA . ALA A 1 368 ? -3.495 -9.143 27.788 1.00 80.94 368 ALA A CA 1
ATOM 2977 C C . ALA A 1 368 ? -2.968 -9.763 29.078 1.00 80.94 368 ALA A C 1
ATOM 2979 O O . ALA A 1 368 ? -2.050 -10.580 29.039 1.00 80.94 368 ALA A O 1
ATOM 2980 N N . THR A 1 369 ? -3.585 -9.393 30.204 1.00 76.19 369 THR A N 1
ATOM 2981 C CA . THR A 1 369 ? -3.275 -9.969 31.524 1.00 76.19 369 THR A CA 1
ATOM 2982 C C . THR A 1 369 ? -3.994 -11.294 31.794 1.00 76.19 369 THR A C 1
ATOM 2984 O O . THR A 1 369 ? -3.680 -11.985 32.759 1.00 76.19 369 THR A O 1
ATOM 2987 N N . GLN A 1 370 ? -5.014 -11.610 30.992 1.00 76.62 370 GLN A N 1
ATOM 2988 C CA . GLN A 1 370 ? -5.857 -12.794 31.139 1.00 76.62 370 GLN A CA 1
ATOM 2989 C C . GLN A 1 370 ? -5.745 -13.656 29.882 1.00 76.62 370 GLN A C 1
ATOM 2991 O O . GLN A 1 370 ? -5.910 -13.168 28.764 1.00 76.62 370 GLN A O 1
ATOM 2996 N N . LYS A 1 371 ? -5.500 -14.957 30.063 1.00 77.69 371 LYS A N 1
ATOM 2997 C CA . LYS A 1 371 ? -5.419 -15.922 28.955 1.00 77.69 371 LYS A CA 1
ATOM 2998 C C . LYS A 1 371 ? -6.745 -16.048 28.194 1.00 77.69 371 LYS A C 1
ATOM 3000 O O . LYS A 1 371 ? -6.736 -16.231 26.980 1.00 77.69 371 LYS A O 1
ATOM 3005 N N . THR A 1 372 ? -7.867 -15.897 28.891 1.00 83.44 372 THR A N 1
ATOM 3006 C CA . THR A 1 372 ? -9.225 -15.941 28.326 1.00 83.44 372 THR A CA 1
ATOM 3007 C C . THR A 1 372 ? -9.444 -14.877 27.248 1.00 83.44 372 THR A C 1
ATOM 3009 O O . THR A 1 372 ? -10.033 -15.168 26.212 1.00 83.44 372 THR A O 1
ATOM 3012 N N . GLU A 1 373 ? -8.903 -13.671 27.429 1.00 85.25 373 GLU A N 1
ATOM 3013 C CA . GLU A 1 373 ? -8.970 -12.586 26.439 1.00 85.25 373 GLU A CA 1
ATOM 3014 C C . GLU A 1 373 ? -8.210 -12.934 25.155 1.00 85.25 373 GLU A C 1
ATOM 3016 O O . GLU A 1 373 ? -8.708 -12.729 24.047 1.00 85.25 373 GLU A O 1
ATOM 3021 N N . ILE A 1 374 ? -7.023 -13.527 25.298 1.00 83.25 374 ILE A N 1
ATOM 3022 C CA . ILE A 1 374 ? -6.233 -14.003 24.160 1.00 83.25 374 ILE A CA 1
ATOM 3023 C C . ILE A 1 374 ? -6.976 -15.112 23.416 1.00 83.25 374 ILE A C 1
ATOM 3025 O O . ILE A 1 374 ? -7.073 -15.071 22.191 1.00 83.25 374 ILE A O 1
ATOM 3029 N N . GLN A 1 375 ? -7.546 -16.073 24.145 1.00 83.50 375 GLN A N 1
ATOM 3030 C CA . GLN A 1 375 ? -8.343 -17.150 23.557 1.00 83.50 375 GLN A CA 1
ATOM 3031 C C . GLN A 1 375 ? -9.580 -16.611 22.835 1.00 83.50 375 GLN A C 1
ATOM 3033 O O . GLN A 1 375 ? -9.871 -17.054 21.731 1.00 83.50 375 GLN A O 1
ATOM 3038 N N . LYS A 1 376 ? -10.270 -15.610 23.393 1.00 87.69 376 LYS A N 1
ATOM 3039 C CA . LYS A 1 376 ? -11.417 -14.952 22.749 1.00 87.69 376 LYS A CA 1
ATOM 3040 C C . LYS A 1 376 ? -11.028 -14.320 21.410 1.00 87.69 376 LYS A C 1
ATOM 3042 O O . LYS A 1 376 ? -11.729 -14.507 20.412 1.00 87.69 376 LYS A O 1
ATOM 3047 N N . ILE A 1 377 ? -9.899 -13.608 21.367 1.00 88.25 377 ILE A N 1
ATOM 3048 C CA . ILE A 1 377 ? -9.379 -12.996 20.134 1.00 88.25 377 ILE A CA 1
ATOM 3049 C C . ILE A 1 377 ? -8.972 -14.071 19.121 1.00 88.25 377 ILE A C 1
ATOM 3051 O O . ILE A 1 377 ? -9.379 -13.993 17.962 1.00 88.25 377 ILE A O 1
ATOM 3055 N N . LEU A 1 378 ? -8.224 -15.092 19.549 1.00 85.12 378 LEU A N 1
ATOM 3056 C CA . LEU A 1 378 ? -7.813 -16.200 18.685 1.00 85.12 378 LEU A CA 1
ATOM 3057 C C . LEU A 1 378 ? -9.028 -16.933 18.113 1.00 85.12 378 LEU A C 1
ATOM 3059 O O . LEU A 1 378 ? -9.148 -17.036 16.897 1.00 85.12 378 LEU A O 1
ATOM 3063 N N . ASN A 1 379 ? -9.980 -17.340 18.950 1.00 87.25 379 ASN A N 1
ATOM 3064 C CA . ASN A 1 379 ? -11.197 -18.026 18.514 1.00 87.25 379 ASN A CA 1
ATOM 3065 C C . ASN A 1 379 ? -11.964 -17.204 17.478 1.00 87.25 379 ASN A C 1
ATOM 3067 O O . ASN A 1 379 ? -12.404 -17.747 16.470 1.00 87.25 379 ASN A O 1
ATOM 3071 N N . THR A 1 380 ? -12.057 -15.886 17.663 1.00 88.25 380 THR A N 1
ATOM 3072 C CA . THR A 1 380 ? -12.699 -14.988 16.690 1.00 88.25 380 THR A CA 1
ATOM 3073 C C . THR A 1 380 ? -12.033 -15.028 15.307 1.00 88.25 380 THR A C 1
ATOM 3075 O O . THR A 1 380 ? -12.712 -14.903 14.287 1.00 88.25 380 THR A O 1
ATOM 3078 N N . LEU A 1 381 ? -10.704 -15.155 15.266 1.00 86.81 381 LEU A N 1
ATOM 3079 C CA . LEU A 1 381 ? -9.907 -15.109 14.035 1.00 86.81 381 LEU A CA 1
ATOM 3080 C C . LEU A 1 381 ? -9.681 -16.481 13.399 1.00 86.81 381 LEU A C 1
ATOM 3082 O O . LEU A 1 381 ? -9.349 -16.550 12.215 1.00 86.81 381 LEU A O 1
ATOM 3086 N N . LEU A 1 382 ? -9.822 -17.551 14.177 1.00 84.69 382 LEU A N 1
ATOM 3087 C CA . LEU A 1 382 ? -9.720 -18.933 13.711 1.00 84.69 382 LEU A CA 1
ATOM 3088 C C . LEU A 1 382 ? -11.069 -19.492 13.263 1.00 84.69 382 LEU A C 1
ATOM 3090 O O . LEU A 1 382 ? -11.114 -20.393 12.431 1.00 84.69 382 LEU A O 1
ATOM 3094 N N . THR A 1 383 ? -12.170 -18.931 13.763 1.00 84.56 383 THR A N 1
ATOM 3095 C CA . THR A 1 383 ? -13.520 -19.285 13.324 1.00 84.56 383 THR A CA 1
ATOM 3096 C C . THR A 1 383 ? -14.019 -18.347 12.227 1.00 84.56 383 THR A C 1
ATOM 3098 O O . THR A 1 383 ? -13.612 -17.189 12.096 1.00 84.56 383 THR A O 1
ATOM 3101 N N . LYS A 1 384 ? -14.936 -18.853 11.398 1.00 83.88 384 LYS A N 1
ATOM 3102 C CA . LYS A 1 384 ? -15.548 -18.082 10.315 1.00 83.88 384 LYS A CA 1
ATOM 3103 C C . LYS A 1 384 ? -16.449 -16.988 10.895 1.00 83.88 384 LYS A C 1
ATOM 3105 O O . LYS A 1 384 ? -17.568 -17.257 11.315 1.00 83.88 384 LYS A O 1
ATOM 3110 N N . ASN A 1 385 ? -15.997 -15.737 10.853 1.00 84.38 385 ASN A N 1
ATOM 3111 C CA . ASN A 1 385 ? -16.825 -14.582 11.211 1.00 84.38 385 ASN A CA 1
ATOM 3112 C C . ASN A 1 385 ? -17.475 -13.928 9.981 1.00 84.38 385 ASN A C 1
ATOM 3114 O O . ASN A 1 385 ? -17.031 -14.078 8.840 1.00 84.38 385 ASN A O 1
ATOM 3118 N N . ARG A 1 386 ? -18.533 -13.143 10.223 1.00 82.88 386 ARG A N 1
ATOM 3119 C CA . ARG A 1 386 ? -19.299 -12.447 9.171 1.00 82.88 386 ARG A CA 1
ATOM 3120 C C . ARG A 1 386 ? -18.485 -11.440 8.347 1.00 82.88 386 ARG A C 1
ATOM 3122 O O . ARG A 1 386 ? -18.938 -11.050 7.274 1.00 82.88 386 ARG A O 1
ATOM 3129 N N . PHE A 1 387 ? -17.318 -11.026 8.846 1.00 80.12 387 PHE A N 1
ATOM 3130 C CA . PHE A 1 387 ? -16.396 -10.117 8.167 1.00 80.12 387 PHE A CA 1
ATOM 3131 C C . PHE A 1 387 ? -15.350 -10.861 7.312 1.00 80.12 387 PHE A C 1
ATOM 3133 O O . PHE A 1 387 ? -14.590 -10.240 6.581 1.00 80.12 387 PHE A O 1
ATOM 3140 N N . GLY A 1 388 ? -15.270 -12.195 7.378 1.00 81.31 388 GLY A N 1
ATOM 3141 C CA . GLY A 1 388 ? -14.253 -12.952 6.636 1.00 81.31 388 GLY A CA 1
ATOM 3142 C C . GLY A 1 388 ? -12.809 -12.593 7.017 1.00 81.31 388 GLY A C 1
ATOM 3143 O O . GLY A 1 388 ? -11.888 -12.820 6.231 1.00 81.31 388 GLY A O 1
ATOM 3144 N N . VAL A 1 389 ? -12.604 -12.013 8.203 1.00 84.31 389 VAL A N 1
ATOM 3145 C CA . VAL A 1 389 ? -11.279 -11.690 8.742 1.00 84.31 389 VAL A CA 1
ATOM 3146 C C . VAL A 1 389 ? -10.736 -12.946 9.406 1.00 84.31 389 VAL A C 1
ATOM 3148 O O . VAL A 1 389 ? -11.387 -13.488 10.288 1.00 84.31 389 VAL A O 1
ATOM 3151 N N . SER A 1 390 ? -9.563 -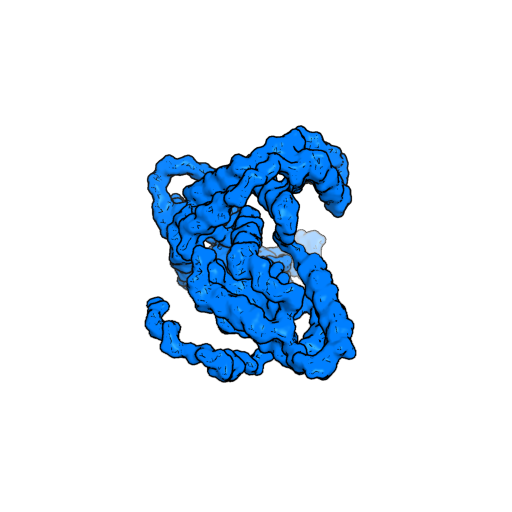13.426 9.010 1.00 85.06 390 SER A N 1
ATOM 3152 C CA . SER A 1 390 ? -8.992 -14.651 9.589 1.00 85.06 390 SER A CA 1
ATOM 3153 C C . SER A 1 390 ? -7.505 -14.496 9.861 1.00 85.06 390 SER A C 1
ATOM 3155 O O . SER A 1 390 ? -6.836 -13.720 9.177 1.00 85.06 390 SER A O 1
ATOM 3157 N N . ALA A 1 391 ? -6.983 -15.220 10.849 1.00 84.00 391 ALA A N 1
ATOM 3158 C CA . ALA A 1 391 ? -5.549 -15.273 11.125 1.00 84.00 391 ALA A CA 1
ATOM 3159 C C . ALA A 1 391 ? -4.909 -16.499 10.467 1.00 84.00 391 ALA A C 1
ATOM 3161 O O . ALA A 1 391 ? -5.494 -17.580 10.412 1.00 84.00 391 ALA A O 1
ATOM 3162 N N . ARG A 1 392 ? -3.670 -16.346 9.989 1.00 78.62 392 ARG A N 1
ATOM 3163 C CA . ARG A 1 392 ? -2.862 -17.489 9.547 1.00 78.62 392 ARG A CA 1
ATOM 3164 C C . ARG A 1 392 ? -2.134 -18.093 10.738 1.00 78.62 392 ARG A C 1
ATOM 3166 O O . ARG A 1 392 ? -1.142 -17.522 11.184 1.00 78.62 392 ARG A O 1
ATOM 3173 N N . LEU A 1 393 ? -2.580 -19.264 11.191 1.00 76.69 393 LEU A N 1
ATOM 3174 C CA . LEU A 1 393 ? -1.985 -19.986 12.325 1.00 76.69 393 LEU A CA 1
ATOM 3175 C C . LEU A 1 393 ? -0.468 -20.152 12.215 1.00 76.69 393 LEU A C 1
ATOM 3177 O O . LEU A 1 393 ? 0.241 -19.899 13.177 1.00 76.69 393 LEU A O 1
ATOM 3181 N N . SER A 1 394 ? 0.043 -20.467 11.023 1.00 75.75 394 SER A N 1
ATOM 3182 C CA . SER A 1 394 ? 1.483 -20.637 10.775 1.00 75.75 394 SER A CA 1
ATOM 3183 C C . SER A 1 394 ? 2.327 -19.372 10.960 1.00 75.75 394 SER A C 1
ATOM 3185 O O . SER A 1 394 ? 3.550 -19.436 10.890 1.00 75.75 394 SER A O 1
ATOM 3187 N N . LYS A 1 395 ? 1.685 -18.218 11.150 1.00 74.50 395 LYS A N 1
ATOM 3188 C CA . LYS A 1 395 ? 2.320 -16.933 11.448 1.00 74.50 395 LYS A CA 1
ATOM 3189 C C . LYS A 1 395 ? 1.930 -16.393 12.821 1.00 74.50 395 LYS A C 1
ATOM 3191 O O . LYS A 1 395 ? 2.234 -15.243 13.110 1.00 74.50 395 LYS A O 1
ATOM 3196 N N . CYS A 1 396 ? 1.178 -17.156 13.608 1.00 76.12 396 CYS A N 1
ATOM 3197 C CA . CYS A 1 396 ? 0.762 -16.713 14.923 1.00 76.12 396 CYS A CA 1
ATOM 3198 C C . CYS A 1 396 ? 1.839 -17.076 15.935 1.00 76.12 396 CYS A C 1
ATOM 3200 O O . CYS A 1 396 ? 2.164 -18.250 16.072 1.00 76.12 396 CYS A O 1
ATOM 3202 N N . GLU A 1 397 ? 2.352 -16.082 16.651 1.00 77.31 397 GLU A N 1
ATOM 3203 C CA . GLU A 1 397 ? 3.353 -16.301 17.694 1.00 77.31 397 GLU A CA 1
ATOM 3204 C C . GLU A 1 397 ? 2.772 -15.923 19.049 1.00 77.31 397 GLU A C 1
ATOM 3206 O O . GLU A 1 397 ? 2.192 -14.848 19.168 1.00 77.31 397 GLU A O 1
ATOM 3211 N N . ILE A 1 398 ? 2.921 -16.787 20.057 1.00 71.56 398 ILE A N 1
ATOM 3212 C CA . ILE A 1 398 ? 2.537 -16.514 21.448 1.00 71.56 398 ILE A CA 1
ATOM 3213 C C . ILE A 1 398 ? 3.808 -16.529 22.292 1.00 71.56 398 ILE A C 1
ATOM 3215 O O . ILE A 1 398 ? 4.458 -17.567 22.403 1.00 71.56 398 ILE A O 1
ATOM 3219 N N . LEU A 1 399 ? 4.141 -15.395 22.905 1.00 67.62 399 LEU A N 1
ATOM 3220 C CA . LEU A 1 399 ? 5.222 -15.305 23.891 1.00 67.62 399 LEU A CA 1
ATOM 3221 C C . LEU A 1 399 ? 4.642 -15.361 25.302 1.00 67.62 399 LEU A C 1
ATOM 3223 O O . LEU A 1 399 ? 3.627 -14.715 25.578 1.00 67.62 399 LEU A O 1
ATOM 3227 N N . VAL A 1 400 ? 5.284 -16.111 26.198 1.00 62.31 400 VAL A N 1
ATOM 3228 C CA . VAL A 1 400 ? 4.845 -16.287 27.587 1.00 62.31 400 VAL A CA 1
ATOM 3229 C C . VAL A 1 400 ? 5.957 -15.877 28.552 1.00 62.31 400 VAL A C 1
ATOM 3231 O O . VAL A 1 400 ? 7.066 -16.376 28.453 1.00 62.31 400 VAL A O 1
ATOM 3234 N N . LYS A 1 401 ? 5.616 -14.990 29.501 1.00 56.62 401 LYS A N 1
ATOM 3235 C CA . LYS A 1 401 ? 6.263 -14.593 30.780 1.00 56.62 401 LYS A CA 1
ATOM 3236 C C . LYS A 1 401 ? 7.805 -14.489 30.891 1.00 56.62 401 LYS A C 1
ATOM 3238 O O . LYS A 1 401 ? 8.244 -13.486 31.439 1.00 56.62 401 LYS A O 1
ATOM 3243 N N . GLN A 1 402 ? 8.612 -15.445 30.431 1.00 48.28 402 GLN A N 1
ATOM 3244 C CA . GLN A 1 402 ? 10.085 -15.404 30.509 1.00 48.28 402 GLN A CA 1
ATOM 3245 C C . GLN A 1 402 ? 10.737 -14.639 29.339 1.00 48.28 402 GLN A C 1
ATOM 3247 O O . GLN A 1 402 ? 11.750 -13.977 29.541 1.00 48.28 402 GLN A O 1
ATOM 3252 N N . ASP A 1 403 ? 10.107 -14.597 28.161 1.00 49.28 403 ASP A N 1
ATOM 3253 C CA . ASP A 1 403 ? 10.698 -13.963 26.963 1.00 49.28 403 ASP A CA 1
ATOM 3254 C C . ASP A 1 403 ? 10.444 -12.445 26.849 1.00 49.28 403 ASP A C 1
ATOM 3256 O O . ASP A 1 403 ? 11.073 -11.740 26.056 1.00 49.28 403 ASP A O 1
ATOM 3260 N N . LEU A 1 404 ? 9.513 -11.905 27.645 1.00 50.50 404 LEU A N 1
ATOM 3261 C CA . LEU A 1 404 ? 9.109 -10.494 27.566 1.00 50.50 404 LEU A CA 1
ATOM 3262 C C . LEU A 1 404 ? 10.167 -9.531 28.111 1.00 50.50 404 LEU A C 1
ATOM 3264 O O . LEU A 1 404 ? 10.312 -8.428 27.575 1.00 50.50 404 LEU A O 1
ATOM 3268 N N . ASP A 1 405 ? 10.904 -9.936 29.147 1.00 44.03 405 ASP A N 1
ATOM 3269 C CA . ASP A 1 405 ? 11.967 -9.109 29.718 1.00 44.03 405 ASP A CA 1
ATOM 3270 C C . ASP A 1 405 ? 13.131 -8.986 28.709 1.00 44.03 405 ASP A C 1
ATOM 3272 O O . ASP A 1 405 ? 13.627 -7.883 28.476 1.00 44.03 405 ASP A O 1
ATOM 3276 N N . HIS A 1 406 ? 13.450 -10.051 27.961 1.00 42.94 406 HIS A N 1
ATOM 3277 C CA . HIS A 1 406 ? 14.452 -10.018 26.888 1.00 42.94 406 HIS A CA 1
ATOM 3278 C C . HIS A 1 406 ? 13.998 -9.202 25.655 1.00 42.94 406 HIS A C 1
ATOM 3280 O O . HIS A 1 406 ? 14.798 -8.465 25.060 1.00 42.94 406 HIS A O 1
ATOM 3286 N N . PHE A 1 407 ? 12.712 -9.270 25.286 1.00 43.56 407 PHE A N 1
ATOM 3287 C CA . PHE A 1 407 ? 12.127 -8.506 24.173 1.00 43.56 407 PHE A CA 1
ATOM 3288 C C . PHE A 1 407 ? 12.070 -6.993 24.452 1.00 43.56 407 PHE A C 1
ATOM 3290 O O . PHE A 1 407 ? 12.357 -6.179 23.567 1.00 43.56 407 PHE A O 1
ATOM 3297 N N . CYS A 1 408 ? 11.742 -6.601 25.691 1.00 43.81 408 CYS A N 1
ATOM 3298 C CA . CYS A 1 408 ? 11.684 -5.196 26.106 1.00 43.81 408 CYS A CA 1
ATOM 3299 C C . CYS A 1 408 ? 13.058 -4.508 26.091 1.00 43.81 408 CYS A C 1
ATOM 3301 O O . CYS A 1 408 ? 13.114 -3.298 25.877 1.00 43.81 408 CYS A O 1
ATOM 3303 N N . HIS A 1 409 ? 14.145 -5.255 26.311 1.00 40.72 409 HIS A N 1
ATOM 3304 C CA . HIS A 1 409 ? 15.505 -4.710 26.350 1.00 40.72 409 HIS A CA 1
ATOM 3305 C C . HIS A 1 409 ? 16.204 -4.659 24.980 1.00 40.72 409 HIS A C 1
ATOM 3307 O O . HIS A 1 409 ? 17.021 -3.770 24.763 1.00 40.72 409 HIS A O 1
ATOM 3313 N N . SER A 1 410 ? 15.874 -5.554 24.042 1.00 38.12 410 SER A N 1
ATOM 3314 C CA . SER A 1 410 ? 16.624 -5.719 22.780 1.00 38.12 410 SER A CA 1
ATOM 3315 C C . SER A 1 410 ? 15.994 -5.055 21.544 1.00 38.12 410 SER A C 1
ATOM 3317 O O . SER A 1 410 ? 16.713 -4.674 20.624 1.00 38.12 410 SER A O 1
ATOM 3319 N N . THR A 1 411 ? 14.671 -4.860 21.511 1.00 45.31 411 THR A N 1
ATOM 3320 C CA . THR A 1 411 ? 13.953 -4.524 20.257 1.00 45.31 411 THR A CA 1
ATOM 3321 C C . THR A 1 411 ? 13.541 -3.051 20.125 1.00 45.31 411 THR A C 1
ATOM 3323 O O . THR A 1 411 ? 13.106 -2.616 19.061 1.00 45.31 411 THR A O 1
ATOM 3326 N N . PHE A 1 412 ? 13.669 -2.245 21.185 1.00 41.78 412 PHE A N 1
ATOM 3327 C CA . PHE A 1 412 ? 13.245 -0.834 21.157 1.00 41.78 412 PHE A CA 1
ATOM 3328 C C . PHE A 1 412 ? 14.313 0.136 20.627 1.00 41.78 412 PHE A C 1
ATOM 3330 O O . PHE A 1 412 ? 13.982 1.278 20.311 1.00 41.78 412 PHE A O 1
ATOM 3337 N N . SER A 1 413 ? 15.564 -0.311 20.478 1.00 30.00 413 SER A N 1
ATOM 3338 C CA . SER A 1 413 ? 16.674 0.469 19.909 1.00 30.00 413 SER A CA 1
ATOM 3339 C C . SER A 1 413 ? 16.843 0.285 18.394 1.00 30.00 413 SER A C 1
ATOM 3341 O O . SER A 1 413 ? 17.466 1.124 17.749 1.00 30.00 413 SER A O 1
ATOM 3343 N N . SER A 1 414 ? 16.247 -0.748 17.789 1.00 29.78 414 SER A N 1
ATOM 3344 C CA . SER A 1 414 ? 16.262 -0.946 16.335 1.00 29.78 414 SER A CA 1
ATOM 3345 C C . SER A 1 414 ? 14.946 -1.563 15.859 1.00 29.78 414 SER A C 1
ATOM 3347 O O . SER A 1 414 ? 14.632 -2.721 16.117 1.00 29.78 414 SER A O 1
ATOM 3349 N N . VAL A 1 415 ? 14.127 -0.776 15.158 1.00 29.08 415 VAL A N 1
ATOM 3350 C CA . VAL A 1 415 ? 12.872 -1.267 14.573 1.00 29.08 415 VAL A CA 1
ATOM 3351 C C . VAL A 1 415 ? 13.197 -2.064 13.307 1.00 29.08 415 VAL A C 1
ATOM 3353 O O . VAL A 1 415 ? 13.084 -1.576 12.186 1.00 29.08 415 VAL A O 1
ATOM 3356 N N . SER A 1 416 ? 13.625 -3.306 13.513 1.00 25.16 416 SER A N 1
ATOM 3357 C CA . SER A 1 416 ? 13.697 -4.376 12.523 1.00 25.16 416 SER A CA 1
ATOM 3358 C C . SER A 1 416 ? 12.838 -5.526 13.046 1.00 25.16 416 SER A C 1
ATOM 3360 O O . SER A 1 416 ? 13.288 -6.368 13.819 1.00 25.16 416 SER A O 1
ATOM 3362 N N . PHE A 1 417 ? 11.559 -5.531 12.661 1.00 38.16 417 PHE A N 1
ATOM 3363 C CA . PHE A 1 417 ? 10.597 -6.570 13.029 1.00 38.16 417 PHE A CA 1
ATOM 3364 C C . PHE A 1 417 ? 10.892 -7.866 12.266 1.00 38.16 417 PHE A C 1
ATOM 3366 O O . PHE A 1 417 ? 10.333 -8.087 11.193 1.00 38.16 417 PHE A O 1
ATOM 3373 N N . ARG A 1 418 ? 11.796 -8.695 12.796 1.00 30.44 418 ARG A N 1
ATOM 3374 C CA . ARG A 1 418 ? 11.904 -10.141 12.535 1.00 30.44 418 ARG A CA 1
ATOM 3375 C C . ARG A 1 418 ? 13.035 -10.722 13.377 1.00 30.44 418 ARG A C 1
ATOM 3377 O O . ARG A 1 418 ? 14.194 -10.516 13.041 1.00 30.44 418 ARG A O 1
ATOM 3384 N N . THR A 1 419 ? 12.696 -11.545 14.358 1.00 27.53 419 THR A N 1
ATOM 3385 C CA . THR A 1 419 ? 13.554 -12.647 14.807 1.00 27.53 419 THR A CA 1
ATOM 3386 C C . THR A 1 419 ? 12.668 -13.777 15.314 1.00 27.53 419 THR A C 1
ATOM 3388 O O . THR A 1 419 ? 11.694 -13.554 16.020 1.00 27.53 419 THR A O 1
ATOM 3391 N N . SER A 1 420 ? 12.983 -14.979 14.836 1.00 31.28 420 SER A N 1
ATOM 3392 C CA . SER A 1 420 ? 12.220 -16.216 14.990 1.00 31.28 420 SER A CA 1
ATOM 3393 C C . SER A 1 420 ? 12.581 -16.933 16.281 1.00 31.28 420 SER A C 1
ATOM 3395 O O . SER A 1 420 ? 13.764 -16.904 16.609 1.00 31.28 420 SER A O 1
ATOM 3397 N N . VAL A 1 421 ? 11.687 -17.751 16.849 1.00 30.41 421 VAL A N 1
ATOM 3398 C CA . VAL A 1 421 ? 12.099 -19.004 17.516 1.00 30.41 421 VAL A CA 1
ATOM 3399 C C . VAL A 1 421 ? 11.037 -20.101 17.333 1.00 30.41 421 VAL A C 1
ATOM 3401 O O . VAL A 1 421 ? 9.851 -19.905 17.582 1.00 30.41 421 VAL A O 1
ATOM 3404 N N . LYS A 1 422 ? 11.500 -21.276 16.884 1.00 31.11 422 LYS A N 1
ATOM 3405 C CA . LYS A 1 422 ? 10.772 -22.553 16.828 1.00 31.11 422 LYS A CA 1
ATOM 3406 C C . LYS A 1 422 ? 10.362 -23.007 18.235 1.00 31.11 422 LYS A C 1
ATOM 3408 O O . LYS A 1 422 ? 11.226 -23.179 19.084 1.00 31.11 422 LYS A O 1
ATOM 3413 N N . GLY A 1 423 ? 9.077 -23.314 18.420 1.00 34.41 423 GLY A N 1
ATOM 3414 C CA . GLY A 1 423 ? 8.571 -24.025 19.602 1.00 34.41 423 GLY A CA 1
ATOM 3415 C C . GLY A 1 423 ? 7.137 -23.650 19.979 1.00 34.41 423 GLY A C 1
ATOM 3416 O O . GLY A 1 423 ? 6.909 -23.182 21.084 1.00 34.41 423 GLY A O 1
ATOM 3417 N N . GLN A 1 424 ? 6.166 -23.773 19.063 1.00 41.06 424 GLN A N 1
ATOM 3418 C CA . GLN A 1 424 ? 4.799 -23.245 19.279 1.00 41.06 424 GLN A CA 1
ATOM 3419 C C . GLN A 1 424 ? 3.652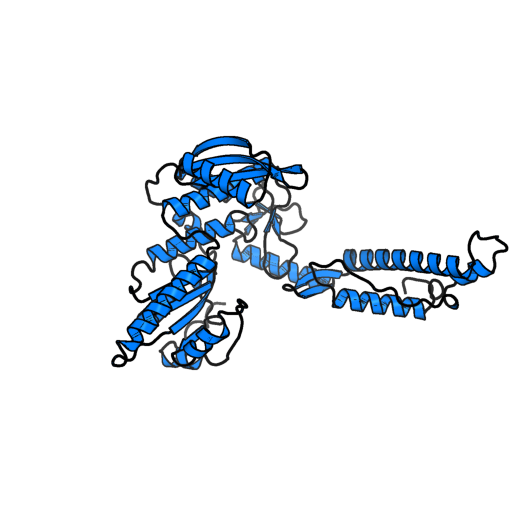 -24.234 19.028 1.00 41.06 424 GLN A C 1
ATOM 3421 O O . GLN A 1 424 ? 2.498 -23.907 19.296 1.00 41.06 424 GLN A O 1
ATOM 3426 N N . VAL A 1 425 ? 3.941 -25.459 18.585 1.00 36.53 425 VAL A N 1
ATOM 3427 C CA . VAL A 1 425 ? 2.892 -26.452 18.286 1.00 36.53 425 VAL A CA 1
ATOM 3428 C C . VAL A 1 425 ? 2.391 -27.158 19.560 1.00 36.53 425 VAL A C 1
ATOM 3430 O O . VAL A 1 425 ? 1.194 -27.397 19.703 1.00 36.53 425 VAL A O 1
ATOM 3433 N N . ASP A 1 426 ? 3.249 -27.376 20.561 1.00 34.94 426 ASP A N 1
ATOM 3434 C CA . ASP A 1 426 ? 2.869 -28.131 21.768 1.00 34.94 426 ASP A CA 1
ATOM 3435 C C . ASP A 1 426 ? 1.950 -27.364 22.732 1.00 34.94 426 ASP A C 1
ATOM 3437 O O . ASP A 1 426 ? 1.162 -27.972 23.460 1.00 34.94 426 ASP A O 1
ATOM 3441 N N . TYR A 1 427 ? 1.998 -26.026 22.732 1.00 37.41 427 TYR A N 1
ATOM 3442 C CA . TYR A 1 427 ? 1.146 -25.214 23.611 1.00 37.41 427 TYR A CA 1
ATOM 3443 C C . TYR A 1 427 ? -0.303 -25.130 23.107 1.00 37.41 427 TYR A C 1
ATOM 3445 O O . TYR A 1 427 ? -1.236 -25.134 23.912 1.00 37.41 427 TYR A O 1
ATOM 3453 N N . LEU A 1 428 ? -0.505 -25.091 21.784 1.00 37.75 428 LEU A N 1
ATOM 3454 C CA . LEU A 1 428 ? -1.839 -25.089 21.171 1.00 37.75 428 LEU A CA 1
ATOM 3455 C C . LEU A 1 428 ? -2.526 -26.455 21.330 1.00 37.75 428 LEU A C 1
ATOM 3457 O O . LEU A 1 428 ? -3.697 -26.504 21.711 1.00 37.75 428 LEU A O 1
ATOM 3461 N N . ASN A 1 429 ? -1.769 -27.547 21.186 1.00 37.06 429 ASN A N 1
ATOM 3462 C CA . ASN A 1 429 ? -2.266 -28.909 21.400 1.00 37.06 429 ASN A CA 1
ATOM 3463 C C . ASN A 1 429 ? -2.636 -29.184 22.871 1.00 37.06 429 ASN A C 1
ATOM 3465 O O . ASN A 1 429 ? -3.682 -29.772 23.144 1.00 37.06 429 ASN A O 1
ATOM 3469 N N . LYS A 1 430 ? -1.845 -28.696 23.842 1.00 37.03 430 LYS A N 1
ATOM 3470 C CA . LYS A 1 430 ? -2.168 -28.812 25.281 1.00 37.03 430 LYS A CA 1
ATOM 3471 C C . LYS A 1 430 ? -3.351 -27.942 25.727 1.00 37.03 430 LYS A C 1
ATOM 3473 O O . LYS A 1 430 ? -3.918 -28.193 26.784 1.00 37.03 43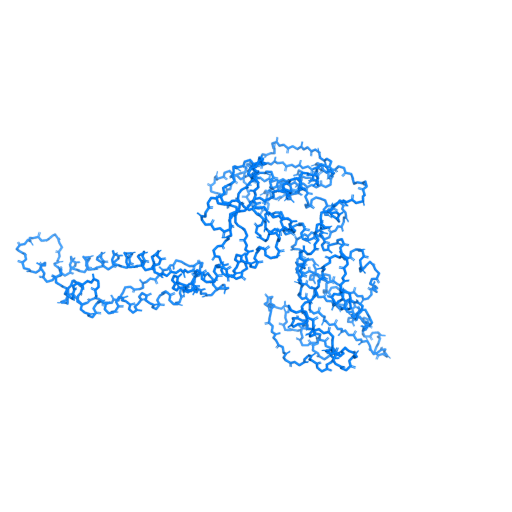0 LYS A O 1
ATOM 3478 N N . ALA A 1 431 ? -3.739 -26.934 24.942 1.00 38.50 431 ALA A N 1
ATOM 3479 C CA . ALA A 1 431 ? -4.885 -26.065 25.220 1.00 38.50 431 ALA A CA 1
ATOM 3480 C C . ALA A 1 431 ? -6.221 -26.586 24.646 1.00 38.50 431 ALA A C 1
ATOM 3482 O O . ALA A 1 431 ? -7.212 -25.859 24.696 1.00 38.50 431 ALA A O 1
ATOM 3483 N N . GLY A 1 432 ? -6.259 -27.818 24.120 1.00 30.33 432 GLY A N 1
ATOM 3484 C CA . GLY A 1 432 ? -7.487 -28.470 23.647 1.00 30.33 432 GLY A CA 1
ATOM 3485 C C . GLY A 1 432 ? -7.830 -28.239 22.172 1.00 30.33 432 GLY A C 1
ATOM 3486 O O . GLY A 1 432 ? -8.873 -28.701 21.721 1.00 30.33 432 GLY A O 1
ATOM 3487 N N . PHE A 1 433 ? -6.966 -27.581 21.396 1.00 36.72 433 PHE A N 1
ATOM 3488 C CA . PHE A 1 433 ? -7.139 -27.464 19.947 1.00 36.72 433 PHE A CA 1
ATOM 3489 C C . PHE A 1 433 ? -6.502 -28.680 19.271 1.00 36.72 433 PHE A C 1
ATOM 3491 O O . PHE A 1 433 ? -5.319 -28.668 18.951 1.00 36.72 433 PHE A O 1
ATOM 3498 N N . ARG A 1 434 ? -7.270 -29.764 19.099 1.00 31.25 434 ARG A N 1
ATOM 3499 C CA . ARG A 1 434 ? -6.850 -30.886 18.247 1.00 31.25 434 ARG A CA 1
ATOM 3500 C C . ARG A 1 434 ? -6.934 -30.461 16.778 1.00 31.25 434 ARG A C 1
ATOM 3502 O O . ARG A 1 434 ? -7.952 -29.931 16.347 1.00 31.25 434 ARG A O 1
ATOM 3509 N N . ASP A 1 435 ? -5.898 -30.789 16.014 1.00 33.06 435 ASP A N 1
ATOM 3510 C CA . ASP A 1 435 ? -5.737 -30.619 14.555 1.00 33.06 435 ASP A CA 1
ATOM 3511 C C . ASP A 1 435 ? -6.726 -31.467 13.696 1.00 33.06 435 ASP A C 1
ATOM 3513 O O . ASP A 1 435 ? -6.427 -31.884 12.577 1.00 33.06 435 ASP A O 1
ATOM 3517 N N . GLY A 1 436 ? -7.915 -31.779 14.224 1.00 27.98 436 GLY A N 1
ATOM 3518 C CA . GLY A 1 436 ? -8.758 -32.889 13.768 1.00 27.98 436 GLY A CA 1
ATOM 3519 C C . GLY A 1 436 ? -9.765 -32.617 12.646 1.00 27.98 436 GLY A C 1
ATOM 3520 O O . GLY A 1 436 ? -10.241 -33.582 12.063 1.00 27.98 436 GLY A O 1
ATOM 3521 N N . GLU A 1 437 ? -10.096 -31.369 12.294 1.00 26.06 437 GLU A N 1
ATOM 3522 C CA . GLU A 1 437 ? -11.253 -31.102 11.403 1.00 26.06 437 GLU A CA 1
ATOM 3523 C C . GLU A 1 437 ? -10.981 -30.160 10.215 1.00 26.06 437 GLU A C 1
ATOM 3525 O O . GLU A 1 437 ? -11.902 -29.609 9.621 1.00 26.06 437 GLU A O 1
ATOM 3530 N N . ALA A 1 438 ? -9.722 -30.002 9.794 1.00 26.88 438 ALA A N 1
ATOM 3531 C CA . ALA A 1 438 ? -9.375 -29.194 8.611 1.00 26.88 438 ALA A CA 1
ATOM 3532 C C . ALA A 1 438 ? -8.828 -30.008 7.420 1.00 26.88 438 ALA A C 1
ATOM 3534 O O . ALA A 1 438 ? -8.231 -29.437 6.508 1.00 26.88 438 ALA A O 1
ATOM 3535 N N . ARG A 1 439 ? -9.007 -31.339 7.399 1.00 24.30 439 ARG A N 1
ATOM 3536 C CA . ARG A 1 439 ? -8.513 -32.207 6.306 1.00 24.30 439 ARG A CA 1
ATOM 3537 C C . ARG A 1 439 ? -9.532 -32.551 5.217 1.00 24.30 439 ARG A C 1
ATOM 3539 O O . ARG A 1 439 ? -9.165 -33.222 4.255 1.00 24.30 439 ARG A O 1
ATOM 3546 N N . HIS A 1 440 ? -10.762 -32.052 5.283 1.00 25.27 440 HIS A N 1
ATOM 3547 C CA . HIS A 1 440 ? -11.728 -32.202 4.194 1.00 25.27 440 HIS A CA 1
ATOM 3548 C C . HIS A 1 440 ? -12.232 -30.840 3.730 1.00 25.27 440 HIS A C 1
ATOM 3550 O O . HIS A 1 440 ? -13.156 -30.291 4.317 1.00 25.27 440 HIS A O 1
ATOM 3556 N N . GLN A 1 441 ? -11.567 -30.333 2.684 1.00 25.62 441 GLN A N 1
ATOM 3557 C CA . GLN A 1 441 ? -11.972 -29.332 1.678 1.00 25.62 441 GLN A CA 1
ATOM 3558 C C . GLN A 1 441 ? -10.775 -28.422 1.345 1.00 25.62 441 GLN A C 1
ATOM 3560 O O . GLN A 1 441 ? -10.647 -27.311 1.859 1.00 25.62 441 GLN A O 1
ATOM 3565 N N . ILE A 1 442 ? -9.881 -28.931 0.487 1.00 30.19 442 ILE A N 1
ATOM 3566 C CA . ILE A 1 442 ? -8.962 -28.121 -0.333 1.00 30.19 442 ILE A CA 1
ATOM 3567 C C . ILE A 1 442 ? -9.617 -27.910 -1.693 1.00 30.19 442 ILE A C 1
ATOM 3569 O O . ILE A 1 442 ? -10.159 -28.910 -2.213 1.00 30.19 442 ILE A O 1
#

pLDDT: mean 73.71, std 16.88, range [24.3, 96.19]

Nearest PDB structures (foldseek):
  7trd-assembly1_A  TM=7.037E-01  e=2.862E-12  Homo sapiens
  7bg9-assembly1_A  TM=6.897E-01  e=1.716E-11  Homo sapiens
  6usr-assembly1_A  TM=6.974E-01  e=1.267E-08  Tribolium castaneum
  6usq-assembly1_A  TM=6.996E-01  e=1.267E-08  Tribolium castaneum
  5cqg-assembly1_A  TM=7.266E-01  e=1.257E-07  Tribolium castaneum

Solvent-accessible surface area (backbone atoms only — not comparable to full-atom values): 25584 Å² total; per-residue (Å²): 128,99,66,69,63,48,58,53,11,63,65,48,48,51,52,52,51,53,40,50,51,53,34,57,70,66,29,36,81,90,54,82,87,67,67,79,81,72,91,72,60,62,89,45,11,49,67,43,52,57,63,70,74,50,94,68,88,62,99,57,62,66,70,60,53,41,51,54,48,51,51,52,49,50,54,51,48,52,52,52,49,50,50,50,44,52,73,73,47,31,46,76,28,72,40,88,98,59,26,51,44,79,26,48,59,67,59,44,50,52,55,51,51,52,42,46,53,48,45,33,65,61,22,51,48,41,81,50,87,76,79,69,84,82,87,61,50,28,30,55,47,80,48,90,85,57,74,27,39,36,79,72,69,72,60,69,66,61,54,52,49,52,47,42,52,47,22,42,54,54,14,50,32,52,67,70,71,43,84,62,88,86,49,58,74,56,48,52,50,53,50,51,51,53,52,52,56,44,54,59,48,44,78,74,41,79,88,65,79,80,42,50,39,44,36,39,36,40,52,43,75,46,43,85,36,74,52,62,56,63,67,62,57,69,92,64,97,65,74,55,30,8,28,22,34,31,41,24,24,42,91,83,67,48,81,42,83,47,61,26,30,18,57,38,43,71,53,4,43,55,51,39,54,51,49,38,56,75,69,58,40,42,77,80,42,79,80,46,73,50,74,44,54,53,66,59,54,49,53,51,54,50,54,64,54,55,74,36,34,33,23,77,56,98,54,90,62,48,26,27,45,65,28,66,72,60,49,64,44,89,54,35,67,58,53,53,48,55,50,51,49,52,48,44,59,71,75,52,65,82,62,58,92,66,47,48,79,40,74,58,97,56,34,35,43,36,39,27,56,45,69,66,60,53,49,53,54,48,51,53,26,73,39,95,43,100,76,35,48,29,49,42,68,97,57,49,44,77,47,61,73,76,55,55,66,60,50,67,73,66,47,79,86,49,96,65,97,76,85,86,81,93,84,66,67,68,63,48,48,75,71,71,54,71,93,76,83,79,86,85,83,133

Secondary structure (DSSP, 8-state):
--S-TTTT-HHHHHHHHHHHHHHHHT--TTS----PPPPP-GGG-HHHHHTTS-----SS-HHHHHHHHHHHHHHHHHHHHHHHIIIIIEEEEEETTTEEEEEEHHHHHHHHHHHHHHHHHHHTEEE--S-S-----EEE-S-TTS--EEES---HHHHHHHHHHHHHHHHHHHHTTPPPTT-HHHHHHHHHHHHHHHHHHHHH-TTS----EEEEEEEEE----THHHHHHS--S----EEEEEEEEE-TTS-EEEEEEEESSHHHHHHHHHHHHHHTT-EEEEEEEEEEE-HHHHHHHHHHHHTT-EEESSSSS--EEE-SS--TT-TTHHHHHHHHHHHHHHHHSTT--TTEEEEEETTEEEEEESSHHHHHHHHHHHHS--TT-EEE-GGG-EEEETTHHHHHHHHSSSS----------HHHHHHTT--S-S-SS--

Foldseek 3Di:
DPDDCQAQHVVQVVVLVVQLVVQQFFPAPVDDRDRDRDDGDLVSHPVLVVLVPDPDDDPDPSVVVSVVVSVVVSVVCSVVCCCCCDVPFWDWAHDPGTHTDIDGPVRLVVLLVVQLVVCCVQQVKAFDPPPDDAPFEWEQDSHSPHRFIAGPDDDVVSVVVLQQLLQLLQQVCVLVVHDGAPPPVVLVVVVVVLVVVVVVVCVVPVPPPWKKKKKKFFKDQRLPDVCLLVLLPDPDQGQKKKKWWKWFAAPVRDIDIHIHIHRDQVVNVVVRVVVCVVRVTHDIDIDDMDIGGPNVSSVVVVVCLAQNWYDHDPDPGIIGGPTADGHNPSCRQSSLVVLVRSVCCPQVVDQPPSWRWGDRSRMIIIIHRDVVSVVSVQCCQCDDDPSSMHTDPVRIDIDIDPCVVVCVPPPPVDPDPDDDDDDPPVVCVVVPDDPPPPPPDD

Mean predicted aligned error: 13.66 Å